Protein AF-0000000086683869 (afdb_homodimer)

Nearest PDB structures (foldseek):
  1wzn-assembly1_A  TM=6.512E-01  e=2.276E-11  Pyrococcus horikoshii OT3
  4nec-assembly4_D  TM=6.368E-01  e=9.086E-11  Streptomyces lasalocidi
  4nec-assembly3_C  TM=6.189E-01  e=7.642E-11  Streptomyces lasalocidi
  4nec-assembly2_B  TM=6.156E-01  e=1.020E-10  Streptomyces lasalocidi
  4nec-assembly1_A  TM=6.243E-01  e=1.815E-10  Streptomyces lasalocidi

Radius of gyration: 25.04 Å; Cα contacts (8 Å, |Δi|>4): 1262; chains: 2; bounding box: 48×69×57 Å

Sequence (534 aa):
MPPTDRDINLANWNAWANVHGQDSYYDSASLIAGGDSLTGIERAGVAEAVGDVADKDVLHVQCHLAFDGITMARRGARVTGVDFSPTALAKARDLAGLCKVHLDLVEADVTDLPAGLHNRFDLAYATIGILCWIADVGAWMRSVAGTLRPGGTLLLIDGHPFGGMIGGDPPTFQFPYANDGPHHYESGSSYAVEINTSNVQYAHALGEIVTAAADAGLRVRKLTEHLDTPIEVAGFGAPKGDDGVFRRLLDGHPVPLLYTLIADRPEMPPTDRDINLANWNAWANVHGQDSYYDSASLIAGGDSLTGIERAGVAEAVGDVADKDVLHVQCHLAFDGITMARRGARVTGVDFSPTALAKARDLAGLCKVHLDLVEADVTDLPAGLHNRFDLAYATIGILCWIADVGAWMRSVAGTLRPGGTLLLIDGHPFGGMIGGDPPTFQFPYANDGPHHYESGSSYAVEINTSNVQYAHALGEIVTAAADAGLRVRKLTEHLDTPIEVAGFGAPKGDDGVFRRLLDGHPVPLLYTLIADRPE

Foldseek 3Di:
DPDDQVRQVLVVLLVVLVPPCPFPLNVLVCLLVPHADADPVRVVLVCVQQNQQADFEEEEEQQQLNRNVLNNQVSHHAYEYEHQHPNSQVNNCVSSVSSVGDYHYYRDDLLADDPVQFQGGQEYEEEEPHCQSPLQLLSNLLSSLRNHHAFHKYKYKYWALVLLQWADVVTDGNDDSAWPDKDKDFAQADPTGGHTGIHITTHHHPVNNVVSNVVSQWAWDDKAFALKAQDPRPGSPFDQDPVNITFDDDVRHGDGTMMITMIGRHD/DPDDQVRQVLVVLLVVLVPPCVFPLNVLVCLLVPHADADPVRVVLVCVQQNQQADFEEEEEQQQLNRNVLNNQVSHHAYEYEHQHPNSQVNNCVSSVSSVGDYHYYHDDLLADDPVQFQGGQEYEEEEPHCQSPLQLLSNLLSSLRNHHAFHKYKYKYWALVLLQWADVVTDGNDDSAWPDKDKDFACADPTGGHTGIHITTHHHPVNNVVSNVVSQWAWPDKAFALKAQDPRPRSPFDQDPVNITFDDDVRHGDGTMMITMIGRHD

InterPro domains:
  IPR029063 S-adenosyl-L-methionine-dependent methyltransferase superfamily [G3DSA:3.40.50.150] (40-234)
  IPR029063 S-adenosyl-L-methionine-dependent methyltransferase superfamily [SSF53335] (33-232)
  IPR041698 Methyltransferase domain 25 [PF13649] (58-152)

Organism: NCBI:txid175570

pLDDT: mean 92.96, std 10.49, range [45.31, 99.0]

Secondary structure (DSSP, 8-state):
-PPPHHHHHHHHHHHHHHHTTSSSSS-HHHHHTT-----HHHHHHHHHHHS--TT-EEEEET-TT-HHHHHHHHTT-EEEEEES-HHHHHHHHHHHHHTT---EEEE--GGG--GGGTT-EEEEEEESS-GGG-S-HHHHHHHHHTTEEEEEEEEEEEE-HHHHHEETTTTEE-S-SS--S-EEEEESS-SSS---EEEEE----HHHHHHHHHHTTPEEEEEEEESSBSS--TTS-PPB-TTS-B--EETTEE---EEEEEEE---/-PPPHHHHHHHHHHHHHHHTTSSSSS-HHHHHTT-----HHHHHHHHHHHS--TT-EEEEET-TT-HHHHHHHHTT-EEEEEES-HHHHHHHHHHHHHTT---EEEE--GGG--GGGTT-EEEEEEESS-GGG-S-HHHHHHHHHTTEEEEEEEEEEEE-HHHHHEETTTTEE-S-SS--S-EEEEESS-SSS---EEEEE----HHHHHHHHHHTTPEEEEEEEESSBSS--TTS-PPB-TTS-B--EETTEE---EEEEEEE---

Structure (mmCIF, N/CA/C/O backbone):
data_AF-0000000086683869-model_v1
#
loop_
_entity.id
_entity.type
_entity.pdbx_description
1 polymer Methyltransferase
#
loop_
_atom_site.group_PDB
_atom_site.id
_atom_site.type_symbol
_atom_site.label_atom_id
_atom_site.label_alt_id
_atom_site.label_comp_id
_atom_site.label_asym_id
_atom_site.label_entity_id
_atom_site.label_seq_id
_atom_site.pdbx_PDB_ins_code
_atom_site.Cartn_x
_atom_site.Cartn_y
_atom_site.Cartn_z
_atom_site.occupancy
_atom_site.B_iso_or_equiv
_atom_site.auth_seq_id
_atom_site.auth_comp_id
_atom_site.auth_asym_id
_atom_site.auth_atom_id
_atom_site.pdbx_PDB_model_num
ATOM 1 N N . MET A 1 1 ? 2.037 -35.875 16.719 1 77.62 1 MET A N 1
ATOM 2 C CA . MET A 1 1 ? 1.896 -34.438 16.844 1 77.62 1 MET A CA 1
ATOM 3 C C . MET A 1 1 ? 0.815 -33.906 15.898 1 77.62 1 MET A C 1
ATOM 5 O O . MET A 1 1 ? 0.624 -34.469 14.805 1 77.62 1 MET A O 1
ATOM 9 N N . PRO A 1 2 ? -0.035 -33.094 16.406 1 89.56 2 PRO A N 1
ATOM 10 C CA . PRO A 1 2 ? -1.032 -32.562 15.484 1 89.56 2 PRO A CA 1
ATOM 11 C C . PRO A 1 2 ? -0.405 -31.938 14.242 1 89.56 2 PRO A C 1
ATOM 13 O O . PRO A 1 2 ? 0.728 -31.453 14.297 1 89.56 2 PRO A O 1
ATOM 16 N N . PRO A 1 3 ? -1.098 -32.188 13.148 1 92.75 3 PRO A N 1
ATOM 17 C CA . PRO A 1 3 ? -0.554 -31.562 11.93 1 92.75 3 PRO A CA 1
ATOM 18 C C . PRO A 1 3 ? -0.374 -30.062 12.055 1 92.75 3 PRO A C 1
ATOM 20 O O . PRO A 1 3 ? -1.186 -29.391 12.695 1 92.75 3 PRO A O 1
ATOM 23 N N . THR A 1 4 ? 0.725 -29.578 11.586 1 95.25 4 THR A N 1
ATOM 24 C CA . THR A 1 4 ? 0.954 -28.141 11.5 1 95.25 4 THR A CA 1
ATOM 25 C C . THR A 1 4 ? 0.091 -27.516 10.398 1 95.25 4 THR A C 1
ATOM 27 O O . THR A 1 4 ? -0.487 -28.234 9.578 1 95.25 4 THR A O 1
ATOM 30 N N . ASP A 1 5 ? -0.046 -26.234 10.359 1 95.88 5 ASP A N 1
ATOM 31 C CA . ASP A 1 5 ? -0.731 -25.547 9.273 1 95.88 5 ASP A CA 1
ATOM 32 C C . ASP A 1 5 ? -0.141 -25.922 7.918 1 95.88 5 ASP A C 1
ATOM 34 O O . ASP A 1 5 ? -0.877 -26.141 6.949 1 95.88 5 ASP A O 1
ATOM 38 N N . ARG A 1 6 ? 1.161 -25.984 7.875 1 95 6 ARG A N 1
ATOM 39 C CA . ARG A 1 6 ? 1.844 -26.359 6.645 1 95 6 ARG A CA 1
ATOM 40 C C . ARG A 1 6 ? 1.421 -27.75 6.184 1 95 6 ARG A C 1
ATOM 42 O O . ARG A 1 6 ? 1.194 -27.984 4.992 1 95 6 ARG A O 1
ATOM 49 N N . ASP A 1 7 ? 1.363 -28.688 7.098 1 95.88 7 ASP A N 1
ATOM 50 C CA . ASP A 1 7 ? 0.943 -30.047 6.777 1 95.88 7 ASP A CA 1
ATOM 51 C C . ASP A 1 7 ? -0.472 -30.062 6.203 1 95.88 7 ASP A C 1
ATOM 53 O O . ASP A 1 7 ? -0.745 -30.766 5.227 1 95.88 7 ASP A O 1
ATOM 57 N N . ILE A 1 8 ? -1.331 -29.344 6.887 1 95.38 8 ILE A N 1
ATOM 58 C CA . ILE A 1 8 ? -2.721 -29.25 6.453 1 95.38 8 ILE A CA 1
ATOM 59 C C . ILE A 1 8 ? -2.785 -28.703 5.035 1 95.38 8 ILE A C 1
ATOM 61 O O . ILE A 1 8 ? -3.459 -29.266 4.168 1 95.38 8 ILE A O 1
ATOM 65 N N . ASN A 1 9 ? -2.094 -27.656 4.738 1 96.56 9 ASN A N 1
ATOM 66 C CA . ASN A 1 9 ? -2.125 -27.016 3.428 1 96.56 9 ASN A CA 1
ATOM 67 C C . ASN A 1 9 ? -1.444 -27.875 2.369 1 96.56 9 ASN A C 1
ATOM 69 O O . ASN A 1 9 ? -1.853 -27.875 1.206 1 96.56 9 ASN A O 1
ATOM 73 N N . LEU A 1 10 ? -0.367 -28.562 2.771 1 96.62 10 LEU A N 1
ATOM 74 C CA . LEU A 1 10 ? 0.256 -29.484 1.823 1 96.62 10 LEU A CA 1
ATOM 75 C C . LEU A 1 10 ? -0.732 -30.562 1.377 1 96.62 10 LEU A C 1
ATOM 77 O O . LEU A 1 10 ? -0.847 -30.844 0.183 1 96.62 10 LEU A O 1
ATOM 81 N N . ALA A 1 11 ? -1.385 -31.156 2.34 1 94.44 11 ALA A N 1
ATOM 82 C CA . ALA A 1 11 ? -2.393 -32.156 2.012 1 94.44 11 ALA A CA 1
ATOM 83 C C . ALA A 1 11 ? -3.473 -31.578 1.105 1 94.44 11 ALA A C 1
ATOM 85 O O . ALA A 1 11 ? -3.889 -32.219 0.136 1 94.44 11 ALA A O 1
ATOM 86 N N . ASN A 1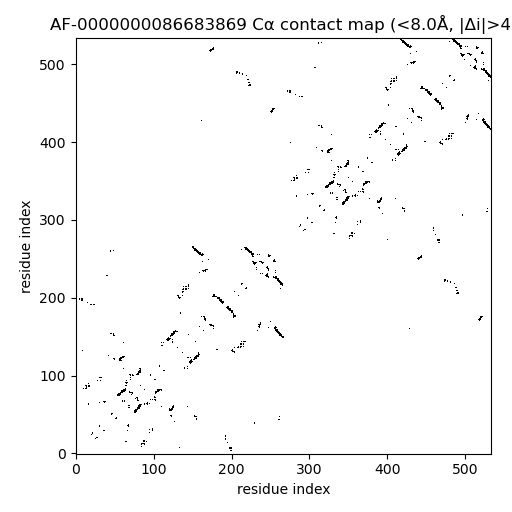 12 ? -3.926 -30.422 1.391 1 94.12 12 ASN A N 1
ATOM 87 C CA . ASN A 1 12 ? -4.926 -29.734 0.581 1 94.12 12 ASN A CA 1
ATOM 88 C C . ASN A 1 12 ? -4.445 -29.531 -0.853 1 94.12 12 ASN A C 1
ATOM 90 O O . ASN A 1 12 ? -5.156 -29.859 -1.803 1 94.12 12 ASN A O 1
ATOM 94 N N . TRP A 1 13 ? -3.287 -29.047 -1.011 1 95.19 13 TRP A N 1
ATOM 95 C CA . TRP A 1 13 ? -2.797 -28.703 -2.342 1 95.19 13 TRP A CA 1
ATOM 96 C C . TRP A 1 13 ? -2.467 -29.969 -3.143 1 95.19 13 TRP A C 1
ATOM 98 O O . TRP A 1 13 ? -2.613 -29.984 -4.367 1 95.19 13 TRP A O 1
ATOM 108 N N . ASN A 1 14 ? -2.035 -31.016 -2.496 1 94.88 14 ASN A N 1
ATOM 109 C CA . ASN A 1 14 ? -1.902 -32.281 -3.182 1 94.88 14 ASN A CA 1
ATOM 110 C C . ASN A 1 14 ? -3.244 -32.781 -3.717 1 94.88 14 ASN A C 1
ATOM 112 O O . ASN A 1 14 ? -3.336 -33.219 -4.859 1 94.88 14 ASN A O 1
ATOM 116 N N . ALA A 1 15 ? -4.223 -32.688 -2.875 1 91.38 15 ALA A N 1
ATOM 117 C CA . ALA A 1 15 ? -5.562 -33.094 -3.275 1 91.38 15 ALA A CA 1
ATOM 118 C C . ALA A 1 15 ? -6.078 -32.25 -4.441 1 91.38 15 ALA A C 1
ATOM 120 O O . ALA A 1 15 ? -6.629 -32.812 -5.402 1 91.38 15 ALA A O 1
ATOM 121 N N . TRP A 1 16 ? -5.898 -30.953 -4.336 1 89 16 TRP A N 1
ATOM 122 C CA . TRP A 1 16 ? -6.355 -30.047 -5.387 1 89 16 TRP A CA 1
ATOM 123 C C . TRP A 1 16 ? -5.598 -30.297 -6.684 1 89 16 TRP A C 1
ATOM 125 O O . TRP A 1 16 ? -6.195 -30.328 -7.762 1 89 16 TRP A O 1
ATOM 135 N N . ALA A 1 17 ? -4.297 -30.422 -6.598 1 90.31 17 ALA A N 1
ATOM 136 C CA . ALA A 1 17 ? -3.477 -30.656 -7.781 1 90.31 17 ALA A CA 1
ATOM 137 C C . ALA A 1 17 ? -3.908 -31.922 -8.508 1 90.31 17 ALA A C 1
ATOM 139 O O . ALA A 1 17 ? -3.859 -31.984 -9.742 1 90.31 17 ALA A O 1
ATOM 140 N N . ASN A 1 18 ? -4.355 -32.875 -7.746 1 87.06 18 ASN A N 1
ATOM 141 C CA . ASN A 1 18 ? -4.77 -34.156 -8.32 1 87.06 18 ASN A CA 1
ATOM 142 C C . ASN A 1 18 ? -5.98 -33.969 -9.234 1 87.06 18 ASN A C 1
ATOM 144 O O . ASN A 1 18 ? -6.129 -34.719 -10.211 1 87.06 18 ASN A O 1
ATOM 148 N N . VAL A 1 19 ? -6.734 -32.938 -8.914 1 82.12 19 VAL A N 1
ATOM 149 C CA . VAL A 1 19 ? -7.973 -32.812 -9.68 1 82.12 19 VAL A CA 1
ATOM 150 C C . VAL A 1 19 ? -7.887 -31.609 -10.602 1 82.12 19 VAL A C 1
ATOM 152 O O . VAL A 1 19 ? -8.758 -31.406 -11.453 1 82.12 19 VAL A O 1
ATOM 155 N N . HIS A 1 20 ? -6.922 -30.828 -10.359 1 78.75 20 HIS A N 1
ATOM 156 C CA . HIS A 1 20 ? -6.75 -29.688 -11.234 1 78.75 20 HIS A CA 1
ATOM 157 C C . HIS A 1 20 ? -6.215 -30.109 -12.602 1 78.75 20 HIS A C 1
ATOM 159 O O . HIS A 1 20 ? -5.57 -31.156 -12.719 1 78.75 20 HIS A O 1
ATOM 165 N N . GLY A 1 21 ? -6.301 -29.328 -13.742 1 67.88 21 GLY A N 1
ATOM 166 C CA . GLY A 1 21 ? -5.836 -29.609 -15.086 1 67.88 21 GLY A CA 1
ATOM 167 C C . GLY A 1 21 ? -6.867 -30.328 -15.938 1 67.88 21 GLY A C 1
ATOM 168 O O . GLY A 1 21 ? -6.66 -30.531 -17.141 1 67.88 21 GLY A O 1
ATOM 169 N N . GLN A 1 22 ? -7.883 -30.578 -15.312 1 61.91 22 GLN A N 1
ATOM 170 C CA . GLN A 1 22 ? -8.961 -31.266 -16 1 61.91 22 GLN A CA 1
ATOM 171 C C . GLN A 1 22 ? -10.234 -30.422 -16.031 1 61.91 22 GLN A C 1
ATOM 173 O O . GLN A 1 22 ? -11.32 -30.938 -16.297 1 61.91 22 GLN A O 1
ATOM 178 N N . ASP A 1 23 ? -10.016 -29.172 -15.75 1 63.03 23 ASP A N 1
ATOM 179 C CA . ASP A 1 23 ? -11.195 -28.312 -15.586 1 63.03 23 ASP A CA 1
ATOM 180 C C . ASP A 1 23 ? -11.078 -27.062 -16.438 1 63.03 23 ASP A C 1
ATOM 182 O O . ASP A 1 23 ? -10.086 -26.859 -17.141 1 63.03 23 ASP A O 1
ATOM 186 N N . SER A 1 24 ? -12.18 -26.297 -16.422 1 62.78 24 SER A N 1
ATOM 187 C CA . SER A 1 24 ? -12.266 -25.109 -17.266 1 62.78 24 SER A CA 1
ATOM 188 C C . SER A 1 24 ? -11.328 -24.016 -16.781 1 62.78 24 SER A C 1
ATOM 190 O O . SER A 1 24 ? -10.898 -23.156 -17.562 1 62.78 24 SER A O 1
ATOM 192 N N . TYR A 1 25 ? -10.969 -24.125 -15.516 1 69.62 25 TYR A N 1
ATOM 193 C CA . TYR A 1 25 ? -10.078 -23.094 -14.984 1 69.62 25 TYR A CA 1
ATOM 194 C C . TYR A 1 25 ? -8.648 -23.297 -15.484 1 69.62 25 TYR A C 1
ATOM 196 O O . TYR A 1 25 ? -8.016 -22.359 -15.977 1 69.62 25 TYR A O 1
ATOM 204 N N . TYR A 1 26 ? -8.227 -24.5 -15.375 1 82 26 TYR A N 1
ATOM 205 C CA . TYR A 1 26 ? -6.941 -24.891 -15.938 1 82 26 TYR A CA 1
ATOM 206 C C . TYR A 1 26 ? -7.117 -25.531 -17.312 1 82 26 TYR A C 1
ATOM 208 O O . TYR A 1 26 ? -7.188 -26.75 -17.438 1 82 26 TYR A O 1
ATOM 216 N N . ASP A 1 27 ? -7.152 -24.672 -18.297 1 86.38 27 ASP A N 1
ATOM 217 C CA . ASP A 1 27 ? -7.379 -25.109 -19.656 1 86.38 27 ASP A CA 1
ATOM 218 C C . ASP A 1 27 ? -6.102 -25.672 -20.281 1 86.38 27 ASP A C 1
ATOM 220 O O . ASP A 1 27 ? -5.496 -25.047 -21.156 1 86.38 27 ASP A O 1
ATOM 224 N N . SER A 1 28 ? -5.812 -26.891 -19.891 1 91.38 28 SER A N 1
ATOM 225 C CA . SER A 1 28 ? -4.586 -27.547 -20.344 1 91.38 28 SER A CA 1
ATOM 226 C C . SER A 1 28 ? -4.582 -27.75 -21.844 1 91.38 28 SER A C 1
ATOM 228 O O . SER A 1 28 ? -3.539 -27.641 -22.5 1 91.38 28 SER A O 1
ATOM 230 N N . ALA A 1 29 ? -5.762 -28.016 -22.359 1 91.94 29 ALA A N 1
ATOM 231 C CA . ALA A 1 29 ? -5.859 -28.234 -23.797 1 91.94 29 ALA A CA 1
ATOM 232 C C . ALA A 1 29 ? -5.422 -27 -24.578 1 91.94 29 ALA A C 1
ATOM 234 O O . ALA A 1 29 ? -4.664 -27.094 -25.547 1 91.94 29 ALA A O 1
ATOM 235 N N . SER A 1 30 ? -5.945 -25.891 -24.141 1 92.81 30 SER A N 1
ATOM 236 C CA . SER A 1 30 ? -5.566 -24.641 -24.781 1 92.81 30 SER A CA 1
ATOM 237 C C . SER A 1 30 ? -4.074 -24.375 -24.625 1 92.81 30 SER A C 1
ATOM 239 O O . SER A 1 30 ? -3.422 -23.891 -25.562 1 92.81 30 SER A O 1
ATOM 241 N N . LEU A 1 31 ? -3.572 -24.625 -23.5 1 94.94 31 LEU A N 1
ATOM 242 C CA . LEU A 1 31 ? -2.152 -24.406 -23.266 1 94.94 31 LEU A CA 1
ATOM 243 C C . LEU A 1 31 ? -1.299 -25.297 -24.156 1 94.94 31 LEU A C 1
ATOM 245 O O . LEU A 1 31 ? -0.342 -24.828 -24.781 1 94.94 31 LEU A O 1
ATOM 249 N N . ILE A 1 32 ? -1.66 -26.562 -24.25 1 95.38 32 ILE A N 1
ATOM 250 C CA . ILE A 1 32 ? -0.922 -27.516 -25.062 1 95.38 32 ILE A CA 1
ATOM 251 C C . ILE A 1 32 ? -0.964 -27.094 -26.531 1 95.38 32 ILE A C 1
ATOM 253 O O . ILE A 1 32 ? 0.028 -27.219 -27.25 1 95.38 32 ILE A O 1
ATOM 257 N N . ALA A 1 33 ? -2.055 -26.438 -26.891 1 95.38 33 ALA A N 1
ATOM 258 C CA . ALA A 1 33 ? -2.246 -26.016 -28.281 1 95.38 33 ALA A CA 1
ATOM 259 C C . ALA A 1 33 ? -1.517 -24.703 -28.562 1 95.38 33 ALA A C 1
ATOM 261 O O . ALA A 1 33 ? -1.521 -24.219 -29.688 1 95.38 33 ALA A O 1
ATOM 262 N N . GLY A 1 34 ? -0.958 -24.172 -27.594 1 95 34 GLY A N 1
ATOM 263 C CA . GLY A 1 34 ? -0.156 -22.984 -27.812 1 95 34 GLY A CA 1
ATOM 264 C C . GLY A 1 34 ? -0.771 -21.734 -27.203 1 95 34 GLY A C 1
ATOM 265 O O . GLY A 1 34 ? -0.253 -20.625 -27.391 1 95 34 GLY A O 1
ATOM 266 N N . GLY A 1 35 ? -1.852 -21.891 -26.516 1 94.12 35 GLY A N 1
ATOM 267 C CA . GLY A 1 35 ? -2.504 -20.766 -25.891 1 94.12 35 GLY A CA 1
ATOM 268 C C . GLY A 1 35 ? -1.672 -20.125 -24.781 1 94.12 35 GLY A C 1
ATOM 269 O O . GLY A 1 35 ? -0.842 -20.797 -24.172 1 94.12 35 GLY A O 1
ATOM 270 N N . ASP A 1 36 ? -1.918 -18.828 -24.547 1 93.19 36 ASP A N 1
ATOM 271 C CA . ASP A 1 36 ? -1.267 -18.078 -23.484 1 93.19 36 ASP A CA 1
ATOM 272 C C . ASP A 1 36 ? -2.086 -18.125 -22.203 1 93.19 36 ASP A C 1
ATOM 274 O O . ASP A 1 36 ? -3.307 -17.953 -22.219 1 93.19 36 ASP A O 1
ATOM 278 N N . SER A 1 37 ? -1.329 -18.359 -21.156 1 93.75 37 SER A N 1
ATOM 279 C CA . SER A 1 37 ? -2.045 -18.469 -19.891 1 93.75 37 SER A CA 1
ATOM 280 C C . SER A 1 37 ? -2.025 -17.125 -19.141 1 93.75 37 SER A C 1
ATOM 282 O O . SER A 1 37 ? -2.781 -16.938 -18.188 1 93.75 37 SER A O 1
ATOM 284 N N . LEU A 1 38 ? -1.146 -16.219 -19.469 1 95.62 38 LEU A N 1
ATOM 285 C CA . LEU A 1 38 ? -1.048 -14.961 -18.734 1 95.62 38 LEU A CA 1
ATOM 286 C C . LEU A 1 38 ? -2.26 -14.078 -19.016 1 95.62 38 LEU A C 1
ATOM 288 O O . LEU A 1 38 ? -2.619 -13.852 -20.172 1 95.62 38 LEU A O 1
ATOM 292 N N . THR A 1 39 ? -2.875 -13.617 -17.984 1 93.06 39 THR A N 1
ATOM 293 C CA . THR A 1 39 ? -3.924 -12.617 -18.125 1 93.06 39 THR A CA 1
ATOM 294 C C . THR A 1 39 ? -3.334 -11.273 -18.547 1 93.06 39 THR A C 1
ATOM 296 O O . THR A 1 39 ? -2.113 -11.102 -18.562 1 93.06 39 THR A O 1
ATOM 299 N N . GLY A 1 40 ? -4.219 -10.344 -18.891 1 94.25 40 GLY A N 1
ATOM 300 C CA . GLY A 1 40 ? -3.77 -9.008 -19.234 1 94.25 40 GLY A CA 1
ATOM 301 C C . GLY A 1 40 ? -2.945 -8.352 -18.156 1 94.25 40 GLY A C 1
ATOM 302 O O . GLY A 1 40 ? -1.899 -7.762 -18.422 1 94.25 40 GLY A O 1
ATOM 303 N N . ILE A 1 41 ? -3.383 -8.477 -16.891 1 95.81 41 ILE A N 1
ATOM 304 C CA . ILE A 1 41 ? -2.691 -7.891 -15.758 1 95.81 41 ILE A CA 1
ATOM 305 C C . ILE A 1 41 ? -1.31 -8.523 -15.609 1 95.81 41 ILE A C 1
ATOM 307 O O . ILE A 1 41 ? -0.323 -7.824 -15.367 1 95.81 41 ILE A O 1
ATOM 311 N N . GLU A 1 42 ? -1.229 -9.836 -15.805 1 97.25 42 GLU A N 1
ATOM 312 C CA . GLU A 1 42 ? 0.042 -10.547 -15.68 1 97.25 42 GLU A CA 1
ATOM 313 C C . GLU A 1 42 ? 0.998 -10.164 -16.812 1 97.25 42 GLU A C 1
ATOM 315 O O . GLU A 1 42 ? 2.189 -9.953 -16.578 1 97.25 42 GLU A O 1
ATOM 320 N N . ARG A 1 43 ? 0.46 -10.086 -18 1 97.31 43 ARG A N 1
ATOM 321 C CA . ARG A 1 43 ? 1.278 -9.672 -19.141 1 97.31 43 ARG A CA 1
ATOM 322 C C . ARG A 1 43 ? 1.841 -8.273 -18.938 1 97.31 43 ARG A C 1
ATOM 324 O O . ARG A 1 43 ? 3.02 -8.023 -19.188 1 97.31 43 ARG A O 1
ATOM 331 N N . ALA A 1 44 ? 0.982 -7.355 -18.531 1 97.75 44 ALA A N 1
ATOM 332 C CA . ALA A 1 44 ? 1.418 -5.988 -18.281 1 97.75 44 ALA A CA 1
ATOM 333 C C . ALA A 1 44 ? 2.457 -5.945 -17.156 1 97.75 44 ALA A C 1
ATOM 335 O O . ALA A 1 44 ? 3.432 -5.195 -17.234 1 97.75 44 ALA A O 1
ATOM 336 N N . GLY A 1 45 ? 2.217 -6.762 -16.094 1 98.44 45 GLY A N 1
ATOM 337 C CA . GLY A 1 45 ? 3.168 -6.836 -15 1 98.44 45 GLY A CA 1
ATOM 338 C C . GLY A 1 45 ? 4.539 -7.32 -15.43 1 98.44 45 GLY A C 1
ATOM 339 O O . GLY A 1 45 ? 5.559 -6.734 -15.055 1 98.44 45 GLY A O 1
ATOM 340 N N . VAL A 1 46 ? 4.543 -8.375 -16.219 1 98.75 46 VAL A N 1
ATOM 341 C CA . VAL A 1 46 ? 5.809 -8.922 -16.703 1 98.75 46 VAL A CA 1
ATOM 342 C C . VAL A 1 46 ? 6.527 -7.887 -17.562 1 98.75 46 VAL A C 1
ATOM 344 O O . VAL A 1 46 ? 7.727 -7.656 -17.406 1 98.75 46 VAL A O 1
ATOM 347 N N . ALA A 1 47 ? 5.789 -7.289 -18.453 1 98.5 47 ALA A N 1
ATOM 348 C CA . ALA A 1 47 ? 6.367 -6.27 -19.328 1 98.5 47 ALA A CA 1
ATOM 349 C C . ALA A 1 47 ? 6.988 -5.137 -18.5 1 98.5 47 ALA A C 1
ATOM 351 O O . ALA A 1 47 ? 8.078 -4.656 -18.828 1 98.5 47 ALA A O 1
ATOM 352 N N . GLU A 1 48 ? 6.25 -4.719 -17.531 1 98.19 48 GLU A N 1
ATOM 353 C CA . GLU A 1 48 ? 6.746 -3.648 -16.672 1 98.19 48 GLU A CA 1
ATOM 354 C C . GLU A 1 48 ? 7.961 -4.098 -15.867 1 98.19 48 GLU A C 1
ATOM 356 O O . GLU A 1 48 ? 8.891 -3.316 -15.641 1 98.19 48 GLU A O 1
ATOM 361 N N . ALA A 1 49 ? 7.938 -5.312 -15.414 1 98.5 49 ALA A N 1
ATOM 362 C CA . ALA A 1 49 ? 8.984 -5.824 -14.531 1 98.5 49 ALA A CA 1
ATOM 363 C C . ALA A 1 49 ? 10.289 -6.031 -15.297 1 98.5 49 ALA A C 1
ATOM 365 O O . ALA A 1 49 ? 11.336 -5.523 -14.883 1 98.5 49 ALA A O 1
ATOM 366 N N . VAL A 1 50 ? 10.195 -6.766 -16.5 1 98.31 50 VAL A N 1
ATOM 367 C CA . VAL A 1 50 ? 11.461 -7.184 -17.094 1 98.31 50 VAL A CA 1
ATOM 368 C C . VAL A 1 50 ? 11.414 -6.992 -18.609 1 98.31 50 VAL A C 1
ATOM 370 O O . VAL A 1 50 ? 12.359 -7.34 -19.312 1 98.31 50 VAL A O 1
ATOM 373 N N . GLY A 1 51 ? 10.383 -6.375 -19.109 1 97.88 51 GLY A N 1
ATOM 374 C CA . GLY A 1 51 ? 10.234 -6.316 -20.562 1 97.88 51 GLY A CA 1
ATOM 375 C C . GLY A 1 51 ? 10 -7.676 -21.188 1 97.88 51 GLY A C 1
ATOM 376 O O . GLY A 1 51 ? 9.086 -8.398 -20.797 1 97.88 51 GLY A O 1
ATOM 377 N N . ASP A 1 52 ? 10.805 -8.031 -22.125 1 97.94 52 ASP A N 1
ATOM 378 C CA . ASP A 1 52 ? 10.75 -9.344 -22.75 1 97.94 52 ASP A CA 1
ATOM 379 C C . ASP A 1 52 ? 11.398 -10.414 -21.875 1 97.94 52 ASP A C 1
ATOM 381 O O . ASP A 1 52 ? 12.5 -10.211 -21.359 1 97.94 52 ASP A O 1
ATOM 385 N N . VAL A 1 53 ? 10.703 -11.492 -21.703 1 98.38 53 VAL A N 1
ATOM 386 C CA . VAL A 1 53 ? 11.188 -12.523 -20.797 1 98.38 53 VAL A CA 1
ATOM 387 C C . VAL A 1 53 ? 12.211 -13.406 -21.5 1 98.38 53 VAL A C 1
ATOM 389 O O . VAL A 1 53 ? 12.844 -14.258 -20.875 1 98.38 53 VAL A O 1
ATOM 392 N N . ALA A 1 54 ? 12.359 -13.211 -22.812 1 98.31 54 ALA A N 1
ATOM 393 C CA . ALA A 1 54 ? 13.312 -14.023 -23.562 1 98.31 54 ALA A CA 1
ATOM 394 C C . ALA A 1 54 ? 14.703 -13.945 -22.938 1 98.31 54 ALA A C 1
ATOM 396 O O . ALA A 1 54 ? 15.195 -12.859 -22.625 1 98.31 54 ALA A O 1
ATOM 397 N N . ASP A 1 55 ? 15.281 -15.102 -22.719 1 98.31 55 ASP A N 1
ATOM 398 C CA . ASP A 1 55 ? 16.641 -15.305 -22.234 1 98.31 55 ASP A CA 1
ATOM 399 C C . ASP A 1 55 ? 16.766 -14.852 -20.781 1 98.31 55 ASP A C 1
ATOM 401 O O . ASP A 1 55 ? 17.875 -14.648 -20.281 1 98.31 55 ASP A O 1
ATOM 405 N N . LYS A 1 56 ? 15.664 -14.602 -20.109 1 98.81 56 LYS A N 1
ATOM 406 C CA . LYS A 1 56 ? 15.688 -14.266 -18.688 1 98.81 56 LYS A CA 1
ATOM 407 C C . LYS A 1 56 ? 15.555 -15.523 -17.828 1 98.81 56 LYS A C 1
ATOM 409 O O . LYS A 1 56 ? 14.906 -16.484 -18.219 1 98.81 56 LYS A O 1
ATOM 414 N N . ASP A 1 57 ? 16.266 -15.523 -16.734 1 98.94 57 ASP A N 1
ATOM 415 C CA . ASP A 1 57 ? 16.047 -16.516 -15.695 1 98.94 57 ASP A CA 1
ATOM 416 C C . ASP A 1 57 ? 14.859 -16.141 -14.812 1 98.94 57 ASP A C 1
ATOM 418 O O . ASP A 1 57 ? 14.891 -15.117 -14.133 1 98.94 57 ASP A O 1
ATOM 422 N N . VAL A 1 58 ? 13.805 -17 -14.836 1 98.94 58 VAL A N 1
ATOM 423 C CA . VAL A 1 58 ? 12.562 -16.688 -14.141 1 98.94 58 VAL A CA 1
ATOM 424 C C . VAL A 1 58 ? 12.289 -17.734 -13.07 1 98.94 58 VAL A C 1
ATOM 426 O O . VAL A 1 58 ? 12.328 -18.938 -13.344 1 98.94 58 VAL A O 1
ATOM 429 N N . LEU A 1 59 ? 12.117 -17.281 -11.859 1 98.94 59 LEU A N 1
ATOM 430 C CA . LEU A 1 59 ? 11.57 -18.141 -10.812 1 98.94 59 LEU A CA 1
ATOM 431 C C . LEU A 1 59 ? 10.055 -18.031 -10.75 1 98.94 59 LEU A C 1
ATOM 433 O O . LEU A 1 59 ? 9.523 -16.938 -10.492 1 98.94 59 LEU A O 1
ATOM 437 N N . HIS A 1 60 ? 9.359 -19.078 -11.078 1 98.94 60 HIS A N 1
ATOM 438 C CA . HIS A 1 60 ? 7.918 -19.156 -10.875 1 98.94 60 HIS A CA 1
ATOM 439 C C . HIS A 1 60 ? 7.582 -19.641 -9.469 1 98.94 60 HIS A C 1
ATOM 441 O O . HIS A 1 60 ? 7.605 -20.844 -9.203 1 98.94 60 HIS A O 1
ATOM 447 N N . VAL A 1 61 ? 7.219 -18.688 -8.594 1 98.88 61 VAL A N 1
ATOM 448 C CA . VAL A 1 61 ? 7.035 -18.906 -7.16 1 98.88 61 VAL A CA 1
ATOM 449 C C . VAL A 1 61 ? 5.652 -19.5 -6.898 1 98.88 61 VAL A C 1
ATOM 451 O O . VAL A 1 61 ? 4.637 -18.938 -7.324 1 98.88 61 VAL A O 1
ATOM 454 N N . GLN A 1 62 ? 5.684 -20.672 -6.086 1 98.69 62 GLN A N 1
ATOM 455 C CA . GLN A 1 62 ? 4.426 -21.375 -5.895 1 98.69 62 GLN A CA 1
ATOM 456 C C . GLN A 1 62 ? 3.734 -21.641 -7.227 1 98.69 62 GLN A C 1
ATOM 458 O O . GLN A 1 62 ? 2.592 -21.219 -7.434 1 98.69 62 GLN A O 1
ATOM 463 N N . CYS A 1 63 ? 4.367 -22.5 -8.047 1 98.31 63 CYS A N 1
ATOM 464 C CA . CYS A 1 63 ? 4.07 -22.547 -9.469 1 98.31 63 CYS A CA 1
ATOM 465 C C . CYS A 1 63 ? 2.889 -23.469 -9.75 1 98.31 63 CYS A C 1
ATOM 467 O O . CYS A 1 63 ? 2.33 -23.453 -10.852 1 98.31 63 CYS A O 1
ATOM 469 N N . HIS A 1 64 ? 2.506 -24.344 -8.844 1 96.62 64 HIS A N 1
ATOM 470 C CA . HIS A 1 64 ? 1.43 -25.312 -9.039 1 96.62 64 HIS A CA 1
ATOM 471 C C . HIS A 1 64 ? 1.629 -26.109 -10.328 1 96.62 64 HIS A C 1
ATOM 473 O O . HIS A 1 64 ? 2.684 -26.719 -10.523 1 96.62 64 HIS A O 1
ATOM 479 N N . LEU A 1 65 ? 0.702 -26.062 -11.242 1 96.19 65 LEU A N 1
ATOM 480 C CA . LEU A 1 65 ? 0.826 -26.812 -12.484 1 96.19 65 LEU A CA 1
ATOM 481 C C . LEU A 1 65 ? 1.704 -26.078 -13.484 1 96.19 65 LEU A C 1
ATOM 483 O O . LEU A 1 65 ? 1.897 -26.531 -14.609 1 96.19 65 LEU A O 1
ATOM 487 N N . ALA A 1 66 ? 2.18 -24.938 -13.188 1 97.75 66 ALA A N 1
ATOM 488 C CA . ALA A 1 66 ? 3.193 -24.141 -13.875 1 97.75 66 ALA A CA 1
ATOM 489 C C . ALA A 1 66 ? 2.67 -23.625 -15.211 1 97.75 66 ALA A C 1
ATOM 491 O O . ALA A 1 66 ? 3.42 -23.531 -16.188 1 97.75 66 ALA A O 1
ATOM 492 N N . PHE A 1 67 ? 1.397 -23.25 -15.297 1 96.31 67 PHE A N 1
ATOM 493 C CA . PHE A 1 67 ? 0.813 -22.719 -16.516 1 96.31 67 PHE A CA 1
ATOM 494 C C . PHE A 1 67 ? 1.598 -21.5 -17.016 1 96.31 67 PHE A C 1
ATOM 496 O O . PHE A 1 67 ? 2.039 -21.469 -18.156 1 96.31 67 PHE A O 1
ATOM 503 N N . ASP A 1 68 ? 1.782 -20.594 -16.141 1 97.69 68 ASP A N 1
ATOM 504 C CA . ASP A 1 68 ? 2.451 -19.344 -16.516 1 97.69 68 ASP A CA 1
ATOM 505 C C . ASP A 1 68 ? 3.932 -19.594 -16.812 1 97.69 68 ASP A C 1
ATOM 507 O O . ASP A 1 68 ? 4.512 -18.953 -17.688 1 97.69 68 ASP A O 1
ATOM 511 N N . GLY A 1 69 ? 4.574 -20.469 -16.031 1 98.56 69 GLY A N 1
ATOM 512 C CA . GLY A 1 69 ? 5.949 -20.844 -16.312 1 98.56 69 GLY A CA 1
ATOM 513 C C . GLY A 1 69 ? 6.121 -21.438 -17.703 1 98.56 69 GLY A C 1
ATOM 514 O O . GLY A 1 69 ? 7.07 -21.109 -18.422 1 98.56 69 GLY A O 1
ATOM 515 N N . ILE A 1 70 ? 5.211 -22.344 -18.094 1 98.38 70 ILE A N 1
ATOM 516 C CA . ILE A 1 70 ? 5.23 -22.953 -19.406 1 98.38 70 ILE A CA 1
ATOM 517 C C . ILE A 1 70 ? 5.086 -21.891 -20.484 1 98.38 70 ILE A C 1
ATOM 519 O O . ILE A 1 70 ? 5.832 -21.875 -21.469 1 98.38 70 ILE A O 1
ATOM 523 N N . THR A 1 71 ? 4.145 -20.953 -20.25 1 98.19 71 THR A N 1
ATOM 524 C CA . THR A 1 71 ? 3.926 -19.875 -21.188 1 98.19 71 THR A CA 1
ATOM 525 C C . THR A 1 71 ? 5.191 -19.031 -21.359 1 98.19 71 THR A C 1
ATOM 527 O O . THR A 1 71 ? 5.586 -18.703 -22.469 1 98.19 71 THR A O 1
ATOM 530 N N . MET A 1 72 ? 5.863 -18.719 -20.281 1 98.62 72 MET A N 1
ATOM 531 C CA . MET A 1 72 ? 7.062 -17.891 -20.328 1 98.62 72 MET A CA 1
ATOM 532 C C . MET A 1 72 ? 8.234 -18.656 -20.938 1 98.62 72 MET A C 1
ATOM 534 O O . MET A 1 72 ? 9.062 -18.094 -21.641 1 98.62 72 MET A O 1
ATOM 538 N N . ALA A 1 73 ? 8.312 -19.938 -20.672 1 98.62 73 ALA A N 1
ATOM 539 C CA . ALA A 1 73 ? 9.344 -20.766 -21.281 1 98.62 73 ALA A CA 1
ATOM 540 C C . ALA A 1 73 ? 9.203 -20.781 -22.812 1 98.62 73 ALA A C 1
ATOM 542 O O . ALA A 1 73 ? 10.195 -20.703 -23.531 1 98.62 73 ALA A O 1
ATOM 543 N N . ARG A 1 74 ? 8 -20.844 -23.281 1 97.81 74 ARG A N 1
ATOM 544 C CA . ARG A 1 74 ? 7.742 -20.812 -24.719 1 97.81 74 ARG A CA 1
ATOM 545 C C . ARG A 1 74 ? 8.219 -19.516 -25.328 1 97.81 74 ARG A C 1
ATOM 547 O O . ARG A 1 74 ? 8.586 -19.469 -26.516 1 97.81 74 ARG A O 1
ATOM 554 N N . ARG A 1 75 ? 8.25 -18.531 -24.5 1 97.38 75 ARG A N 1
ATOM 555 C CA . ARG A 1 75 ? 8.672 -17.219 -24.984 1 97.38 75 ARG A CA 1
ATOM 556 C C . ARG A 1 75 ? 10.18 -17.047 -24.844 1 97.38 75 ARG A C 1
ATOM 558 O O . ARG A 1 75 ? 10.711 -15.953 -25.078 1 97.38 75 ARG A O 1
ATOM 565 N N . GLY A 1 76 ? 10.844 -18.016 -24.391 1 98.25 76 GLY A N 1
ATOM 566 C CA . GLY A 1 76 ? 12.297 -18 -24.406 1 98.25 76 GLY A CA 1
ATOM 567 C C . GLY A 1 76 ? 12.914 -17.812 -23.047 1 98.25 76 GLY A C 1
ATOM 568 O O . GLY A 1 76 ? 14.141 -17.734 -22.906 1 98.25 76 GLY A O 1
ATOM 569 N N . ALA A 1 77 ? 12.133 -17.812 -22 1 98.81 77 ALA A N 1
ATOM 570 C CA . ALA A 1 77 ? 12.664 -17.703 -20.641 1 98.81 77 ALA A CA 1
ATOM 571 C C . ALA A 1 77 ? 13.227 -19.047 -20.172 1 98.81 77 ALA A C 1
ATOM 573 O O . ALA A 1 77 ? 12.805 -20.094 -20.641 1 98.81 77 ALA A O 1
ATOM 574 N N . ARG A 1 78 ? 14.25 -18.984 -19.328 1 98.88 78 ARG A N 1
ATOM 575 C CA . ARG A 1 78 ? 14.672 -20.125 -18.531 1 98.88 78 ARG A CA 1
ATOM 576 C C . ARG A 1 78 ? 13.938 -20.156 -17.188 1 98.88 78 ARG A C 1
ATOM 578 O O . ARG A 1 78 ? 14.227 -19.359 -16.297 1 98.88 78 ARG A O 1
ATOM 585 N N . VAL A 1 79 ? 12.992 -21.109 -17.078 1 98.88 79 VAL A N 1
ATOM 586 C CA . VAL A 1 79 ? 12.039 -21.031 -15.977 1 98.88 79 VAL A CA 1
ATOM 587 C C . VAL A 1 79 ? 12.344 -22.141 -14.961 1 98.88 79 VAL A C 1
ATOM 589 O O . VAL A 1 79 ? 12.547 -23.297 -15.336 1 98.88 79 VAL A O 1
ATOM 592 N N . THR A 1 80 ? 12.492 -21.75 -13.711 1 98.94 80 THR A N 1
ATOM 593 C CA . THR A 1 80 ? 12.445 -22.656 -12.562 1 98.94 80 THR A CA 1
ATOM 594 C C . THR A 1 80 ? 11.156 -22.453 -11.773 1 98.94 80 THR A C 1
ATOM 596 O O . THR A 1 80 ? 10.844 -21.344 -11.359 1 98.94 80 THR A O 1
ATOM 599 N N . GLY A 1 81 ? 10.375 -23.5 -11.656 1 98.88 81 GLY A N 1
ATOM 600 C CA . GLY A 1 81 ? 9.195 -23.469 -10.797 1 98.88 81 GLY A CA 1
ATOM 601 C C . GLY A 1 81 ? 9.445 -24.062 -9.43 1 98.88 81 GLY A C 1
ATOM 602 O O . GLY A 1 81 ? 10.141 -25.078 -9.305 1 98.88 81 GLY A O 1
ATOM 603 N N . VAL A 1 82 ? 8.906 -23.406 -8.414 1 98.88 82 VAL A N 1
ATOM 604 C CA . VAL A 1 82 ? 9.008 -23.969 -7.066 1 98.88 82 VAL A CA 1
ATOM 605 C C . VAL A 1 82 ? 7.613 -24.156 -6.48 1 98.88 82 VAL A C 1
ATOM 607 O O . VAL A 1 82 ? 6.727 -23.328 -6.688 1 98.88 82 VAL A O 1
ATOM 610 N N . ASP A 1 83 ? 7.406 -25.234 -5.875 1 98.75 83 ASP A N 1
ATOM 611 C CA . ASP A 1 83 ? 6.191 -25.547 -5.133 1 98.75 83 ASP A CA 1
ATOM 612 C C . ASP A 1 83 ? 6.461 -26.609 -4.066 1 98.75 83 ASP A C 1
ATOM 614 O O . ASP A 1 83 ? 7.344 -27.453 -4.227 1 98.75 83 ASP A O 1
ATOM 618 N N . PHE A 1 84 ? 5.672 -26.562 -2.984 1 98.38 84 PHE A N 1
ATOM 619 C CA . PHE A 1 84 ? 5.898 -27.547 -1.933 1 98.38 84 PHE A CA 1
ATOM 620 C C . PHE A 1 84 ? 5.129 -28.828 -2.217 1 98.38 84 PHE A C 1
ATOM 622 O O . PHE A 1 84 ? 5.352 -29.844 -1.563 1 98.38 84 PHE A O 1
ATOM 629 N N . SER A 1 85 ? 4.211 -28.828 -3.135 1 98.19 85 SER A N 1
ATOM 630 C CA . SER A 1 85 ? 3.373 -29.984 -3.463 1 98.19 85 SER A CA 1
ATOM 631 C C . SER A 1 85 ? 4.043 -30.875 -4.5 1 98.19 85 SER A C 1
ATOM 633 O O . SER A 1 85 ? 4.137 -30.5 -5.676 1 98.19 85 SER A O 1
ATOM 635 N N . PRO A 1 86 ? 4.465 -32.094 -4.133 1 98.19 86 PRO A N 1
ATOM 636 C CA . PRO A 1 86 ? 5.035 -33 -5.133 1 98.19 86 PRO A CA 1
ATOM 637 C C . PRO A 1 86 ? 4.027 -33.406 -6.207 1 98.19 86 PRO A C 1
ATOM 639 O O . PRO A 1 86 ? 4.406 -33.625 -7.363 1 98.19 86 PRO A O 1
ATOM 642 N N . THR A 1 87 ? 2.781 -33.469 -5.809 1 97.06 87 THR A N 1
ATOM 643 C CA . THR A 1 87 ? 1.737 -33.812 -6.773 1 97.06 87 THR A CA 1
ATOM 644 C C . THR A 1 87 ? 1.624 -32.719 -7.84 1 97.06 87 THR A C 1
ATOM 646 O O . THR A 1 87 ? 1.548 -33.031 -9.031 1 97.06 87 THR A O 1
ATOM 649 N N . ALA A 1 88 ? 1.62 -31.469 -7.43 1 97.25 88 ALA A N 1
ATOM 650 C CA . ALA A 1 88 ? 1.556 -30.359 -8.367 1 97.25 88 ALA A CA 1
ATOM 651 C C . ALA A 1 88 ? 2.756 -30.359 -9.312 1 97.25 88 ALA A C 1
ATOM 653 O O . ALA A 1 88 ? 2.605 -30.188 -10.523 1 97.2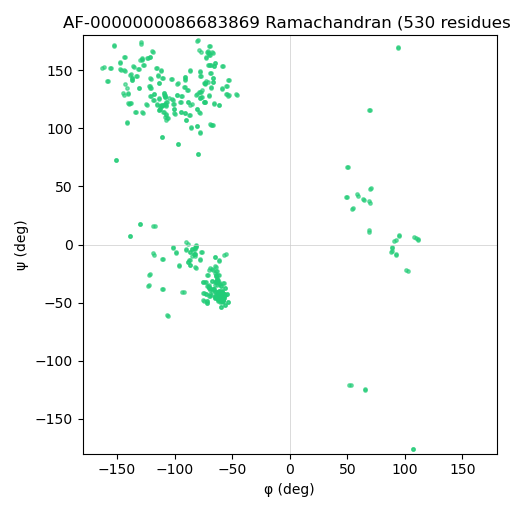5 88 ALA A O 1
ATOM 654 N N . LEU A 1 89 ? 3.912 -30.641 -8.781 1 98.44 89 LEU A N 1
ATOM 655 C CA . LEU A 1 89 ? 5.133 -30.609 -9.578 1 98.44 89 LEU A CA 1
ATOM 656 C C . LEU A 1 89 ? 5.152 -31.75 -10.586 1 98.44 89 LEU A C 1
ATOM 658 O O . LEU A 1 89 ? 5.66 -31.594 -11.703 1 98.44 89 LEU A O 1
ATOM 662 N N . ALA A 1 90 ? 4.664 -32.875 -10.188 1 97.75 90 ALA A N 1
ATOM 663 C CA . ALA A 1 90 ? 4.562 -34 -11.125 1 97.75 90 ALA A CA 1
ATOM 664 C C . ALA A 1 90 ? 3.66 -33.625 -12.305 1 97.75 90 ALA A C 1
ATOM 666 O O . ALA A 1 90 ? 3.998 -33.906 -13.461 1 97.75 90 ALA A O 1
ATOM 667 N N . LYS A 1 91 ? 2.553 -33.031 -11.977 1 95.81 91 LYS A N 1
ATOM 668 C CA . LYS A 1 91 ? 1.63 -32.594 -13.023 1 95.81 91 LYS A CA 1
ATOM 669 C C . LYS A 1 91 ? 2.258 -31.5 -13.891 1 95.81 91 LYS A C 1
ATOM 671 O O . LYS A 1 91 ? 2.053 -31.469 -15.102 1 95.81 91 LYS A O 1
ATOM 676 N N . ALA A 1 92 ? 2.93 -30.625 -13.281 1 97.75 92 ALA A N 1
ATOM 677 C CA . ALA A 1 92 ? 3.629 -29.578 -14.016 1 97.75 92 ALA A CA 1
ATOM 678 C C . ALA A 1 92 ? 4.633 -30.172 -15 1 97.75 92 ALA A C 1
ATOM 680 O O . ALA A 1 92 ? 4.723 -29.734 -16.141 1 97.75 92 ALA A O 1
ATOM 681 N N . ARG A 1 93 ? 5.402 -31.141 -14.531 1 98 93 ARG A N 1
ATOM 682 C CA . ARG A 1 93 ? 6.379 -31.828 -15.383 1 98 93 ARG A CA 1
ATOM 683 C C . ARG A 1 93 ? 5.703 -32.469 -16.594 1 98 93 ARG A C 1
ATOM 685 O O . ARG A 1 93 ? 6.18 -32.312 -17.719 1 98 93 ARG A O 1
ATOM 692 N N . ASP A 1 94 ? 4.645 -33.188 -16.328 1 96.69 94 ASP A N 1
ATOM 693 C CA . ASP A 1 94 ? 3.896 -33.812 -17.406 1 96.69 94 ASP A CA 1
ATOM 694 C C . ASP A 1 94 ? 3.383 -32.812 -18.422 1 96.69 94 ASP A C 1
ATOM 696 O O . ASP A 1 94 ? 3.525 -32.969 -19.625 1 96.69 94 ASP A O 1
ATOM 700 N N . LEU A 1 95 ? 2.76 -31.766 -17.906 1 96.56 95 LEU A N 1
ATOM 701 C CA . LEU A 1 95 ? 2.191 -30.734 -18.766 1 96.56 95 LEU A CA 1
ATOM 702 C C . LEU A 1 95 ? 3.279 -30.047 -19.578 1 96.56 95 LEU A C 1
ATOM 704 O O . LEU A 1 95 ? 3.084 -29.766 -20.766 1 96.56 95 LEU A O 1
ATOM 708 N N . ALA A 1 96 ? 4.41 -29.719 -18.953 1 98.12 96 ALA A N 1
ATOM 709 C CA . ALA A 1 96 ? 5.539 -29.125 -19.672 1 98.12 96 ALA A CA 1
ATOM 710 C C . ALA A 1 96 ? 5.984 -30.016 -20.812 1 98.12 96 ALA A C 1
ATOM 712 O O . ALA A 1 96 ? 6.285 -29.531 -21.906 1 98.12 96 ALA A O 1
ATOM 713 N N . GLY A 1 97 ? 6.051 -31.328 -20.562 1 97.94 97 GLY A N 1
ATOM 714 C CA . GLY A 1 97 ? 6.379 -32.281 -21.609 1 97.94 97 GLY A CA 1
ATOM 715 C C . GLY A 1 97 ? 5.414 -32.25 -22.781 1 97.94 97 GLY A C 1
ATOM 716 O O . GLY A 1 97 ? 5.836 -32.219 -23.938 1 97.94 97 GLY A O 1
ATOM 717 N N . LEU A 1 98 ? 4.152 -32.188 -22.469 1 96.75 98 LEU A N 1
ATOM 718 C CA . LEU A 1 98 ? 3.121 -32.125 -23.5 1 96.75 98 LEU A CA 1
ATOM 719 C C . LEU A 1 98 ? 3.24 -30.812 -24.297 1 96.75 98 LEU A C 1
ATOM 721 O O . LEU A 1 98 ? 2.938 -30.781 -25.484 1 96.75 98 LEU A O 1
ATOM 725 N N . CYS A 1 99 ? 3.668 -29.797 -23.656 1 97.38 99 CYS A N 1
ATOM 726 C CA . CYS A 1 99 ? 3.83 -28.5 -24.297 1 97.38 99 CYS A CA 1
ATOM 727 C C . CYS A 1 99 ? 5.195 -28.375 -24.969 1 97.38 99 CYS A C 1
ATOM 729 O O . CYS A 1 99 ? 5.496 -27.375 -25.609 1 97.38 99 CYS A O 1
ATOM 731 N N . LYS A 1 100 ? 6.09 -29.375 -24.781 1 97.5 100 LYS A N 1
ATOM 732 C CA . LYS A 1 100 ? 7.414 -29.469 -25.391 1 97.5 100 LYS A CA 1
ATOM 733 C C . LYS A 1 100 ? 8.32 -28.344 -24.922 1 97.5 100 LYS A C 1
ATOM 735 O O . LYS A 1 100 ? 8.992 -27.703 -25.734 1 97.5 100 LYS A O 1
ATOM 740 N N . VAL A 1 101 ? 8.195 -28 -23.656 1 97.62 101 VAL A N 1
ATOM 741 C CA . VAL A 1 101 ? 9.109 -27.047 -23.047 1 97.62 101 VAL A CA 1
ATOM 742 C C . VAL A 1 101 ? 9.812 -27.688 -21.859 1 97.62 101 VAL A C 1
ATOM 744 O O . VAL A 1 101 ? 9.383 -28.734 -21.359 1 97.62 101 VAL A O 1
ATOM 747 N N . HIS A 1 102 ? 10.891 -27.094 -21.484 1 97.12 102 HIS A N 1
ATOM 748 C CA . HIS A 1 102 ? 11.633 -27.562 -20.312 1 97.12 102 HIS A CA 1
ATOM 749 C C . HIS A 1 102 ? 11.484 -26.594 -19.156 1 97.12 102 HIS A C 1
ATOM 751 O O . HIS A 1 102 ? 11.625 -25.375 -19.328 1 97.12 102 HIS A O 1
ATOM 757 N N . LEU A 1 103 ? 11.125 -27.031 -18.078 1 97.88 103 LEU A N 1
ATOM 758 C CA . LEU A 1 103 ? 11.133 -26.312 -16.797 1 97.88 103 LEU A CA 1
ATOM 759 C C . LEU A 1 103 ? 12.016 -27.031 -15.781 1 97.88 103 LEU A C 1
ATOM 761 O O . LEU A 1 103 ? 12.023 -28.25 -15.711 1 97.88 103 LEU A O 1
ATOM 765 N N . ASP A 1 104 ? 12.844 -26.328 -15.062 1 98.62 104 ASP A N 1
ATOM 766 C CA . ASP A 1 104 ? 13.359 -26.859 -13.805 1 98.62 104 ASP A CA 1
ATOM 767 C C . ASP A 1 104 ? 12.312 -26.766 -12.703 1 98.62 104 ASP A C 1
ATOM 769 O O . ASP A 1 104 ? 11.656 -25.734 -12.539 1 98.62 104 ASP A O 1
ATOM 773 N N . LEU A 1 105 ? 12.055 -27.859 -12.078 1 98.81 105 LEU A N 1
ATOM 774 C CA . LEU A 1 105 ? 11.062 -27.875 -11.008 1 98.81 105 LEU A CA 1
ATOM 775 C C . LEU A 1 105 ? 11.703 -28.266 -9.68 1 98.81 105 LEU A C 1
ATOM 777 O O . LEU A 1 105 ? 12.414 -29.266 -9.594 1 98.81 105 LEU A O 1
ATOM 781 N N . VAL A 1 106 ? 11.477 -27.484 -8.641 1 98.81 106 VAL A N 1
ATOM 782 C CA . VAL A 1 106 ? 12.094 -27.672 -7.336 1 98.81 106 VAL A CA 1
ATOM 783 C C . VAL A 1 106 ? 11.008 -27.797 -6.266 1 98.81 106 VAL A C 1
ATOM 785 O O . VAL A 1 106 ? 10.148 -26.906 -6.141 1 98.81 106 VAL A O 1
ATOM 788 N N . GLU A 1 107 ? 10.984 -28.953 -5.551 1 98.75 107 GLU A N 1
ATOM 789 C CA . GLU A 1 107 ? 10.109 -29.109 -4.395 1 98.75 107 GLU A CA 1
ATOM 790 C C . GLU A 1 107 ? 10.688 -28.406 -3.166 1 98.75 107 GLU A C 1
ATOM 792 O O . GLU A 1 107 ? 11.742 -28.797 -2.662 1 98.75 107 GLU A O 1
ATOM 797 N N . ALA A 1 108 ? 10.031 -27.344 -2.682 1 98.56 108 ALA A N 1
ATOM 798 C CA . ALA A 1 108 ? 10.555 -26.594 -1.543 1 98.56 108 ALA A CA 1
ATOM 799 C C . ALA A 1 108 ? 9.469 -25.75 -0.901 1 98.56 108 ALA A C 1
ATOM 801 O O . ALA A 1 108 ? 8.484 -25.375 -1.557 1 98.56 108 ALA A O 1
ATOM 802 N N . ASP A 1 109 ? 9.672 -25.516 0.41 1 98.19 109 ASP A N 1
ATOM 803 C CA . ASP A 1 109 ? 8.898 -24.5 1.106 1 98.19 109 ASP A CA 1
ATOM 804 C C . ASP A 1 109 ? 9.375 -23.094 0.723 1 98.19 109 ASP A C 1
ATOM 806 O O . ASP A 1 109 ? 10.547 -22.766 0.88 1 98.19 109 ASP A O 1
ATOM 810 N N . VAL A 1 110 ? 8.477 -22.328 0.233 1 98.5 110 VAL A N 1
ATOM 811 C CA . VAL A 1 110 ? 8.828 -21.047 -0.353 1 98.5 110 VAL A CA 1
ATOM 812 C C . VAL A 1 110 ? 9.414 -20.125 0.722 1 98.5 110 VAL A C 1
ATOM 814 O O . VAL A 1 110 ? 10.164 -19.203 0.417 1 98.5 110 VAL A O 1
ATOM 817 N N . THR A 1 111 ? 9.07 -20.312 2.01 1 98.31 111 THR A N 1
ATOM 818 C CA . THR A 1 111 ? 9.555 -19.438 3.078 1 98.31 111 THR A CA 1
ATOM 819 C C . THR A 1 111 ? 11.008 -19.766 3.42 1 98.31 111 THR A C 1
ATOM 821 O O . THR A 1 111 ? 11.633 -19.062 4.215 1 98.31 111 THR A O 1
ATOM 824 N N . ASP A 1 112 ? 11.516 -20.812 2.82 1 97.38 112 ASP A N 1
ATOM 825 C CA . ASP A 1 112 ? 12.891 -21.25 3.037 1 97.38 112 ASP A CA 1
ATOM 826 C C . ASP A 1 112 ? 13.445 -21.953 1.804 1 97.38 112 ASP A C 1
ATOM 828 O O . ASP A 1 112 ? 13.703 -23.156 1.84 1 97.38 112 ASP A O 1
ATOM 832 N N . LEU A 1 113 ? 13.727 -21.203 0.78 1 98.62 113 LEU A N 1
ATOM 833 C CA . LEU A 1 113 ? 14.156 -21.75 -0.499 1 98.62 113 LEU A CA 1
ATOM 834 C C . LEU A 1 113 ? 15.625 -22.172 -0.441 1 98.62 113 LEU A C 1
ATOM 836 O O . LEU A 1 113 ? 16.438 -21.516 0.213 1 98.62 113 LEU A O 1
ATOM 840 N N . PRO A 1 114 ? 16 -23.219 -1.113 1 98.25 114 PRO A N 1
ATOM 841 C CA . PRO A 1 114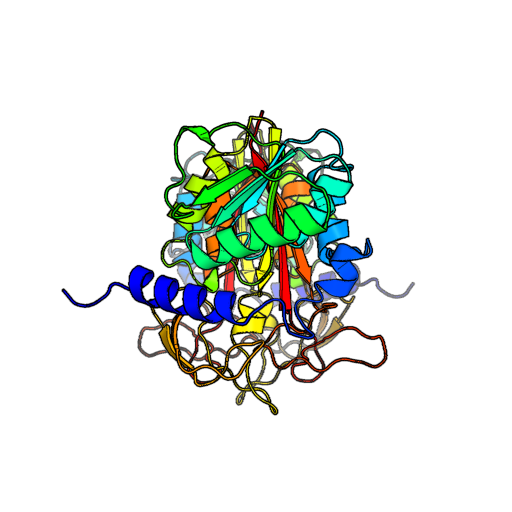 ? 17.359 -23.75 -1.032 1 98.25 114 PRO A CA 1
ATOM 842 C C . PRO A 1 114 ? 18.406 -22.781 -1.589 1 98.25 114 PRO A C 1
ATOM 844 O O . PRO A 1 114 ? 18.109 -22.016 -2.512 1 98.25 114 PRO A O 1
ATOM 847 N N . ALA A 1 115 ? 19.594 -22.922 -1.157 1 97.75 115 ALA A N 1
ATOM 848 C CA . ALA A 1 115 ? 20.688 -22.016 -1.473 1 97.75 115 ALA A CA 1
ATOM 849 C C . ALA A 1 115 ? 21 -22.016 -2.967 1 97.75 115 ALA A C 1
ATOM 851 O O . ALA A 1 115 ? 21.422 -21.016 -3.525 1 97.75 115 ALA A O 1
ATOM 852 N N . GLY A 1 116 ? 20.781 -23.141 -3.547 1 98.06 116 GLY A N 1
ATOM 853 C CA . GLY A 1 116 ? 21.062 -23.266 -4.969 1 98.06 116 GLY A CA 1
ATOM 854 C C . GLY A 1 116 ? 20.234 -22.312 -5.824 1 98.06 116 GLY A C 1
ATOM 855 O O . GLY A 1 116 ? 20.562 -22.062 -6.984 1 98.06 116 GLY A O 1
ATOM 856 N N . LEU A 1 117 ? 19.188 -21.703 -5.277 1 98.62 117 LEU A N 1
ATOM 857 C CA . LEU A 1 117 ? 18.328 -20.781 -6.016 1 98.62 117 LEU A CA 1
ATOM 858 C C . LEU A 1 117 ? 18.703 -19.328 -5.742 1 98.62 117 LEU A C 1
ATOM 860 O O . LEU A 1 117 ? 18.172 -18.422 -6.371 1 98.62 117 LEU A O 1
ATOM 864 N N . HIS A 1 118 ? 19.609 -19.047 -4.832 1 98.62 118 HIS A N 1
ATOM 865 C CA . HIS A 1 118 ? 19.891 -17.688 -4.398 1 98.62 118 HIS A CA 1
ATOM 866 C C . HIS A 1 118 ? 20.641 -16.922 -5.484 1 98.62 118 HIS A C 1
ATOM 868 O O . HIS A 1 118 ? 21.5 -17.484 -6.172 1 98.62 118 HIS A O 1
ATOM 874 N N . ASN A 1 119 ? 20.297 -15.688 -5.648 1 98.62 119 ASN A N 1
ATOM 875 C CA . ASN A 1 119 ? 20.984 -14.711 -6.484 1 98.62 119 ASN A CA 1
ATOM 876 C C . ASN A 1 119 ? 21.047 -15.172 -7.941 1 98.62 119 ASN A C 1
ATOM 878 O O . ASN A 1 119 ? 22.078 -15.023 -8.594 1 98.62 119 ASN A O 1
ATOM 882 N N . ARG A 1 120 ? 19.953 -15.695 -8.438 1 98.44 120 ARG A N 1
ATOM 883 C CA . ARG A 1 120 ? 20.031 -16.359 -9.734 1 98.44 120 ARG A CA 1
ATOM 884 C C . ARG A 1 120 ? 19.062 -15.711 -10.727 1 98.44 120 ARG A C 1
ATOM 886 O O . ARG A 1 120 ? 19.297 -15.742 -11.938 1 98.44 120 ARG A O 1
ATOM 893 N N . PHE A 1 121 ? 18.078 -15.141 -10.297 1 98.94 121 PHE A N 1
ATOM 894 C CA . PHE A 1 121 ? 16.953 -14.922 -11.195 1 98.94 121 PHE A CA 1
ATOM 895 C C . PHE A 1 121 ? 16.797 -13.445 -11.531 1 98.94 121 PHE A C 1
ATOM 897 O O . PHE A 1 121 ? 17 -12.586 -10.672 1 98.94 121 PHE A O 1
ATOM 904 N N . ASP A 1 122 ? 16.406 -13.172 -12.789 1 98.94 122 ASP A N 1
ATOM 905 C CA . ASP A 1 122 ? 16.031 -11.836 -13.242 1 98.94 122 ASP A CA 1
ATOM 906 C C . ASP A 1 122 ? 14.648 -11.453 -12.734 1 98.94 122 ASP A C 1
ATOM 908 O O . ASP A 1 122 ? 14.367 -10.266 -12.523 1 98.94 122 ASP A O 1
ATOM 912 N N . LEU A 1 123 ? 13.828 -12.422 -12.617 1 98.94 123 LEU A N 1
ATOM 913 C CA . LEU A 1 123 ? 12.43 -12.227 -12.25 1 98.94 123 LEU A CA 1
ATOM 914 C C . LEU A 1 123 ? 11.961 -13.305 -11.281 1 98.94 123 LEU A C 1
ATOM 916 O O . LEU A 1 123 ? 12.125 -14.5 -11.555 1 98.94 123 LEU A O 1
ATOM 920 N N . ALA A 1 124 ? 11.523 -12.914 -10.141 1 99 124 ALA A N 1
ATOM 921 C CA . ALA A 1 124 ? 10.664 -13.75 -9.312 1 99 124 ALA A CA 1
ATOM 922 C C . ALA A 1 124 ? 9.188 -13.445 -9.555 1 99 124 ALA A C 1
ATOM 924 O O . ALA A 1 124 ? 8.727 -12.344 -9.273 1 99 124 ALA A O 1
ATOM 925 N N . TYR A 1 125 ? 8.523 -14.391 -10.094 1 98.94 125 TYR A N 1
ATOM 926 C CA . TYR A 1 125 ? 7.152 -14.258 -10.578 1 98.94 125 TYR A CA 1
ATOM 927 C C . TYR A 1 125 ? 6.184 -15.016 -9.68 1 98.94 125 TYR A C 1
ATOM 929 O O . TYR A 1 125 ? 6.227 -16.25 -9.602 1 98.94 125 TYR A O 1
ATOM 937 N N . ALA A 1 126 ? 5.281 -14.273 -8.969 1 98.69 126 ALA A N 1
ATOM 938 C CA . ALA A 1 126 ? 4.301 -14.844 -8.047 1 98.69 126 ALA A CA 1
ATOM 939 C C . ALA A 1 126 ? 2.916 -14.242 -8.273 1 98.69 126 ALA A C 1
ATOM 941 O O . ALA A 1 126 ? 2.686 -13.07 -7.973 1 98.69 126 ALA A O 1
ATOM 942 N N . THR A 1 127 ? 1.937 -15.094 -8.734 1 95.94 127 THR A N 1
ATOM 943 C CA . THR A 1 127 ? 0.688 -14.43 -9.094 1 95.94 127 THR A CA 1
ATOM 944 C C . THR A 1 127 ? -0.513 -15.266 -8.656 1 95.94 127 THR A C 1
ATOM 946 O O . THR A 1 127 ? -0.534 -16.484 -8.852 1 95.94 127 THR A O 1
ATOM 949 N N . ILE A 1 128 ? -1.471 -14.625 -7.949 1 92.19 128 ILE A N 1
ATOM 950 C CA . ILE A 1 128 ? -2.85 -14.992 -7.652 1 92.19 128 ILE A CA 1
ATOM 951 C C . ILE A 1 128 ? -2.869 -16.172 -6.684 1 92.19 128 ILE A C 1
ATOM 953 O O . ILE A 1 128 ? -2.469 -17.281 -7.043 1 92.19 128 ILE A O 1
ATOM 957 N N . GLY A 1 129 ? -3.363 -15.93 -5.605 1 93.12 129 GLY A N 1
ATOM 958 C CA . GLY A 1 129 ? -3.484 -16.969 -4.598 1 93.12 129 GLY A CA 1
ATOM 959 C C . GLY A 1 129 ? -2.152 -17.391 -4.012 1 93.12 129 GLY A C 1
ATOM 960 O O . GLY A 1 129 ? -1.858 -18.578 -3.912 1 93.12 129 GLY A O 1
ATOM 961 N N . ILE A 1 130 ? -1.372 -16.438 -3.639 1 96.56 130 ILE A N 1
ATOM 962 C CA . ILE A 1 130 ? -0.001 -16.688 -3.209 1 96.56 130 ILE A CA 1
ATOM 963 C C . ILE A 1 130 ? 0.099 -16.547 -1.692 1 96.56 130 ILE A C 1
ATOM 965 O O . ILE A 1 130 ? 0.23 -17.531 -0.977 1 96.56 130 ILE A O 1
ATOM 969 N N . LEU A 1 131 ? -0.202 -15.359 -1.166 1 98.19 131 LEU A N 1
ATOM 970 C CA . LEU A 1 131 ? 0.222 -15.023 0.189 1 98.19 131 LEU A CA 1
ATOM 971 C C . LEU A 1 131 ? -0.822 -15.461 1.21 1 98.19 131 LEU A C 1
ATOM 973 O O . LEU A 1 131 ? -0.536 -15.531 2.406 1 98.19 131 LEU A O 1
ATOM 977 N N . CYS A 1 132 ? -2.059 -15.789 0.791 1 96.5 132 CYS A N 1
ATOM 978 C CA . CYS A 1 132 ? -3.084 -16.234 1.725 1 96.5 132 CYS A CA 1
ATOM 979 C C . CYS A 1 132 ? -2.693 -17.562 2.365 1 96.5 132 CYS A C 1
ATOM 981 O O . CYS A 1 132 ? -3.277 -17.969 3.375 1 96.5 132 CYS A O 1
ATOM 983 N N . TRP A 1 133 ? -1.663 -18.234 1.885 1 96.94 133 TRP A N 1
ATOM 984 C CA . TRP A 1 133 ? -1.234 -19.547 2.377 1 96.94 133 TRP A CA 1
ATOM 985 C C . TRP A 1 133 ? -0.027 -19.406 3.299 1 96.94 133 TRP A C 1
ATOM 987 O O . TRP A 1 133 ? 0.482 -20.406 3.816 1 96.94 133 TRP A O 1
ATOM 997 N N . ILE A 1 134 ? 0.453 -18.25 3.479 1 98.06 134 ILE A N 1
ATOM 998 C CA . ILE A 1 134 ? 1.728 -17.984 4.141 1 98.06 134 ILE A CA 1
ATOM 999 C C . ILE A 1 134 ? 1.483 -17.297 5.48 1 98.06 134 ILE A C 1
ATOM 1001 O O . ILE A 1 134 ? 0.933 -16.203 5.531 1 98.06 134 ILE A O 1
ATOM 1005 N N . ALA A 1 135 ? 1.892 -17.906 6.512 1 97.69 135 ALA A N 1
ATOM 1006 C CA . ALA A 1 135 ? 1.721 -17.328 7.844 1 97.69 135 ALA A CA 1
ATOM 1007 C C . ALA A 1 135 ? 2.672 -16.156 8.062 1 97.69 135 ALA A C 1
ATOM 1009 O O . ALA A 1 135 ? 2.285 -15.125 8.617 1 97.69 135 ALA A O 1
ATOM 1010 N N . ASP A 1 136 ? 3.902 -16.312 7.645 1 98.06 136 ASP A N 1
ATOM 1011 C CA . ASP A 1 136 ? 4.957 -15.32 7.859 1 98.06 136 ASP A CA 1
ATOM 1012 C C . ASP A 1 136 ? 5.375 -14.664 6.547 1 98.06 136 ASP A C 1
ATOM 1014 O O . ASP A 1 136 ? 6.32 -15.117 5.895 1 98.06 136 ASP A O 1
ATOM 1018 N N . VAL A 1 137 ? 4.766 -13.547 6.219 1 98.25 137 VAL A N 1
ATOM 1019 C CA . VAL A 1 137 ? 5.012 -12.875 4.945 1 98.25 137 VAL A CA 1
ATOM 1020 C C . VAL A 1 137 ? 6.438 -12.328 4.914 1 98.25 137 VAL A C 1
ATOM 1022 O O . VAL A 1 137 ? 7.055 -12.242 3.85 1 98.25 137 VAL A O 1
ATOM 1025 N N . GLY A 1 138 ? 6.984 -11.945 6.07 1 98.75 138 GLY A N 1
ATOM 1026 C CA . GLY A 1 138 ? 8.375 -11.531 6.125 1 98.75 138 GLY A CA 1
ATOM 1027 C C . GLY A 1 138 ? 9.336 -12.617 5.672 1 98.75 138 GLY A C 1
ATOM 1028 O O . GLY A 1 138 ? 10.25 -12.359 4.883 1 98.75 138 GLY A O 1
ATOM 1029 N N . ALA A 1 139 ? 9.141 -13.844 6.16 1 98.75 139 ALA A N 1
ATOM 1030 C CA . ALA A 1 139 ? 9.977 -14.969 5.762 1 98.75 139 ALA A CA 1
ATOM 1031 C C . ALA A 1 139 ? 9.836 -15.258 4.273 1 98.75 139 ALA A C 1
ATOM 1033 O O . ALA A 1 139 ? 10.828 -15.531 3.586 1 98.75 139 ALA A O 1
ATOM 1034 N N . TRP A 1 140 ? 8.555 -15.266 3.814 1 98.81 140 TRP A N 1
ATOM 1035 C CA . TRP A 1 140 ? 8.305 -15.461 2.393 1 98.81 140 TRP A CA 1
ATOM 1036 C C . TRP A 1 140 ? 9.086 -14.453 1.556 1 98.81 140 TRP A C 1
ATOM 1038 O O . TRP A 1 140 ? 9.789 -14.828 0.615 1 98.81 140 TRP A O 1
ATOM 1048 N N . MET A 1 141 ? 8.977 -13.188 1.931 1 98.94 141 MET A N 1
ATOM 1049 C CA . MET A 1 141 ? 9.578 -12.102 1.164 1 98.94 141 MET A CA 1
ATOM 1050 C C . MET A 1 141 ? 11.102 -12.203 1.174 1 98.94 141 MET A C 1
ATOM 1052 O O . MET A 1 141 ? 11.742 -12.055 0.133 1 98.94 141 MET A O 1
ATOM 1056 N N . ARG A 1 142 ? 11.672 -12.469 2.326 1 98.81 142 ARG A N 1
ATOM 1057 C CA . ARG A 1 142 ? 13.125 -12.602 2.43 1 98.81 142 ARG A CA 1
ATOM 1058 C C . ARG A 1 142 ? 13.633 -13.742 1.554 1 98.81 142 ARG A C 1
ATOM 1060 O O . ARG A 1 142 ? 14.633 -13.602 0.848 1 98.81 142 ARG A O 1
ATOM 1067 N N . SER A 1 143 ? 12.906 -14.852 1.628 1 98.94 143 SER A N 1
ATOM 1068 C CA . SER A 1 143 ? 13.289 -16.031 0.865 1 98.94 143 SER A CA 1
ATOM 1069 C C . SER A 1 143 ? 13.242 -15.766 -0.635 1 98.94 143 SER A C 1
ATOM 1071 O O . SER A 1 143 ? 14.211 -16.031 -1.347 1 98.94 143 SER A O 1
ATOM 1073 N N . VAL A 1 144 ? 12.18 -15.188 -1.126 1 98.94 144 VAL A N 1
ATOM 1074 C CA . VAL A 1 144 ? 11.992 -14.93 -2.549 1 98.94 144 VAL A CA 1
ATOM 1075 C C . VAL A 1 144 ? 12.953 -13.828 -3.002 1 98.94 144 VAL A C 1
ATOM 1077 O O . VAL A 1 144 ? 13.578 -13.938 -4.059 1 98.94 144 VAL A O 1
ATOM 1080 N N . ALA A 1 145 ? 13.07 -12.773 -2.225 1 98.94 145 ALA A N 1
ATOM 1081 C CA . ALA A 1 145 ? 14.008 -11.703 -2.547 1 98.94 145 ALA A CA 1
ATOM 1082 C C . ALA A 1 145 ? 15.43 -12.234 -2.689 1 98.94 145 ALA A C 1
ATOM 1084 O O . ALA A 1 145 ? 16.188 -11.789 -3.553 1 98.94 145 ALA A O 1
ATOM 1085 N N . GLY A 1 146 ? 15.781 -13.188 -1.851 1 98.81 146 GLY A N 1
ATOM 1086 C CA . GLY A 1 146 ? 17.109 -13.766 -1.86 1 98.81 146 GLY A CA 1
ATOM 1087 C C . GLY A 1 146 ? 17.438 -14.5 -3.146 1 98.81 146 GLY A C 1
ATOM 1088 O O . GLY A 1 146 ? 18.609 -14.773 -3.438 1 98.81 146 GLY A O 1
ATOM 1089 N N . THR A 1 147 ? 16.422 -14.859 -3.889 1 98.94 147 THR A N 1
ATOM 1090 C CA . THR A 1 147 ? 16.641 -15.602 -5.125 1 98.94 147 THR A CA 1
ATOM 1091 C C . THR A 1 147 ? 17.016 -14.656 -6.266 1 98.94 147 THR A C 1
ATOM 1093 O O . THR A 1 147 ? 17.516 -15.094 -7.301 1 98.94 147 THR A O 1
ATOM 1096 N N . LEU A 1 148 ? 16.703 -13.422 -6.121 1 98.94 148 LEU A N 1
ATOM 1097 C CA . LEU A 1 148 ? 16.938 -12.438 -7.168 1 98.94 148 LEU A CA 1
ATOM 1098 C C . LEU A 1 148 ? 18.406 -12.047 -7.234 1 98.94 148 LEU A C 1
ATOM 1100 O O . LEU A 1 148 ? 19.047 -11.836 -6.199 1 98.94 148 LEU A O 1
ATOM 1104 N N . ARG A 1 149 ? 18.984 -12.023 -8.391 1 98.81 149 ARG A N 1
ATOM 1105 C CA . ARG A 1 149 ? 20.297 -11.406 -8.562 1 98.81 149 ARG A CA 1
ATOM 1106 C C . ARG A 1 149 ? 20.203 -9.891 -8.422 1 98.81 149 ARG A C 1
ATOM 1108 O O . ARG A 1 149 ? 19.109 -9.32 -8.492 1 98.81 149 ARG A O 1
ATOM 1115 N N . PRO A 1 150 ? 21.406 -9.234 -8.203 1 98.38 150 PRO A N 1
ATOM 1116 C CA . PRO A 1 150 ? 21.344 -7.77 -8.234 1 98.38 150 PRO A CA 1
ATOM 1117 C C . PRO A 1 150 ? 20.703 -7.234 -9.516 1 98.38 150 PRO A C 1
ATOM 1119 O O . PRO A 1 150 ? 21.062 -7.648 -10.617 1 98.38 150 PRO A O 1
ATOM 1122 N N . GLY A 1 151 ? 19.75 -6.402 -9.359 1 98.31 151 GLY A N 1
ATOM 1123 C CA . GLY A 1 151 ? 19.031 -5.875 -10.508 1 98.31 151 GLY A CA 1
ATOM 1124 C C . GLY A 1 151 ? 17.797 -6.672 -10.859 1 98.31 151 GLY A C 1
ATOM 1125 O O . GLY A 1 151 ? 17 -6.25 -11.695 1 98.31 151 GLY A O 1
ATOM 1126 N N . GLY A 1 152 ? 17.625 -7.836 -10.211 1 98.88 152 GLY A N 1
ATOM 1127 C CA . GLY A 1 152 ? 16.438 -8.641 -10.43 1 98.88 152 GLY A CA 1
ATOM 1128 C C . GLY A 1 152 ? 15.18 -8.023 -9.852 1 98.88 152 GLY A C 1
ATOM 1129 O O . GLY A 1 152 ? 15.258 -7.082 -9.055 1 98.88 152 GLY A O 1
ATOM 1130 N N . THR A 1 153 ? 14.008 -8.547 -10.297 1 98.94 153 THR A N 1
ATOM 1131 C CA . THR A 1 153 ? 12.742 -7.91 -9.945 1 98.94 153 THR A CA 1
ATOM 1132 C C . THR A 1 153 ? 11.75 -8.945 -9.414 1 98.94 153 THR A C 1
ATOM 1134 O O . THR A 1 153 ? 11.656 -10.047 -9.953 1 98.94 153 THR A O 1
ATOM 1137 N N . LEU A 1 154 ? 11.094 -8.617 -8.344 1 98.94 154 LEU A N 1
ATOM 1138 C CA . LEU A 1 154 ? 9.914 -9.344 -7.887 1 98.94 154 LEU A CA 1
ATOM 1139 C C . LEU A 1 154 ? 8.648 -8.781 -8.523 1 98.94 154 LEU A C 1
ATOM 1141 O O . LEU A 1 154 ? 8.414 -7.57 -8.469 1 98.94 154 LEU A O 1
ATOM 1145 N N . LEU A 1 155 ? 7.891 -9.57 -9.211 1 98.94 155 LEU A N 1
ATOM 1146 C CA . LEU A 1 155 ? 6.516 -9.289 -9.602 1 98.94 155 LEU A CA 1
ATOM 1147 C C . LEU A 1 155 ? 5.535 -10.109 -8.781 1 98.94 155 LEU A C 1
ATOM 1149 O O . LEU A 1 155 ? 5.465 -11.336 -8.93 1 98.94 155 LEU A O 1
ATOM 1153 N N . LEU A 1 156 ? 4.824 -9.461 -7.898 1 98.94 156 LEU A N 1
ATOM 1154 C CA . LEU A 1 156 ? 3.791 -10.094 -7.09 1 98.94 156 LEU A CA 1
ATOM 1155 C C . LEU A 1 156 ? 2.412 -9.555 -7.453 1 98.94 156 LEU A C 1
ATOM 1157 O O . LEU A 1 156 ? 2.166 -8.344 -7.355 1 98.94 156 LEU A O 1
ATOM 1161 N N . ILE A 1 157 ? 1.557 -10.359 -7.969 1 98.38 157 ILE A N 1
ATOM 1162 C CA . ILE A 1 157 ? 0.146 -10.062 -8.195 1 98.38 157 ILE A CA 1
ATOM 1163 C C . ILE A 1 157 ? -0.719 -10.977 -7.332 1 98.38 157 ILE A C 1
ATOM 1165 O O . ILE A 1 157 ? -0.657 -12.203 -7.453 1 98.38 157 ILE A O 1
ATOM 1169 N N . ASP A 1 158 ? -1.498 -10.43 -6.504 1 97.5 158 ASP A N 1
ATOM 1170 C CA . ASP A 1 158 ? -2.27 -11.25 -5.574 1 97.5 158 ASP A CA 1
ATOM 1171 C C . ASP A 1 158 ? -3.564 -10.547 -5.168 1 97.5 158 ASP A C 1
ATOM 1173 O O . ASP A 1 158 ? -3.832 -9.43 -5.602 1 97.5 158 ASP A O 1
ATOM 1177 N N . GLY A 1 159 ? -4.402 -11.305 -4.477 1 95.94 159 GLY A N 1
ATOM 1178 C CA . GLY A 1 159 ? -5.648 -10.734 -3.977 1 95.94 159 GLY A CA 1
ATOM 1179 C C . GLY A 1 159 ? -5.434 -9.555 -3.049 1 95.94 159 GLY A C 1
ATOM 1180 O O . GLY A 1 159 ? -4.543 -9.586 -2.195 1 95.94 159 GLY A O 1
ATOM 1181 N N . HIS A 1 160 ? -6.191 -8.539 -3.275 1 97 160 HIS A N 1
ATOM 1182 C CA . HIS A 1 160 ? -6.148 -7.383 -2.383 1 97 160 HIS A CA 1
ATOM 1183 C C . HIS A 1 160 ? -6.848 -7.684 -1.062 1 97 160 HIS A C 1
ATOM 1185 O O . HIS A 1 160 ? -7.922 -8.289 -1.046 1 97 160 HIS A O 1
ATOM 1191 N N . PRO A 1 161 ? -6.238 -7.207 0.102 1 97.06 161 PRO A N 1
ATOM 1192 C CA . PRO A 1 161 ? -6.887 -7.512 1.38 1 97.06 161 PRO A CA 1
ATOM 1193 C C . PRO A 1 161 ? -8.289 -6.922 1.482 1 97.06 161 PRO A C 1
ATOM 1195 O O . PRO A 1 161 ? -9.172 -7.523 2.104 1 97.06 161 PRO A O 1
ATOM 1198 N N . PHE A 1 162 ? -8.539 -5.754 0.888 1 96.69 162 PHE A N 1
ATOM 1199 C CA . PHE A 1 162 ? -9.875 -5.176 0.876 1 96.69 162 PHE A CA 1
ATOM 1200 C C . PHE A 1 162 ? -10.867 -6.105 0.185 1 96.69 162 PHE A C 1
ATOM 1202 O O . PHE A 1 162 ? -11.898 -6.457 0.756 1 96.69 162 PHE A O 1
ATOM 1209 N N . GLY A 1 163 ? -10.617 -6.535 -1.005 1 93.5 163 GLY A N 1
ATOM 1210 C CA . GLY A 1 163 ? -11.469 -7.488 -1.701 1 93.5 163 GLY A CA 1
ATOM 1211 C C . GLY A 1 163 ? -11.609 -8.805 -0.968 1 93.5 163 GLY A C 1
ATOM 1212 O O . GLY A 1 163 ? -12.688 -9.406 -0.957 1 93.5 163 GLY A O 1
ATOM 1213 N N . GLY A 1 164 ? -10.562 -9.227 -0.326 1 93.06 164 GLY A N 1
ATOM 1214 C CA . GLY A 1 164 ? -10.539 -10.492 0.389 1 93.06 164 GLY A CA 1
ATOM 1215 C C . GLY A 1 164 ? -11.453 -10.508 1.6 1 93.06 164 GLY A C 1
ATOM 1216 O O . GLY A 1 164 ? -11.828 -11.578 2.084 1 93.06 164 GLY A O 1
ATOM 1217 N N . MET A 1 165 ? -11.781 -9.32 2.084 1 94.88 165 MET A N 1
ATOM 1218 C CA . MET A 1 165 ? -12.664 -9.242 3.24 1 94.88 165 MET A CA 1
ATOM 1219 C C . MET A 1 165 ? -14.094 -9.617 2.855 1 94.88 165 MET A C 1
ATOM 1221 O O . MET A 1 165 ? -14.891 -10.008 3.713 1 94.88 165 MET A O 1
ATOM 1225 N N . ILE A 1 166 ? -14.383 -9.398 1.568 1 92.88 166 ILE A N 1
ATOM 1226 C CA . ILE A 1 166 ? -15.789 -9.305 1.183 1 92.88 166 ILE A CA 1
ATOM 1227 C C . ILE A 1 166 ? -16.266 -10.648 0.628 1 92.88 166 ILE A C 1
ATOM 1229 O O . ILE A 1 166 ? -15.609 -11.234 -0.234 1 92.88 166 ILE A O 1
ATOM 1233 N N . GLY A 1 167 ? -17.328 -11.141 1.108 1 87.12 167 GLY A N 1
ATOM 1234 C CA . GLY A 1 167 ? -18.016 -12.305 0.581 1 87.12 167 GLY A CA 1
ATOM 1235 C C . GLY A 1 167 ? -19.516 -12.125 0.497 1 87.12 167 GLY A C 1
ATOM 1236 O O . GLY A 1 167 ? -20.078 -11.219 1.123 1 87.12 167 GLY A O 1
ATOM 1237 N N . GLY A 1 168 ? -20.109 -12.844 -0.431 1 81.19 168 GLY A N 1
ATOM 1238 C CA . GLY A 1 168 ? -21.562 -12.922 -0.437 1 81.19 168 GLY A CA 1
ATOM 1239 C C . GLY A 1 168 ? -22.219 -11.898 -1.342 1 81.19 168 GLY A C 1
ATOM 1240 O O . GLY A 1 168 ? -21.531 -11.047 -1.916 1 81.19 168 GLY A O 1
ATOM 1241 N N . ASP A 1 169 ? -23.484 -11.992 -1.591 1 77.88 169 ASP A N 1
ATOM 1242 C CA . ASP A 1 169 ? -24.391 -11.078 -2.277 1 77.88 169 ASP A CA 1
ATOM 1243 C C . ASP A 1 169 ? -25.766 -11.039 -1.593 1 77.88 169 ASP A C 1
ATOM 1245 O O . ASP A 1 169 ? -26.547 -11.984 -1.717 1 77.88 169 ASP A O 1
ATOM 1249 N N . PRO A 1 170 ? -26.094 -10.016 -0.889 1 84.38 170 PRO A N 1
ATOM 1250 C CA . PRO A 1 170 ? -25.344 -8.766 -0.736 1 84.38 170 PRO A CA 1
ATOM 1251 C C . PRO A 1 170 ? -24.031 -8.953 -0.004 1 84.38 170 PRO A C 1
ATOM 1253 O O . PRO A 1 170 ? -23.828 -9.969 0.668 1 84.38 170 PRO A O 1
ATOM 1256 N N . PRO A 1 171 ? -23.172 -7.969 -0.1 1 86.06 171 PRO A N 1
ATOM 1257 C CA . PRO A 1 171 ? -21.828 -8.102 0.468 1 86.06 171 PRO A CA 1
ATOM 1258 C C . PRO A 1 171 ? -21.844 -8.156 1.994 1 86.06 171 PRO A C 1
ATOM 1260 O O . PRO A 1 171 ? -22.609 -7.43 2.637 1 86.06 171 PRO A O 1
ATOM 1263 N N . THR A 1 172 ? -21.047 -9.102 2.525 1 91.38 172 THR A N 1
ATOM 1264 C CA . THR A 1 172 ? -20.688 -9.172 3.938 1 91.38 172 THR A CA 1
ATOM 1265 C C . THR A 1 172 ? -19.172 -9.25 4.102 1 91.38 172 THR A C 1
ATOM 1267 O O . THR A 1 172 ? -18.469 -9.656 3.184 1 91.38 172 THR A O 1
ATOM 1270 N N . PHE A 1 173 ? -18.719 -8.828 5.172 1 93.56 173 PHE A N 1
ATOM 1271 C CA . PHE A 1 173 ? -17.297 -8.852 5.457 1 93.56 173 PHE A CA 1
ATOM 1272 C C . PHE A 1 173 ? -16.938 -10.039 6.344 1 93.56 173 PHE A C 1
ATOM 1274 O O . PHE A 1 173 ? -17.266 -10.055 7.531 1 93.56 173 PHE A O 1
ATOM 1281 N N . GLN A 1 174 ? -16.172 -10.992 5.727 1 92.12 174 GLN A N 1
ATOM 1282 C CA . GLN A 1 174 ? -16.078 -12.312 6.336 1 92.12 174 GLN A CA 1
ATOM 1283 C C . GLN A 1 174 ? -14.633 -12.633 6.73 1 92.12 174 GLN A C 1
ATOM 1285 O O . GLN A 1 174 ? -14.375 -13.633 7.402 1 92.12 174 GLN A O 1
ATOM 1290 N N . PHE A 1 175 ? -13.719 -11.883 6.371 1 94.62 175 PHE A N 1
ATOM 1291 C CA . PHE A 1 175 ? -12.297 -12.148 6.57 1 94.62 175 PHE A CA 1
ATOM 1292 C C . PHE A 1 175 ? -11.57 -10.891 7.016 1 94.62 175 PHE A C 1
ATOM 1294 O O . PHE A 1 175 ? -11.953 -9.773 6.645 1 94.62 175 PHE A O 1
ATOM 1301 N N . PRO A 1 176 ? -10.539 -10.992 7.852 1 96.81 176 PRO A N 1
ATOM 1302 C CA . PRO A 1 176 ? -9.844 -9.805 8.352 1 96.81 176 PRO A CA 1
ATOM 1303 C C . PRO A 1 176 ? -9.016 -9.109 7.27 1 96.81 176 PRO A C 1
ATOM 1305 O O . PRO A 1 176 ? -8.625 -9.742 6.285 1 96.81 176 PRO A O 1
ATOM 1308 N N . TYR A 1 177 ? -8.812 -7.848 7.453 1 97.44 177 TYR A N 1
ATOM 1309 C CA . TYR A 1 177 ? -7.98 -7.074 6.539 1 97.44 177 TYR A CA 1
ATOM 1310 C C . TYR A 1 177 ? -6.5 -7.379 6.754 1 97.44 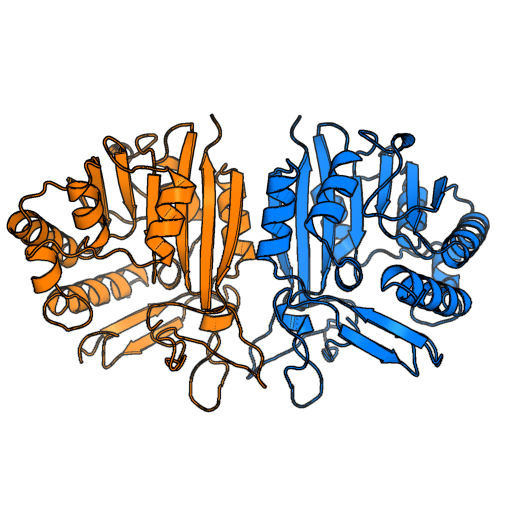177 TYR A C 1
ATOM 1312 O O . TYR A 1 177 ? -5.727 -7.434 5.793 1 97.44 177 TYR A O 1
ATOM 1320 N N . ALA A 1 178 ? -6.09 -7.484 8.008 1 97.94 178 ALA A N 1
ATOM 1321 C CA . ALA A 1 178 ? -4.688 -7.648 8.391 1 97.94 178 ALA A CA 1
ATOM 1322 C C . ALA A 1 178 ? -4.473 -8.961 9.141 1 97.94 178 ALA A C 1
ATOM 1324 O O . ALA A 1 178 ? -5.43 -9.602 9.57 1 97.94 178 ALA A O 1
ATOM 1325 N N . ASN A 1 179 ? -3.213 -9.32 9.266 1 96.12 179 ASN A N 1
ATOM 1326 C CA . ASN A 1 179 ? -2.873 -10.594 9.891 1 96.12 179 ASN A CA 1
ATOM 1327 C C . ASN A 1 179 ? -3.352 -10.656 11.336 1 96.12 179 ASN A C 1
ATOM 1329 O O . ASN A 1 179 ? -2.982 -9.812 12.156 1 96.12 179 ASN A O 1
ATOM 1333 N N . ASP A 1 180 ? -4.199 -11.625 11.578 1 95.88 180 ASP A N 1
ATOM 1334 C CA . ASP A 1 180 ? -4.664 -11.836 12.945 1 95.88 180 ASP A CA 1
ATOM 1335 C C . ASP A 1 180 ? -4.527 -13.305 13.352 1 95.88 180 ASP A C 1
ATOM 1337 O O . ASP A 1 180 ? -5.156 -13.75 14.312 1 95.88 180 ASP A O 1
ATOM 1341 N N . GLY A 1 181 ? -3.709 -14.039 12.586 1 96.81 181 GLY A N 1
ATOM 1342 C CA . GLY A 1 181 ? -3.482 -15.445 12.875 1 96.81 181 GLY A CA 1
ATOM 1343 C C . GLY A 1 181 ? -4.16 -16.375 11.883 1 96.81 181 GLY A C 1
ATOM 1344 O O . GLY A 1 181 ? -4.672 -15.93 10.859 1 96.81 181 GLY A O 1
ATOM 1345 N N . PRO A 1 182 ? -4.094 -17.766 12.109 1 97.31 182 PRO A N 1
ATOM 1346 C CA . PRO A 1 182 ? -4.598 -18.766 11.172 1 97.31 182 PRO A CA 1
ATOM 1347 C C . PRO A 1 182 ? -6.121 -18.844 11.148 1 97.31 182 PRO A C 1
ATOM 1349 O O . PRO A 1 182 ? -6.766 -18.734 12.195 1 97.31 182 PRO A O 1
ATOM 1352 N N . HIS A 1 183 ? -6.688 -18.969 9.977 1 96.12 183 HIS A N 1
ATOM 1353 C CA . HIS A 1 183 ? -8.102 -19.266 9.758 1 96.12 183 HIS A CA 1
ATOM 1354 C C . HIS A 1 183 ? -8.281 -20.656 9.141 1 96.12 183 HIS A C 1
ATOM 1356 O O . HIS A 1 183 ? -7.906 -20.875 7.988 1 96.12 183 HIS A O 1
ATOM 1362 N N . HIS A 1 184 ? -8.906 -21.5 9.844 1 94.56 184 HIS A N 1
ATOM 1363 C CA . HIS A 1 184 ? -9.086 -22.875 9.406 1 94.56 184 HIS A CA 1
ATOM 1364 C C . HIS A 1 184 ? -10.414 -23.062 8.68 1 94.56 184 HIS A C 1
ATOM 1366 O O . HIS A 1 184 ? -11.453 -22.594 9.148 1 94.56 184 HIS A O 1
ATOM 1372 N N . TYR A 1 185 ? -10.312 -23.625 7.527 1 90.88 185 TYR A N 1
ATOM 1373 C CA . TYR A 1 185 ? -11.5 -23.891 6.715 1 90.88 185 TYR A CA 1
ATOM 1374 C C . TYR A 1 185 ? -11.625 -25.375 6.398 1 90.88 185 TYR A C 1
ATOM 1376 O O . TYR A 1 185 ? -10.617 -26.062 6.203 1 90.88 185 TYR A O 1
ATOM 1384 N N . GLU A 1 186 ? -12.93 -25.719 6.41 1 85.56 186 GLU A N 1
ATOM 1385 C CA . GLU A 1 186 ? -13.281 -27.016 5.84 1 85.56 186 GLU A CA 1
ATOM 1386 C C . GLU A 1 186 ? -14.016 -26.859 4.516 1 85.56 186 GLU A C 1
ATOM 1388 O O . GLU A 1 186 ? -14.945 -26.047 4.406 1 85.56 186 GLU A O 1
ATOM 1393 N N . SER A 1 187 ? -13.32 -27.219 3.527 1 68.62 187 SER A N 1
ATOM 1394 C CA . SER A 1 187 ? -13.961 -26.984 2.232 1 68.62 187 SER A CA 1
ATOM 1395 C C . SER A 1 187 ? -14.406 -28.297 1.6 1 68.62 187 SER A C 1
ATOM 1397 O O . SER A 1 187 ? -13.695 -29.312 1.677 1 68.62 187 SER A O 1
ATOM 1399 N N . GLY A 1 188 ? -15.719 -28.297 1.189 1 56.25 188 GLY A N 1
ATOM 1400 C CA . GLY A 1 188 ? -16.25 -29.406 0.401 1 56.25 188 GLY A CA 1
ATOM 1401 C C . GLY A 1 188 ? -15.992 -29.25 -1.086 1 56.25 188 GLY A C 1
ATOM 1402 O O . GLY A 1 188 ? -16.406 -30.094 -1.882 1 56.25 188 GLY A O 1
ATOM 1403 N N . SER A 1 189 ? -15.508 -28.062 -1.573 1 53.25 189 SER A N 1
ATOM 1404 C CA . SER A 1 189 ? -15.203 -27.844 -2.986 1 53.25 189 SER A CA 1
ATOM 1405 C C . SER A 1 189 ? -13.953 -27 -3.162 1 53.25 189 SER A C 1
ATOM 1407 O O . SER A 1 189 ? -13.648 -26.141 -2.326 1 53.25 189 SER A O 1
ATOM 1409 N N . SER A 1 190 ? -13.141 -27.469 -4.066 1 49 190 SER A N 1
ATOM 1410 C CA . SER A 1 190 ? -12.102 -26.531 -4.48 1 49 190 SER A CA 1
ATOM 1411 C C . SER A 1 190 ? -12.656 -25.484 -5.43 1 49 190 SER A C 1
ATOM 1413 O O . SER A 1 190 ? -13.836 -25.531 -5.801 1 49 190 SER A O 1
ATOM 1415 N N . TYR A 1 191 ? -11.883 -24.281 -5.719 1 49.88 191 TYR A N 1
ATOM 1416 C CA . TYR A 1 191 ? -12.32 -23.312 -6.723 1 49.88 191 TYR A CA 1
ATOM 1417 C C . TYR A 1 191 ? -12.531 -23.984 -8.07 1 49.88 191 TYR A C 1
ATOM 1419 O O . TYR A 1 191 ? -13.211 -23.438 -8.945 1 49.88 191 TYR A O 1
ATOM 1427 N N . ALA A 1 192 ? -12.117 -25.375 -8.258 1 45.97 192 ALA A N 1
ATOM 1428 C CA . ALA A 1 192 ? -12.18 -26.031 -9.562 1 45.97 192 ALA A CA 1
ATOM 1429 C C . ALA A 1 192 ? -13.031 -27.297 -9.508 1 45.97 192 ALA A C 1
ATOM 1431 O O . ALA A 1 192 ? -13.711 -27.641 -10.477 1 45.97 192 ALA A O 1
ATOM 1432 N N . VAL A 1 193 ? -13.008 -28.125 -8.32 1 54.84 193 VAL A N 1
ATOM 1433 C CA . VAL A 1 193 ? -13.664 -29.422 -8.25 1 54.84 193 VAL A CA 1
ATOM 1434 C C . VAL A 1 193 ? -14.195 -29.672 -6.84 1 54.84 193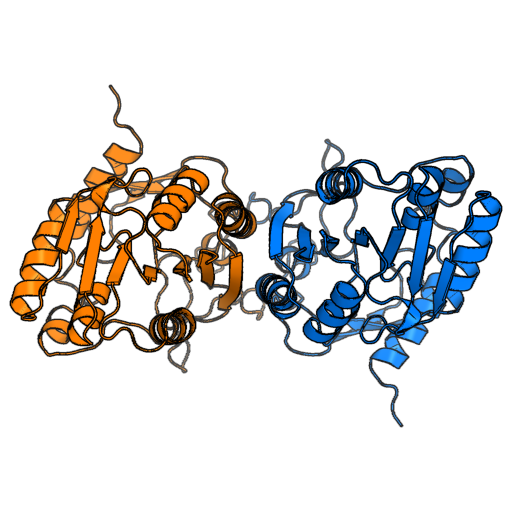 VAL A C 1
ATOM 1436 O O . VAL A 1 193 ? -13.672 -29.109 -5.867 1 54.84 193 VAL A O 1
ATOM 1439 N N . GLU A 1 194 ? -15.273 -30.422 -6.723 1 60.41 194 GLU A N 1
ATOM 1440 C CA . GLU A 1 194 ? -15.828 -30.859 -5.441 1 60.41 194 GLU A CA 1
ATOM 1441 C C . GLU A 1 194 ? -14.891 -31.828 -4.734 1 60.41 194 GLU A C 1
ATOM 1443 O O . GLU A 1 194 ? -14.594 -32.906 -5.258 1 60.41 194 GLU A O 1
ATOM 1448 N N . ILE A 1 195 ? -14.117 -31.484 -3.73 1 65.5 195 ILE A N 1
ATOM 1449 C CA . ILE A 1 195 ? -13.258 -32.281 -2.879 1 65.5 195 ILE A CA 1
ATOM 1450 C C . ILE A 1 195 ? -13.273 -31.75 -1.451 1 65.5 195 ILE A C 1
ATOM 1452 O O . ILE A 1 195 ? -13.078 -30.547 -1.234 1 65.5 195 ILE A O 1
ATOM 1456 N N . ASN A 1 196 ? -13.516 -32.594 -0.552 1 72 196 ASN A N 1
ATOM 1457 C CA . ASN A 1 196 ? -13.516 -32.188 0.853 1 72 196 ASN A CA 1
ATOM 1458 C C . ASN A 1 196 ? -12.102 -32.125 1.419 1 72 196 ASN A C 1
ATOM 1460 O O . ASN A 1 196 ? -11.406 -33.125 1.494 1 72 196 ASN A O 1
ATOM 1464 N N . THR A 1 197 ? -11.578 -30.938 1.529 1 84.19 197 THR A N 1
ATOM 1465 C CA . THR A 1 197 ? -10.273 -30.75 2.152 1 84.19 197 THR A CA 1
ATOM 1466 C C . THR A 1 197 ? -10.352 -29.672 3.234 1 84.19 197 THR A C 1
ATOM 1468 O O . THR A 1 197 ? -11.375 -29.016 3.391 1 84.19 197 THR A O 1
ATOM 1471 N N . SER A 1 198 ? -9.367 -29.781 4.109 1 90.88 198 SER A N 1
ATOM 1472 C CA . SER A 1 198 ? -9.156 -28.703 5.07 1 90.88 198 SER A CA 1
ATOM 1473 C C . SER A 1 198 ? -7.98 -27.812 4.664 1 90.88 198 SER A C 1
ATOM 1475 O O . SER A 1 198 ? -7.023 -28.297 4.059 1 90.88 198 SER A O 1
ATOM 1477 N N . ASN A 1 199 ? -8.125 -26.562 4.902 1 94.5 199 ASN A N 1
ATOM 1478 C CA . ASN A 1 199 ? -7 -25.656 4.652 1 94.5 199 ASN A CA 1
ATOM 1479 C C . ASN A 1 199 ? -6.93 -24.547 5.691 1 94.5 199 ASN A C 1
ATOM 1481 O O . ASN A 1 199 ? -7.852 -24.375 6.492 1 94.5 199 ASN A O 1
ATOM 1485 N N . VAL A 1 200 ? -5.801 -23.953 5.77 1 96.25 200 VAL A N 1
ATOM 1486 C CA . VAL A 1 200 ? -5.535 -22.828 6.66 1 96.25 200 VAL A CA 1
ATOM 1487 C C . VAL A 1 200 ? -5.09 -21.609 5.848 1 96.25 200 VAL A C 1
ATOM 1489 O O . VAL A 1 200 ? -4.234 -21.734 4.965 1 96.25 200 VAL A O 1
ATOM 1492 N N . GLN A 1 201 ? -5.75 -20.484 6.074 1 96.56 201 GLN A N 1
ATOM 1493 C CA . GLN A 1 201 ? -5.43 -19.25 5.352 1 96.56 201 GLN A CA 1
ATOM 1494 C C . GLN A 1 201 ? -5.082 -18.125 6.312 1 96.56 201 GLN A C 1
ATOM 1496 O O . GLN A 1 201 ? -5.375 -18.203 7.508 1 96.56 201 GLN A O 1
ATOM 1501 N N . TYR A 1 202 ? -4.414 -17.109 5.828 1 97.62 202 TYR A N 1
ATOM 1502 C CA . TYR A 1 202 ? -3.973 -15.938 6.57 1 97.62 202 TYR A CA 1
ATOM 1503 C C . TYR A 1 202 ? -4.301 -14.656 5.812 1 97.62 202 TYR A C 1
ATOM 1505 O O . TYR A 1 202 ? -4.262 -14.625 4.578 1 97.62 202 TYR A O 1
ATOM 1513 N N . ALA A 1 203 ? -4.629 -13.633 6.547 1 97.25 203 ALA A N 1
ATOM 1514 C CA . ALA A 1 203 ? -4.797 -12.297 5.973 1 97.25 203 ALA A CA 1
ATOM 1515 C C . ALA A 1 203 ? -3.49 -11.508 6.023 1 97.25 203 ALA A C 1
ATOM 1517 O O . ALA A 1 203 ? -2.713 -11.641 6.973 1 97.25 203 ALA A O 1
ATOM 1518 N N . HIS A 1 204 ? -3.232 -10.727 5.043 1 98.38 204 HIS A N 1
ATOM 1519 C CA . HIS A 1 204 ? -2.08 -9.828 5.023 1 98.38 204 HIS A CA 1
ATOM 1520 C C . HIS A 1 204 ? -2.455 -8.461 4.473 1 98.38 204 HIS A C 1
ATOM 1522 O O . HIS A 1 204 ? -2.859 -8.344 3.312 1 98.38 204 HIS A O 1
ATOM 1528 N N . ALA A 1 205 ? -2.242 -7.406 5.281 1 98.44 205 ALA A N 1
ATOM 1529 C CA . ALA A 1 205 ? -2.459 -6.035 4.82 1 98.44 205 ALA A CA 1
ATOM 1530 C C . ALA A 1 205 ? -1.424 -5.641 3.771 1 98.44 205 ALA A C 1
ATOM 1532 O O . ALA A 1 205 ? -0.315 -6.18 3.75 1 98.44 205 ALA A O 1
ATOM 1533 N N . LEU A 1 206 ? -1.762 -4.68 2.893 1 98.44 206 LEU A N 1
ATOM 1534 C CA . LEU A 1 206 ? -0.819 -4.191 1.894 1 98.44 206 LEU A CA 1
ATOM 1535 C C . LEU A 1 206 ? 0.446 -3.656 2.555 1 98.44 206 LEU A C 1
ATOM 1537 O O . LEU A 1 206 ? 1.551 -3.857 2.045 1 98.44 206 LEU A O 1
ATOM 1541 N N . GLY A 1 207 ? 0.187 -2.939 3.627 1 98.75 207 GLY A N 1
ATOM 1542 C CA . GLY A 1 207 ? 1.323 -2.375 4.336 1 98.75 207 GLY A CA 1
ATOM 1543 C C . GLY A 1 207 ? 2.305 -3.424 4.824 1 98.75 207 GLY A C 1
ATOM 1544 O O . GLY A 1 207 ? 3.518 -3.209 4.793 1 98.75 207 GLY A O 1
ATOM 1545 N N . GLU A 1 208 ? 1.801 -4.578 5.324 1 98.69 208 GLU A N 1
ATOM 1546 C CA . GLU A 1 208 ? 2.654 -5.688 5.73 1 98.69 208 GLU A CA 1
ATOM 1547 C C . GLU A 1 208 ? 3.502 -6.191 4.566 1 98.69 208 GLU A C 1
ATOM 1549 O O . GLU A 1 208 ? 4.695 -6.461 4.73 1 98.69 208 GLU A O 1
ATOM 1554 N N . ILE A 1 209 ? 2.867 -6.25 3.461 1 98.88 209 ILE A N 1
ATOM 1555 C CA . ILE A 1 209 ? 3.518 -6.801 2.277 1 98.88 209 ILE A CA 1
ATOM 1556 C C . ILE A 1 209 ? 4.574 -5.828 1.766 1 98.88 209 ILE A C 1
ATOM 1558 O O . ILE A 1 209 ? 5.715 -6.215 1.511 1 98.88 209 ILE A O 1
ATOM 1562 N N . VAL A 1 210 ? 4.238 -4.582 1.624 1 98.88 210 VAL A N 1
ATOM 1563 C CA . VAL A 1 210 ? 5.137 -3.539 1.144 1 98.88 210 VAL A CA 1
ATOM 1564 C C . VAL A 1 210 ? 6.324 -3.4 2.096 1 98.88 210 VAL A C 1
ATOM 1566 O O . VAL A 1 210 ? 7.473 -3.318 1.659 1 98.88 210 VAL A O 1
ATOM 1569 N N . THR A 1 211 ? 6.059 -3.398 3.385 1 98.88 211 THR A N 1
ATOM 1570 C CA . THR A 1 211 ? 7.113 -3.268 4.383 1 98.88 211 THR A CA 1
ATOM 1571 C C . THR A 1 211 ? 8.023 -4.492 4.371 1 98.88 211 THR A C 1
ATOM 1573 O O . THR A 1 211 ? 9.242 -4.375 4.527 1 98.88 211 THR A O 1
ATOM 1576 N N . ALA A 1 212 ? 7.426 -5.66 4.18 1 98.94 212 ALA A N 1
ATOM 1577 C CA . ALA A 1 212 ? 8.234 -6.875 4.078 1 98.94 212 ALA A CA 1
ATOM 1578 C C . ALA A 1 212 ? 9.203 -6.793 2.904 1 98.94 212 ALA A C 1
ATOM 1580 O O . ALA A 1 212 ? 10.344 -7.242 3.006 1 98.94 212 ALA A O 1
ATOM 1581 N N . ALA A 1 213 ? 8.719 -6.305 1.763 1 98.94 213 ALA A N 1
ATOM 1582 C CA . ALA A 1 213 ? 9.602 -6.133 0.611 1 98.94 213 ALA A CA 1
ATOM 1583 C C . ALA A 1 213 ? 10.758 -5.203 0.942 1 98.94 213 ALA A C 1
ATOM 1585 O O . ALA A 1 213 ? 11.914 -5.504 0.633 1 98.94 213 ALA A O 1
ATOM 1586 N N . ALA A 1 214 ? 10.461 -4.082 1.58 1 98.75 214 ALA A N 1
ATOM 1587 C CA . ALA A 1 214 ? 11.492 -3.127 1.975 1 98.75 214 ALA A CA 1
ATOM 1588 C C . ALA A 1 214 ? 12.484 -3.766 2.941 1 98.75 214 ALA A C 1
ATOM 1590 O O . ALA A 1 214 ? 13.703 -3.637 2.766 1 98.75 214 ALA A O 1
ATOM 1591 N N . ASP A 1 215 ? 11.969 -4.469 3.932 1 98.69 215 ASP A N 1
ATOM 1592 C CA . ASP A 1 215 ? 12.797 -5.109 4.949 1 98.69 215 ASP A CA 1
ATOM 1593 C C . ASP A 1 215 ? 13.703 -6.164 4.324 1 98.69 215 ASP A C 1
ATOM 1595 O O . ASP A 1 215 ? 14.797 -6.426 4.832 1 98.69 215 ASP A O 1
ATOM 1599 N N . ALA A 1 216 ? 13.203 -6.742 3.248 1 98.81 216 ALA A N 1
ATOM 1600 C CA . ALA A 1 216 ? 13.977 -7.777 2.566 1 98.81 216 ALA A CA 1
ATOM 1601 C C . ALA A 1 216 ? 15.023 -7.164 1.644 1 98.81 216 ALA A C 1
ATOM 1603 O O . ALA A 1 216 ? 15.742 -7.879 0.938 1 98.81 216 ALA A O 1
ATOM 1604 N N . GLY A 1 217 ? 15.078 -5.883 1.582 1 98.31 217 GLY A N 1
ATOM 1605 C CA . GLY A 1 217 ? 16.109 -5.195 0.811 1 98.31 217 GLY A CA 1
ATOM 1606 C C . GLY A 1 217 ? 15.656 -4.84 -0.593 1 98.31 217 GLY A C 1
ATOM 1607 O O . GLY A 1 217 ? 16.453 -4.371 -1.407 1 98.31 217 GLY A O 1
ATOM 1608 N N . LEU A 1 218 ? 14.422 -5.027 -0.889 1 98.88 218 LEU A N 1
ATOM 1609 C CA . LEU A 1 218 ? 13.914 -4.656 -2.205 1 98.88 218 LEU A CA 1
ATOM 1610 C C . LEU A 1 218 ? 13.484 -3.191 -2.23 1 98.88 218 LEU A C 1
ATOM 1612 O O . LEU A 1 218 ? 13.117 -2.631 -1.196 1 98.88 218 LEU A O 1
ATOM 1616 N N . ARG A 1 219 ? 13.602 -2.588 -3.377 1 98.62 219 ARG A N 1
ATOM 1617 C CA . ARG A 1 219 ? 13.086 -1.243 -3.625 1 98.62 219 ARG A CA 1
ATOM 1618 C C . ARG A 1 219 ? 11.758 -1.293 -4.367 1 98.62 219 ARG A C 1
ATOM 1620 O O . ARG A 1 219 ? 11.695 -1.75 -5.508 1 98.62 219 ARG A O 1
ATOM 1627 N N . VAL A 1 220 ? 10.758 -0.805 -3.705 1 98.81 220 VAL A N 1
ATOM 1628 C CA . VAL A 1 220 ? 9.445 -0.777 -4.348 1 98.81 220 VAL A CA 1
ATOM 1629 C C . VAL A 1 220 ? 9.477 0.177 -5.539 1 98.81 220 VAL A C 1
ATOM 1631 O O . VAL A 1 220 ? 9.828 1.35 -5.395 1 98.81 220 VAL A O 1
ATOM 1634 N N . ARG A 1 221 ? 9.172 -0.339 -6.672 1 98.75 221 ARG A N 1
ATOM 1635 C CA . ARG A 1 221 ? 9.086 0.447 -7.898 1 98.75 221 ARG A CA 1
ATOM 1636 C C . ARG A 1 221 ? 7.664 0.929 -8.148 1 98.75 221 ARG A C 1
ATOM 1638 O O . ARG A 1 221 ? 7.449 2.07 -8.555 1 98.75 221 ARG A O 1
ATOM 1645 N N . LYS A 1 222 ? 6.762 0.002 -7.879 1 98.62 222 LYS A N 1
ATOM 1646 C CA . LYS A 1 222 ? 5.371 0.286 -8.219 1 98.62 222 LYS A CA 1
ATOM 1647 C C . LYS A 1 222 ? 4.418 -0.579 -7.402 1 98.62 222 LYS A C 1
ATOM 1649 O O . LYS A 1 222 ? 4.703 -1.749 -7.137 1 98.62 222 LYS A O 1
ATOM 1654 N N . LEU A 1 223 ? 3.33 -0.003 -6.973 1 98.88 223 LEU A N 1
ATOM 1655 C CA . LEU A 1 223 ? 2.174 -0.67 -6.383 1 98.88 223 LEU A CA 1
ATOM 1656 C C . LEU A 1 223 ? 0.887 -0.254 -7.086 1 98.88 223 LEU A C 1
ATOM 1658 O O . LEU A 1 223 ? 0.521 0.923 -7.074 1 98.88 223 LEU A O 1
ATOM 1662 N N . THR A 1 224 ? 0.278 -1.176 -7.75 1 98.56 224 THR A N 1
ATOM 1663 C CA . THR A 1 224 ? -0.976 -0.916 -8.453 1 98.56 224 THR A CA 1
ATOM 1664 C C . THR A 1 224 ? -2.123 -1.689 -7.809 1 98.56 224 THR A C 1
ATOM 1666 O O . THR A 1 224 ? -2.027 -2.9 -7.605 1 98.56 224 THR A O 1
ATOM 1669 N N . GLU A 1 225 ? -3.172 -1.029 -7.43 1 98.5 225 GLU A N 1
ATOM 1670 C CA . GLU A 1 225 ? -4.398 -1.656 -6.941 1 98.5 225 GLU A CA 1
ATOM 1671 C C . GLU A 1 225 ? -5.465 -1.701 -8.031 1 98.5 225 GLU A C 1
ATOM 1673 O O . GLU A 1 225 ? -5.859 -0.662 -8.562 1 98.5 225 GLU A O 1
ATOM 1678 N N . HIS A 1 226 ? -5.895 -2.869 -8.344 1 97.25 226 HIS A N 1
ATOM 1679 C CA . HIS A 1 226 ? -6.805 -3.066 -9.469 1 97.25 226 HIS A CA 1
ATOM 1680 C C . HIS A 1 226 ? -8.258 -3.086 -9.008 1 97.25 226 HIS A C 1
ATOM 1682 O O . HIS A 1 226 ? -8.656 -3.957 -8.234 1 97.25 226 HIS A O 1
ATOM 1688 N N . LEU A 1 227 ? -9.047 -2.174 -9.586 1 96 227 LEU A N 1
ATOM 1689 C CA . LEU A 1 227 ? -10.445 -2.049 -9.195 1 96 227 LEU A CA 1
ATOM 1690 C C . LEU A 1 227 ? -11.328 -2.949 -10.055 1 96 227 LEU A C 1
ATOM 1692 O O . LEU A 1 227 ? -12.539 -3.041 -9.82 1 96 227 LEU A O 1
ATOM 1696 N N . ASP A 1 228 ? -10.711 -3.566 -11 1 93.19 228 ASP A N 1
ATOM 1697 C CA . ASP A 1 228 ? -11.328 -4.609 -11.82 1 93.19 228 ASP A CA 1
ATOM 1698 C C . ASP A 1 228 ? -10.297 -5.66 -12.234 1 93.19 228 ASP A C 1
ATOM 1700 O O . ASP A 1 228 ? -9.094 -5.445 -12.086 1 93.19 228 ASP A O 1
ATOM 1704 N N . THR A 1 229 ? -10.789 -6.809 -12.523 1 92.25 229 THR A N 1
ATOM 1705 C CA . THR A 1 229 ? -9.883 -7.891 -12.891 1 92.25 229 THR A CA 1
ATOM 1706 C C . THR A 1 229 ? -10.492 -8.758 -13.984 1 92.25 229 THR A C 1
ATOM 1708 O O . THR A 1 229 ? -11.711 -8.906 -14.062 1 92.25 229 THR A O 1
ATOM 1711 N N . PRO A 1 230 ? -9.602 -9.305 -14.812 1 86.44 230 PRO A N 1
ATOM 1712 C CA . PRO A 1 230 ? -10.086 -10.195 -15.867 1 86.44 230 PRO A CA 1
ATOM 1713 C C . PRO A 1 230 ? -10.438 -11.594 -15.352 1 86.44 230 PRO A C 1
ATOM 1715 O O . PRO A 1 230 ? -11.039 -12.391 -16.062 1 86.44 230 PRO A O 1
ATOM 1718 N N . ILE A 1 231 ? -10.039 -11.875 -14.188 1 82.12 231 ILE A N 1
ATOM 1719 C CA . ILE A 1 231 ? -10.258 -13.227 -13.68 1 82.12 231 ILE A CA 1
ATOM 1720 C C . ILE A 1 231 ? -11.234 -13.18 -12.5 1 82.12 231 ILE A C 1
ATOM 1722 O O . ILE A 1 231 ? -11.281 -12.188 -11.773 1 82.12 231 ILE A O 1
ATOM 1726 N N . GLU A 1 232 ? -11.984 -14.234 -12.508 1 77.06 232 GLU A N 1
ATOM 1727 C CA . GLU A 1 232 ? -12.82 -14.391 -11.32 1 77.06 232 GLU A CA 1
ATOM 1728 C C . GLU A 1 232 ? -11.977 -14.703 -10.094 1 77.06 232 GLU A C 1
ATOM 1730 O O . GLU A 1 232 ? -11.242 -15.695 -10.07 1 77.06 232 GLU A O 1
ATOM 1735 N N . VAL A 1 233 ? -11.789 -13.758 -9.328 1 67.12 233 VAL A N 1
ATOM 1736 C CA . VAL A 1 233 ? -11.086 -14.031 -8.086 1 67.12 233 VAL A CA 1
ATOM 1737 C C . VAL A 1 233 ? -12.039 -14.695 -7.086 1 67.12 233 VAL A C 1
ATOM 1739 O O . VAL A 1 233 ? -12.93 -14.039 -6.539 1 67.12 233 VAL A O 1
ATOM 1742 N N . ALA A 1 234 ? -11.914 -16 -7.105 1 57.34 234 ALA A N 1
ATOM 1743 C CA . ALA A 1 234 ? -12.797 -16.812 -6.277 1 57.34 234 ALA A CA 1
ATOM 1744 C C . ALA A 1 234 ? -12.906 -16.25 -4.867 1 57.34 234 ALA A C 1
ATOM 1746 O O . ALA A 1 234 ? -11.922 -15.75 -4.312 1 57.34 234 ALA A O 1
ATOM 1747 N N . GLY A 1 235 ? -14.039 -16.094 -4.469 1 59.22 235 GLY A N 1
ATOM 1748 C CA . GLY A 1 235 ? -14.289 -15.656 -3.104 1 59.22 235 GLY A CA 1
ATOM 1749 C C . GLY A 1 235 ? -14.648 -14.188 -3.008 1 59.22 235 GLY A C 1
ATOM 1750 O O . GLY A 1 235 ? -15.234 -13.75 -2.014 1 59.22 235 GLY A O 1
ATOM 1751 N N . PHE A 1 236 ? -14.148 -13.586 -4.113 1 66.69 236 PHE A N 1
ATOM 1752 C CA . PHE A 1 236 ? -14.43 -12.156 -3.982 1 66.69 236 PHE A CA 1
ATOM 1753 C C . PHE A 1 236 ? -15.852 -11.844 -4.438 1 66.69 236 PHE A C 1
ATOM 1755 O O . PHE A 1 236 ? -16.375 -10.766 -4.152 1 66.69 236 PHE A O 1
ATOM 1762 N N . GLY A 1 237 ? -16.469 -12.883 -5.008 1 65.94 237 GLY A N 1
ATOM 1763 C CA . GLY A 1 237 ? -17.859 -12.758 -5.395 1 65.94 237 GLY A CA 1
ATOM 1764 C C . GLY A 1 237 ? -18.125 -11.562 -6.293 1 65.94 237 GLY A C 1
ATOM 1765 O O . GLY A 1 237 ? -19.172 -10.914 -6.184 1 65.94 237 GLY A O 1
ATOM 1766 N N . ALA A 1 238 ? -17.109 -11.188 -7.094 1 73.19 238 ALA A N 1
ATOM 1767 C CA . ALA A 1 238 ? -17.297 -10.047 -7.984 1 73.19 238 ALA A CA 1
ATOM 1768 C C . ALA A 1 238 ? -17.969 -10.461 -9.289 1 73.19 238 ALA A C 1
ATOM 1770 O O . ALA A 1 238 ? -17.484 -11.352 -9.992 1 73.19 238 ALA A O 1
ATOM 1771 N N . PRO A 1 239 ? -19.109 -9.883 -9.578 1 78.06 239 PRO A N 1
ATOM 1772 C CA . PRO A 1 239 ? -19.781 -10.258 -10.828 1 78.06 239 PRO A CA 1
ATOM 1773 C C . PRO A 1 239 ? -19.031 -9.781 -12.07 1 78.06 239 PRO A C 1
ATOM 1775 O O . PRO A 1 239 ? -18.344 -8.758 -12.031 1 78.06 239 PRO A O 1
ATOM 1778 N N . LYS A 1 240 ? -19.156 -10.586 -13.078 1 84.81 240 LYS A N 1
ATOM 1779 C CA . LYS A 1 240 ? -18.594 -10.195 -14.367 1 84.81 240 LYS A CA 1
ATOM 1780 C C . LYS A 1 240 ? -19.5 -9.172 -15.062 1 84.81 240 LYS A C 1
ATOM 1782 O O . LYS A 1 240 ? -20.703 -9.391 -15.195 1 84.81 240 LYS A O 1
ATOM 1787 N N . GLY A 1 241 ? -18.922 -8.031 -15.438 1 83.44 241 GLY A N 1
ATOM 1788 C CA . GLY A 1 241 ? -19.672 -7.035 -16.172 1 83.44 241 GLY A CA 1
ATOM 1789 C C . GLY A 1 241 ? -19.797 -7.344 -17.656 1 83.44 241 GLY A C 1
ATOM 1790 O O . GLY A 1 241 ? -19.219 -8.32 -18.141 1 83.44 241 GLY A O 1
ATOM 1791 N N . ASP A 1 242 ? -20.531 -6.523 -18.391 1 85.88 242 ASP A N 1
ATOM 1792 C CA . ASP A 1 242 ? -20.719 -6.656 -19.828 1 85.88 242 ASP A CA 1
ATOM 1793 C C . ASP A 1 242 ? -19.406 -6.477 -20.578 1 85.88 242 ASP A C 1
ATOM 1795 O O . ASP A 1 242 ? -19.234 -6.996 -21.688 1 85.88 242 ASP A O 1
ATOM 1799 N N . ASP A 1 243 ? -18.516 -5.832 -19.969 1 86.88 243 ASP A N 1
ATOM 1800 C CA . ASP A 1 243 ? -17.219 -5.566 -20.562 1 86.88 243 ASP A CA 1
ATOM 1801 C C . ASP A 1 243 ? -16.25 -6.738 -20.344 1 86.88 243 ASP A C 1
ATOM 1803 O O . ASP A 1 243 ? -15.109 -6.703 -20.797 1 86.88 243 ASP A O 1
ATOM 1807 N N . GLY A 1 244 ? -16.672 -7.734 -19.625 1 87.25 244 GLY A N 1
ATOM 1808 C CA . GLY A 1 244 ? -15.906 -8.961 -19.469 1 87.25 244 GLY A CA 1
ATOM 1809 C C . GLY A 1 244 ? -14.969 -8.945 -18.281 1 87.25 244 GLY A C 1
ATOM 1810 O O . GLY A 1 244 ? -14.227 -9.898 -18.062 1 87.25 244 GLY A O 1
ATOM 1811 N N . VAL A 1 245 ? -15.062 -7.812 -17.531 1 89.56 245 VAL A N 1
ATOM 1812 C CA . VAL A 1 245 ? -14.164 -7.746 -16.375 1 89.56 245 VAL A CA 1
ATOM 1813 C C . VAL A 1 245 ? -14.969 -7.828 -15.086 1 89.56 245 VAL A C 1
ATOM 1815 O O . VAL A 1 245 ? -16.156 -7.484 -15.062 1 89.56 245 VAL A O 1
ATOM 1818 N N . PHE A 1 246 ? -14.352 -8.367 -14.094 1 91.25 246 PHE A N 1
ATOM 1819 C CA . PHE A 1 246 ? -14.984 -8.547 -12.789 1 91.25 246 PHE A CA 1
ATOM 1820 C C . PHE A 1 246 ? -14.766 -7.324 -11.906 1 91.25 246 PHE A C 1
ATOM 1822 O O . PHE A 1 246 ? -13.672 -6.758 -11.883 1 91.25 246 PHE A O 1
ATOM 1829 N N . ARG A 1 247 ? -15.875 -6.859 -11.258 1 92.62 247 ARG A N 1
ATOM 1830 C CA . ARG A 1 247 ? -15.836 -5.754 -10.305 1 92.62 247 ARG A CA 1
ATOM 1831 C C . ARG A 1 247 ? -16.688 -6.062 -9.07 1 92.62 247 ARG A C 1
ATOM 1833 O O . ARG A 1 247 ? -17.719 -6.723 -9.172 1 92.62 247 ARG A O 1
ATOM 1840 N N . ARG A 1 248 ? -16.172 -5.648 -7.965 1 92.56 248 ARG A N 1
ATOM 1841 C CA . ARG A 1 248 ? -16.984 -5.586 -6.75 1 92.56 248 ARG A CA 1
ATOM 1842 C C . ARG A 1 248 ? -17.312 -4.145 -6.387 1 92.56 248 ARG A C 1
ATOM 1844 O O . ARG A 1 248 ? -16.406 -3.305 -6.277 1 92.56 248 ARG A O 1
ATOM 1851 N N . LEU A 1 249 ? -18.594 -3.848 -6.293 1 92.12 249 LEU A N 1
ATOM 1852 C CA . LEU A 1 249 ? -19.047 -2.502 -5.969 1 92.12 249 LEU A CA 1
ATOM 1853 C C . LEU A 1 249 ? -19.641 -2.451 -4.562 1 92.12 249 LEU A C 1
ATOM 1855 O O . LEU A 1 249 ? -20.391 -3.35 -4.168 1 92.12 249 LEU A O 1
ATOM 1859 N N . LEU A 1 250 ? -19.25 -1.548 -3.75 1 93.56 250 LEU A N 1
ATOM 1860 C CA . LEU A 1 250 ? -19.906 -1.173 -2.506 1 93.56 250 LEU A CA 1
ATOM 1861 C C . LEU A 1 250 ? -20.594 0.186 -2.639 1 93.56 250 LEU A C 1
ATOM 1863 O O . LEU A 1 250 ? -19.922 1.207 -2.803 1 93.56 250 LEU A O 1
ATOM 1867 N N . ASP A 1 251 ? -21.938 0.246 -2.621 1 93.19 251 ASP A N 1
ATOM 1868 C CA . ASP A 1 251 ? -22.75 1.441 -2.842 1 93.19 251 ASP A CA 1
ATOM 1869 C C . ASP A 1 251 ? -22.312 2.18 -4.102 1 93.19 251 ASP A C 1
ATOM 1871 O O . ASP A 1 251 ? -22.109 3.395 -4.078 1 93.19 251 ASP A O 1
ATOM 1875 N N . GLY A 1 252 ? -22.031 1.377 -5.117 1 92.38 252 GLY A N 1
ATOM 1876 C CA . GLY A 1 252 ? -21.719 1.932 -6.43 1 92.38 252 GLY A CA 1
ATOM 1877 C C . GLY A 1 252 ? -20.25 2.244 -6.621 1 92.38 252 GLY A C 1
ATOM 1878 O O . GLY A 1 252 ? -19.828 2.588 -7.723 1 92.38 252 GLY A O 1
ATOM 1879 N N . HIS A 1 253 ? -19.422 2.121 -5.605 1 95.06 253 HIS A N 1
ATOM 1880 C CA . HIS A 1 253 ? -18 2.414 -5.703 1 95.06 253 HIS A CA 1
ATOM 1881 C C . HIS A 1 253 ? -17.172 1.135 -5.836 1 95.06 253 HIS A C 1
ATOM 1883 O O . HIS A 1 253 ? -17.297 0.231 -5.008 1 95.06 253 HIS A O 1
ATOM 1889 N N . PRO A 1 254 ? -16.375 1.059 -6.879 1 94.88 254 PRO A N 1
ATOM 1890 C CA . PRO A 1 254 ? -15.516 -0.124 -7.008 1 94.88 254 PRO A CA 1
ATOM 1891 C C . PRO A 1 254 ? -14.453 -0.201 -5.918 1 94.88 254 PRO A C 1
ATOM 1893 O O . PRO A 1 254 ? -13.93 0.83 -5.48 1 94.88 254 PRO A O 1
ATOM 1896 N N . VAL A 1 255 ? -14.156 -1.391 -5.453 1 95.31 255 VAL A N 1
ATOM 1897 C CA . VAL A 1 255 ? -13.102 -1.62 -4.48 1 95.31 255 VAL A CA 1
ATOM 1898 C C . VAL A 1 255 ? -11.992 -2.463 -5.105 1 95.31 255 VAL A C 1
ATOM 1900 O O . VAL A 1 255 ? -12.234 -3.211 -6.055 1 95.31 255 VAL A O 1
ATOM 1903 N N . PRO A 1 256 ? -10.797 -2.312 -4.656 1 96.75 256 PRO A N 1
ATOM 1904 C CA . PRO A 1 256 ? -9.719 -3.094 -5.262 1 96.75 256 PRO A CA 1
ATOM 1905 C C . PRO A 1 256 ? -9.859 -4.594 -5.004 1 96.75 256 PRO A C 1
ATOM 1907 O O . PRO A 1 256 ? -10.203 -5.004 -3.893 1 96.75 256 PRO A O 1
ATOM 1910 N N . LEU A 1 257 ? -9.562 -5.398 -6.043 1 95.56 257 LEU A N 1
ATOM 1911 C CA . LEU A 1 257 ? -9.68 -6.852 -5.977 1 95.56 257 LEU A CA 1
ATOM 1912 C C . LEU A 1 257 ? -8.305 -7.512 -5.988 1 95.56 257 LEU A C 1
ATOM 1914 O O . LEU A 1 257 ? -8.086 -8.5 -5.285 1 95.56 257 LEU A O 1
ATOM 1918 N N . LEU A 1 258 ? -7.414 -6.973 -6.762 1 96.81 258 LEU A N 1
ATOM 1919 C CA . LEU A 1 258 ? -6.035 -7.434 -6.871 1 96.81 258 LEU A CA 1
ATOM 1920 C C . LEU A 1 258 ? -5.059 -6.273 -6.688 1 96.81 258 LEU A C 1
ATOM 1922 O O . LEU A 1 258 ? -5.457 -5.105 -6.762 1 96.81 258 LEU A O 1
ATOM 1926 N N . TYR A 1 259 ? -3.898 -6.594 -6.367 1 98.19 259 TYR A N 1
ATOM 1927 C CA . TYR A 1 259 ? -2.811 -5.629 -6.457 1 98.19 259 TYR A CA 1
ATOM 1928 C C . TYR A 1 259 ? -1.61 -6.223 -7.184 1 98.19 259 TYR A C 1
ATOM 1930 O O . TYR A 1 259 ? -1.463 -7.445 -7.254 1 98.19 259 TYR A O 1
ATOM 1938 N N . THR A 1 260 ? -0.864 -5.391 -7.824 1 98.69 260 THR A N 1
ATOM 1939 C CA . THR A 1 260 ? 0.443 -5.703 -8.391 1 98.69 260 THR A CA 1
ATOM 1940 C C . THR A 1 260 ? 1.547 -4.957 -7.648 1 98.69 260 THR A C 1
ATOM 1942 O O . THR A 1 260 ? 1.506 -3.729 -7.535 1 98.69 260 THR A O 1
ATOM 1945 N N . LEU A 1 261 ? 2.469 -5.648 -7.062 1 98.94 261 LEU A N 1
ATOM 1946 C CA . LEU A 1 261 ? 3.68 -5.082 -6.48 1 98.94 261 LEU A CA 1
ATOM 1947 C C . LEU A 1 261 ? 4.902 -5.422 -7.328 1 98.94 261 LEU A C 1
ATOM 1949 O O . LEU A 1 261 ? 5.16 -6.598 -7.609 1 98.94 261 LEU A O 1
ATOM 1953 N N . ILE A 1 262 ? 5.574 -4.457 -7.836 1 98.94 262 ILE A N 1
ATOM 1954 C CA . ILE A 1 262 ? 6.859 -4.613 -8.508 1 98.94 262 ILE A CA 1
ATOM 1955 C C . ILE A 1 262 ? 7.969 -4 -7.656 1 98.94 262 ILE A C 1
ATOM 1957 O O . ILE A 1 262 ? 7.918 -2.816 -7.32 1 98.94 262 ILE A O 1
ATOM 1961 N N . ALA A 1 263 ? 8.914 -4.754 -7.27 1 98.94 263 ALA A N 1
ATOM 1962 C CA . ALA A 1 263 ? 10.016 -4.316 -6.418 1 98.94 263 ALA A CA 1
ATOM 1963 C C . ALA A 1 263 ? 11.352 -4.867 -6.914 1 98.94 263 ALA A C 1
ATOM 1965 O O . ALA A 1 263 ? 11.43 -6.02 -7.344 1 98.94 263 ALA A O 1
ATOM 1966 N N . ASP A 1 264 ? 12.391 -4.105 -6.82 1 98.81 264 ASP A N 1
ATOM 1967 C CA . ASP A 1 264 ? 13.672 -4.457 -7.422 1 98.81 264 ASP A CA 1
ATOM 1968 C C . ASP A 1 264 ? 14.727 -4.711 -6.348 1 98.81 264 ASP A C 1
ATOM 1970 O O . ASP A 1 264 ? 14.766 -4.016 -5.328 1 98.81 264 ASP A O 1
ATOM 1974 N N . ARG A 1 265 ? 15.469 -5.676 -6.582 1 98.62 265 ARG A N 1
ATOM 1975 C CA . ARG A 1 265 ? 16.719 -5.801 -5.84 1 98.62 265 ARG A CA 1
ATOM 1976 C C . ARG A 1 265 ? 17.75 -4.797 -6.332 1 98.62 265 ARG A C 1
ATOM 1978 O O . ARG A 1 265 ? 18.078 -4.777 -7.52 1 98.62 265 ARG A O 1
ATOM 1985 N N . PRO A 1 266 ? 18.219 -3.99 -5.426 1 96.06 266 PRO A N 1
ATOM 1986 C CA . PRO A 1 266 ? 19.203 -3.006 -5.875 1 96.06 266 PRO A CA 1
ATOM 1987 C C . PRO A 1 266 ? 20.438 -3.652 -6.508 1 96.06 266 PRO A C 1
ATOM 1989 O O . PRO A 1 266 ? 20.797 -4.773 -6.152 1 96.06 266 PRO A O 1
ATOM 1992 N N . GLU A 1 267 ? 21.094 -2.938 -7.387 1 94 267 GLU A N 1
ATOM 1993 C CA . GLU A 1 267 ? 22.312 -3.393 -8.039 1 94 267 GLU A CA 1
ATOM 1994 C C . GLU A 1 267 ? 23.5 -3.379 -7.074 1 94 267 GLU A C 1
ATOM 1996 O O . GLU A 1 267 ? 23.562 -2.551 -6.164 1 94 267 GLU A O 1
ATOM 2001 N N . MET B 1 1 ? -13.047 34.375 -14.836 1 77.31 1 MET B N 1
ATOM 2002 C CA . MET B 1 1 ? -12.852 32.906 -14.969 1 77.31 1 MET B CA 1
ATOM 2003 C C . MET B 1 1 ? -13.375 32.188 -13.742 1 77.31 1 MET B C 1
ATOM 2005 O O . MET B 1 1 ? -13.305 32.688 -12.625 1 77.31 1 MET B O 1
ATOM 2009 N N . PRO B 1 2 ? -14.109 31.156 -13.977 1 89.5 2 PRO B N 1
ATOM 2010 C CA . PRO B 1 2 ? -14.555 30.438 -12.789 1 89.5 2 PRO B CA 1
ATOM 2011 C C . PRO B 1 2 ? -13.398 30.031 -11.867 1 89.5 2 PRO B C 1
ATOM 2013 O O . PRO B 1 2 ? -12.273 29.844 -12.336 1 89.5 2 PRO B O 1
ATOM 2016 N N . PRO B 1 3 ? -13.703 30.141 -10.594 1 92.5 3 PRO B N 1
ATOM 2017 C CA . PRO B 1 3 ? -12.633 29.734 -9.672 1 92.5 3 PRO B CA 1
ATOM 2018 C C . PRO B 1 3 ? -12.133 28.312 -9.914 1 92.5 3 PRO B C 1
ATOM 2020 O O . PRO B 1 3 ? -12.922 27.438 -10.266 1 92.5 3 PRO B O 1
ATOM 2023 N N . THR B 1 4 ? -10.867 28.141 -9.883 1 95.06 4 THR B N 1
ATOM 2024 C CA . THR B 1 4 ? -10.266 26.812 -9.945 1 95.06 4 THR B CA 1
ATOM 2025 C C . THR B 1 4 ? -10.516 26.047 -8.648 1 95.06 4 THR B C 1
ATOM 2027 O O . THR B 1 4 ? -10.938 26.641 -7.648 1 95.06 4 THR B O 1
ATOM 2030 N N . ASP B 1 5 ? -10.297 24.766 -8.617 1 95.69 5 ASP B N 1
ATOM 2031 C CA . ASP B 1 5 ? -10.367 23.984 -7.395 1 95.69 5 ASP B CA 1
ATOM 2032 C C . ASP B 1 5 ? -9.461 24.562 -6.309 1 95.69 5 ASP B C 1
ATOM 2034 O O . ASP B 1 5 ? -9.844 24.625 -5.137 1 95.69 5 ASP B O 1
ATOM 2038 N N . ARG B 1 6 ? -8.281 24.953 -6.727 1 94.88 6 ARG B N 1
ATOM 2039 C CA . ARG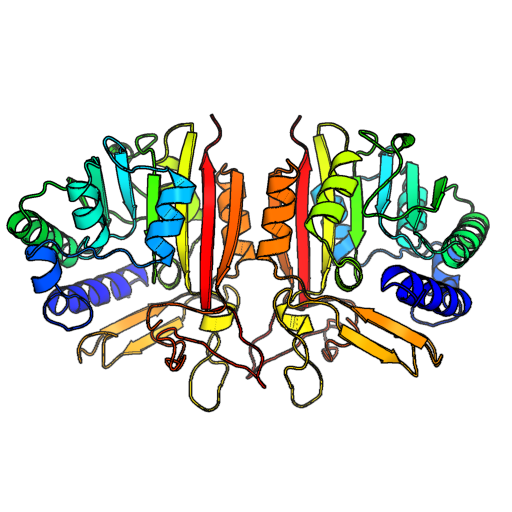 B 1 6 ? -7.332 25.547 -5.789 1 94.88 6 ARG B CA 1
ATOM 2040 C C . ARG B 1 6 ? -7.906 26.797 -5.148 1 94.88 6 ARG B C 1
ATOM 2042 O O . ARG B 1 6 ? -7.754 27.016 -3.945 1 94.88 6 ARG B O 1
ATOM 2049 N N . ASP B 1 7 ? -8.508 27.656 -5.945 1 95.69 7 ASP B N 1
ATOM 2050 C CA . ASP B 1 7 ? -9.125 28.875 -5.438 1 95.69 7 ASP B CA 1
ATOM 2051 C C . ASP B 1 7 ? -10.211 28.562 -4.41 1 95.69 7 ASP B C 1
ATOM 2053 O O . ASP B 1 7 ? -10.297 29.219 -3.371 1 95.69 7 ASP B O 1
ATOM 2057 N N . ILE B 1 8 ? -11.039 27.625 -4.777 1 95.19 8 ILE B N 1
ATOM 2058 C CA . ILE B 1 8 ? -12.125 27.203 -3.896 1 95.19 8 ILE B CA 1
ATOM 2059 C C . ILE B 1 8 ? -11.547 26.719 -2.568 1 95.19 8 ILE B C 1
ATOM 2061 O O . ILE B 1 8 ? -12 27.125 -1.499 1 95.19 8 ILE B O 1
ATOM 2065 N N . ASN B 1 9 ? -10.555 25.891 -2.576 1 96.44 9 ASN B N 1
ATOM 2066 C CA . ASN B 1 9 ? -9.969 25.328 -1.365 1 96.44 9 ASN B CA 1
ATOM 2067 C C . ASN B 1 9 ? -9.203 26.375 -0.57 1 96.44 9 ASN B C 1
ATOM 2069 O O . ASN B 1 9 ? -9.172 26.328 0.661 1 96.44 9 ASN B O 1
ATOM 2073 N N . LEU B 1 10 ? -8.555 27.312 -1.289 1 96.5 10 LEU B N 1
ATOM 2074 C CA . LEU B 1 10 ? -7.898 28.406 -0.577 1 96.5 10 LEU B CA 1
ATOM 2075 C C . LEU B 1 10 ? -8.906 29.203 0.232 1 96.5 10 LEU B C 1
ATOM 2077 O O . LEU B 1 10 ? -8.672 29.516 1.402 1 96.5 10 LEU B O 1
ATOM 2081 N N . ALA B 1 11 ? -9.977 29.578 -0.418 1 94.25 11 ALA B N 1
ATOM 2082 C CA . ALA B 1 11 ? -11.031 30.312 0.283 1 94.25 11 ALA B CA 1
ATOM 2083 C C . ALA B 1 11 ? -11.547 29.516 1.481 1 94.25 11 ALA B C 1
ATOM 2085 O O . ALA B 1 11 ? -11.75 30.078 2.562 1 94.25 11 ALA B O 1
ATOM 2086 N N . ASN B 1 12 ? -11.758 28.266 1.325 1 94 12 ASN B N 1
ATOM 2087 C CA . ASN B 1 12 ? -12.203 27.391 2.4 1 94 12 ASN B CA 1
ATOM 2088 C C . ASN B 1 12 ? -11.219 27.375 3.566 1 94 12 ASN B C 1
ATOM 2090 O O . ASN B 1 12 ? -11.617 27.562 4.719 1 94 12 ASN B O 1
ATOM 2094 N N . TRP B 1 13 ? -9.992 27.219 3.295 1 95.06 13 TRP B N 1
ATOM 2095 C CA . TRP B 1 13 ? -9 27.062 4.355 1 95.06 13 TRP B CA 1
ATOM 2096 C C . TRP B 1 13 ? -8.75 28.391 5.051 1 95.06 13 TRP B C 1
ATOM 2098 O O . TRP B 1 13 ? -8.469 28.438 6.25 1 95.06 13 TRP B O 1
ATOM 2108 N N . ASN B 1 14 ? -8.852 29.5 4.336 1 94.81 14 ASN B N 1
ATOM 2109 C CA . ASN B 1 14 ? -8.82 30.797 4.988 1 94.81 14 ASN B CA 1
ATOM 2110 C C . ASN B 1 14 ? -9.969 30.953 5.977 1 94.81 14 ASN B C 1
ATOM 2112 O O . ASN B 1 14 ? -9.773 31.422 7.102 1 94.81 14 ASN B O 1
ATOM 2116 N N . ALA B 1 15 ? -11.117 30.562 5.52 1 91.25 15 ALA B N 1
ATOM 2117 C CA . ALA B 1 15 ? -12.297 30.656 6.379 1 91.25 15 ALA B CA 1
ATOM 2118 C C . ALA B 1 15 ? -12.148 29.766 7.613 1 91.25 15 ALA B C 1
ATOM 2120 O O . ALA B 1 15 ? -12.445 30.188 8.734 1 91.25 15 ALA B O 1
ATOM 2121 N N . TRP B 1 16 ? -11.68 28.547 7.398 1 88.88 16 TRP B N 1
ATOM 2122 C CA . TRP B 1 16 ? -11.5 27.609 8.5 1 88.88 16 TRP B CA 1
ATOM 2123 C C . TRP B 1 16 ? -10.43 28.094 9.469 1 88.88 16 TRP B C 1
ATOM 2125 O O . TRP B 1 16 ? -10.617 28.031 10.688 1 88.88 16 TRP B O 1
ATOM 2135 N N . ALA B 1 17 ? -9.32 28.531 8.945 1 90.19 17 ALA B N 1
ATOM 2136 C CA . ALA B 1 17 ? -8.234 29.031 9.789 1 90.19 17 ALA B CA 1
ATOM 2137 C C . ALA B 1 17 ? -8.695 30.172 10.672 1 90.19 17 ALA B C 1
ATOM 2139 O O . ALA B 1 17 ? -8.242 30.312 11.812 1 90.19 17 ALA B O 1
ATOM 2140 N N . ASN B 1 18 ? -9.602 30.953 10.156 1 86.75 18 ASN B N 1
ATOM 2141 C CA . ASN B 1 18 ? -10.102 32.094 10.891 1 86.75 18 ASN B CA 1
ATOM 2142 C C . ASN B 1 18 ? -10.844 31.688 12.156 1 86.75 18 ASN B C 1
ATOM 2144 O O . ASN B 1 18 ? -10.828 32.406 13.156 1 86.75 18 ASN B O 1
ATOM 2148 N N . VAL B 1 19 ? -11.375 30.484 12.078 1 81.88 19 VAL B N 1
ATOM 2149 C CA . VAL B 1 19 ? -12.195 30.094 13.211 1 81.88 19 VAL B CA 1
ATOM 2150 C C . VAL B 1 19 ? -11.5 28.984 13.992 1 81.88 19 VAL B C 1
ATOM 2152 O O . VAL B 1 19 ? -11.953 28.609 15.078 1 81.88 19 VAL B O 1
ATOM 2155 N N . HIS B 1 20 ? -10.508 28.453 13.406 1 78.44 20 HIS B N 1
ATOM 2156 C CA . HIS B 1 20 ? -9.766 27.422 14.117 1 78.44 20 HIS B CA 1
ATOM 2157 C C . HIS B 1 20 ? -8.922 28.016 15.234 1 78.44 20 HIS B C 1
ATOM 2159 O O . HIS B 1 20 ? -8.555 29.203 15.18 1 78.44 20 HIS B O 1
ATOM 2165 N N . GLY B 1 21 ? -8.43 27.281 16.312 1 68.19 21 GLY B N 1
ATOM 2166 C CA . GLY B 1 21 ? -7.621 27.719 17.438 1 68.19 21 GLY B CA 1
ATOM 2167 C C . GLY B 1 21 ? -8.445 28.203 18.609 1 68.19 21 GLY B C 1
ATOM 2168 O O . GLY B 1 21 ? -7.898 28.516 19.688 1 68.19 21 GLY B O 1
ATOM 2169 N N . GLN B 1 22 ? -9.633 28.188 18.359 1 61.97 22 GLN B N 1
ATOM 2170 C CA . GLN B 1 22 ? -10.562 28.609 19.406 1 61.97 22 GLN B CA 1
ATOM 2171 C C . GLN B 1 22 ? -11.484 27.469 19.828 1 61.97 22 GLN B C 1
ATOM 2173 O O . GLN B 1 22 ? -12.508 27.703 20.484 1 61.97 22 GLN B O 1
ATOM 2178 N N . ASP B 1 23 ? -11.07 26.297 19.438 1 62.25 23 ASP B N 1
ATOM 2179 C CA . ASP B 1 23 ? -11.969 25.172 19.641 1 62.25 23 ASP B CA 1
ATOM 2180 C C . ASP B 1 23 ? -11.242 24.016 20.344 1 62.25 23 ASP B C 1
ATOM 2182 O O . ASP B 1 23 ? -10.047 24.109 20.625 1 62.25 23 ASP B O 1
ATOM 2186 N N . SER B 1 24 ? -12.055 23.016 20.703 1 62.22 24 SER B N 1
ATOM 2187 C CA . SER B 1 24 ? -11.531 21.891 21.469 1 62.22 24 SER B CA 1
ATOM 2188 C C . SER B 1 24 ? -10.586 21.031 20.625 1 62.22 24 SER B C 1
ATOM 2190 O O . SER B 1 24 ? -9.711 20.359 21.172 1 62.22 24 SER B O 1
ATOM 2192 N N . TYR B 1 25 ? -10.742 21.188 19.328 1 69.25 25 TYR B N 1
ATOM 2193 C CA . TYR B 1 25 ? -9.867 20.391 18.469 1 69.25 25 TYR B CA 1
ATOM 2194 C C . TYR B 1 25 ? -8.453 20.953 18.469 1 69.25 25 TYR B C 1
ATOM 2196 O O . TYR B 1 25 ? -7.484 20.219 18.656 1 69.25 25 TYR B O 1
ATOM 2204 N N . TYR B 1 26 ? -8.406 22.203 18.281 1 81.5 26 TYR B N 1
ATOM 2205 C CA . TYR B 1 26 ? -7.137 22.922 18.375 1 81.5 26 TYR B CA 1
ATOM 2206 C C . TYR B 1 26 ? -6.977 23.562 19.75 1 81.5 26 TYR B C 1
ATOM 2208 O O . TYR B 1 26 ? -7.309 24.734 19.953 1 81.5 26 TYR B O 1
ATOM 2216 N N . ASP B 1 27 ? -6.449 22.766 20.641 1 86.19 27 ASP B N 1
ATOM 2217 C CA . ASP B 1 27 ? -6.289 23.203 22.031 1 86.19 27 ASP B CA 1
ATOM 2218 C C . ASP B 1 27 ? -5.062 24.094 22.188 1 86.19 27 ASP B C 1
ATOM 2220 O O . ASP B 1 27 ? -4.055 23.672 22.766 1 86.19 27 ASP B O 1
ATOM 2224 N N . SER B 1 28 ? -5.242 25.328 21.781 1 91.31 28 SER B N 1
ATOM 2225 C CA . SER B 1 28 ? -4.145 26.281 21.797 1 91.31 28 SER B CA 1
ATOM 2226 C C . SER B 1 28 ? -3.672 26.562 23.234 1 91.31 28 SER B C 1
ATOM 2228 O O . SER B 1 28 ? -2.477 26.75 23.469 1 91.31 28 SER B O 1
ATOM 2230 N N . ALA B 1 29 ? -4.629 26.547 24.125 1 91.88 29 ALA B N 1
ATOM 2231 C CA . ALA B 1 29 ? -4.273 26.812 25.516 1 91.88 29 ALA B CA 1
ATOM 2232 C C . ALA B 1 29 ? -3.295 25.75 26.031 1 91.88 29 ALA B C 1
ATOM 2234 O O . ALA B 1 29 ? -2.307 26.094 26.688 1 91.88 29 ALA B O 1
ATOM 2235 N N . SER B 1 30 ? -3.635 24.531 25.75 1 92.75 30 SER B N 1
ATOM 2236 C CA . SER B 1 30 ? -2.748 23.453 26.172 1 92.75 30 SER B CA 1
ATOM 2237 C C . SER B 1 30 ? -1.386 23.562 25.5 1 92.75 30 SER B C 1
ATOM 2239 O O . SER B 1 30 ? -0.354 23.328 26.125 1 92.75 30 SER B O 1
ATOM 2241 N N . LEU B 1 31 ? -1.386 23.891 24.281 1 94.88 31 LEU B N 1
ATOM 2242 C CA . LEU B 1 31 ? -0.129 24.031 23.562 1 94.88 31 LEU B CA 1
ATOM 2243 C C . LEU B 1 31 ? 0.722 25.141 24.141 1 94.88 31 LEU B C 1
ATOM 2245 O O . LEU B 1 31 ? 1.92 24.969 24.375 1 94.88 31 LEU B O 1
ATOM 2249 N N . ILE B 1 32 ? 0.1 26.281 24.406 1 95.31 32 ILE B N 1
ATOM 2250 C CA . ILE B 1 32 ? 0.799 27.438 24.969 1 95.31 32 ILE B CA 1
ATOM 2251 C C . ILE B 1 32 ? 1.377 27.078 26.328 1 95.31 32 ILE B C 1
ATOM 2253 O O . ILE B 1 32 ? 2.484 27.5 26.672 1 95.31 32 ILE B O 1
ATOM 2257 N N . ALA B 1 33 ? 0.682 26.188 27.031 1 95.38 33 ALA B N 1
ATOM 2258 C CA . ALA B 1 33 ? 1.094 25.797 28.375 1 95.38 33 ALA B CA 1
ATOM 2259 C C . ALA B 1 33 ? 2.186 24.734 28.328 1 95.38 33 ALA B C 1
ATOM 2261 O O . ALA B 1 33 ? 2.695 24.297 29.359 1 95.38 33 ALA B O 1
ATOM 2262 N N . GLY B 1 34 ? 2.496 24.312 27.188 1 94.88 34 GLY B N 1
ATOM 2263 C CA . GLY B 1 34 ? 3.604 23.375 27.062 1 94.88 34 GLY B CA 1
ATOM 2264 C C . GLY B 1 34 ? 3.162 21.984 26.656 1 94.88 34 GLY B C 1
ATOM 2265 O O . GLY B 1 34 ? 3.977 21.062 26.609 1 94.88 34 GLY B O 1
ATOM 2266 N N . GLY B 1 35 ? 1.9 21.828 26.391 1 94 35 GLY B N 1
ATOM 2267 C CA . GLY B 1 35 ? 1.388 20.531 25.969 1 94 35 GLY B CA 1
ATOM 2268 C C . GLY B 1 35 ? 1.915 20.078 24.625 1 94 35 GLY B C 1
ATOM 2269 O O . GLY B 1 35 ? 2.283 20.922 23.781 1 94 35 GLY B O 1
ATOM 2270 N N . ASP B 1 36 ? 1.949 18.75 24.438 1 93.06 36 ASP B N 1
ATOM 2271 C CA . ASP B 1 36 ? 2.359 18.141 23.172 1 93.06 36 ASP B CA 1
ATOM 2272 C C . ASP B 1 36 ? 1.16 17.922 22.25 1 93.06 36 ASP B C 1
ATOM 2274 O O . ASP B 1 36 ? 0.102 17.484 22.688 1 93.06 36 ASP B O 1
ATOM 2278 N N . SER B 1 37 ? 1.427 18.297 21.016 1 93.69 37 SER B N 1
ATOM 2279 C CA . SER B 1 37 ? 0.319 18.141 20.078 1 93.69 37 SER B CA 1
ATOM 2280 C C . SER B 1 37 ? 0.417 16.828 19.312 1 93.69 37 SER B C 1
ATOM 2282 O O . SER B 1 37 ? -0.547 16.406 18.672 1 93.69 37 SER B O 1
ATOM 2284 N N . LEU B 1 38 ? 1.559 16.188 19.281 1 95.62 38 LEU B N 1
ATOM 2285 C CA . LEU B 1 38 ? 1.717 14.961 18.5 1 95.62 38 LEU B CA 1
ATOM 2286 C C . LEU B 1 38 ? 0.938 13.812 19.125 1 95.62 38 LEU B C 1
ATOM 2288 O O . LEU B 1 38 ? 1.068 13.555 20.328 1 95.62 38 LEU B O 1
ATOM 2292 N N . THR B 1 39 ? 0.147 13.172 18.359 1 93.06 39 THR B N 1
ATOM 2293 C CA . THR B 1 39 ? -0.499 11.938 18.797 1 93.06 39 THR B CA 1
ATOM 2294 C C . THR B 1 39 ? 0.521 10.812 18.938 1 93.06 39 THR B C 1
ATOM 2296 O O . THR B 1 39 ? 1.673 10.953 18.516 1 93.06 39 THR B O 1
ATOM 2299 N N . GLY B 1 40 ? 0.077 9.711 19.516 1 94.31 40 GLY B N 1
ATOM 2300 C CA . GLY B 1 40 ? 0.943 8.555 19.625 1 94.31 40 GLY B CA 1
ATOM 2301 C C . GLY B 1 40 ? 1.478 8.07 18.297 1 94.31 40 GLY B C 1
ATOM 2302 O O . GLY B 1 40 ? 2.668 7.777 18.156 1 94.31 40 GLY B O 1
ATOM 2303 N N . ILE B 1 41 ? 0.617 8.031 17.266 1 95.88 41 ILE B N 1
ATOM 2304 C CA . ILE B 1 41 ? 0.997 7.586 15.938 1 95.88 41 ILE B CA 1
ATOM 2305 C C . ILE B 1 41 ? 2.033 8.539 15.352 1 95.88 41 ILE B C 1
ATOM 2307 O O . ILE B 1 41 ? 3.018 8.109 14.75 1 95.88 41 ILE B O 1
ATOM 2311 N N . GLU B 1 42 ? 1.836 9.844 15.562 1 97.31 42 GLU B N 1
ATOM 2312 C CA . GLU B 1 42 ? 2.764 10.844 15.039 1 97.31 42 GLU B CA 1
ATOM 2313 C C . GLU B 1 42 ? 4.113 10.766 15.75 1 97.31 42 GLU B C 1
ATOM 2315 O O . GLU B 1 42 ? 5.16 10.852 15.109 1 97.31 42 GLU B O 1
ATOM 2320 N N . ARG B 1 43 ? 4.059 10.617 17.062 1 97.38 43 ARG B N 1
ATOM 2321 C CA . ARG B 1 43 ? 5.297 10.477 17.812 1 97.38 43 ARG B CA 1
ATOM 2322 C C . ARG B 1 43 ? 6.086 9.258 17.359 1 97.38 43 ARG B C 1
ATOM 2324 O O . ARG B 1 43 ? 7.305 9.336 17.188 1 97.38 43 ARG B O 1
ATOM 2331 N N . ALA B 1 44 ? 5.406 8.133 17.25 1 97.81 44 ALA B N 1
ATOM 2332 C CA . ALA B 1 44 ? 6.059 6.91 16.797 1 97.81 44 ALA B CA 1
ATOM 2333 C C . ALA B 1 44 ? 6.625 7.082 15.383 1 97.81 44 ALA B C 1
ATOM 2335 O O . ALA B 1 44 ? 7.719 6.605 15.086 1 97.81 44 ALA B O 1
ATOM 2336 N N . GLY B 1 45 ? 5.832 7.754 14.516 1 98.44 45 GLY B N 1
ATOM 2337 C CA . GLY B 1 45 ? 6.293 8.016 13.164 1 98.44 45 GLY B CA 1
ATOM 2338 C C . GLY B 1 45 ? 7.559 8.852 13.117 1 98.44 45 GLY B C 1
ATOM 2339 O O . GLY B 1 45 ? 8.5 8.531 12.383 1 98.44 45 GLY B O 1
ATOM 2340 N N . VAL B 1 46 ? 7.57 9.914 13.906 1 98.75 46 VAL B N 1
ATOM 2341 C CA . VAL B 1 46 ? 8.742 10.789 13.945 1 98.75 46 VAL B CA 1
ATOM 2342 C C . VAL B 1 46 ? 9.953 10.008 14.453 1 98.75 46 VAL B C 1
ATOM 2344 O O . VAL B 1 46 ? 11.031 10.078 13.875 1 98.75 46 VAL B O 1
ATOM 2347 N N . ALA B 1 47 ? 9.742 9.289 15.508 1 98.5 47 ALA B N 1
ATOM 2348 C CA . ALA B 1 47 ? 10.82 8.484 16.078 1 98.5 47 ALA B CA 1
ATOM 2349 C C . ALA B 1 47 ? 11.383 7.516 15.047 1 98.5 47 ALA B C 1
ATOM 2351 O O . ALA B 1 47 ? 12.602 7.34 14.945 1 98.5 47 ALA B O 1
ATOM 2352 N N . GLU B 1 48 ? 10.484 6.867 14.367 1 98.12 48 GLU B N 1
ATOM 2353 C CA . GLU B 1 48 ? 10.906 5.918 13.344 1 98.12 48 GLU B CA 1
ATOM 2354 C C . GLU B 1 48 ? 11.617 6.629 12.188 1 98.12 48 GLU B C 1
ATOM 2356 O O . GLU B 1 48 ? 12.57 6.094 11.617 1 98.12 48 GLU B O 1
ATOM 2361 N N . ALA B 1 49 ? 11.133 7.777 11.836 1 98.5 49 ALA B N 1
ATOM 2362 C CA . ALA B 1 49 ? 11.648 8.5 10.672 1 98.5 49 ALA B CA 1
ATOM 2363 C C . ALA B 1 49 ? 13.039 9.062 10.945 1 98.5 49 ALA B C 1
ATOM 2365 O O . ALA B 1 49 ? 13.969 8.82 10.18 1 98.5 49 ALA B O 1
ATOM 2366 N N . VAL B 1 50 ? 13.18 9.797 12.141 1 98.31 50 VAL B N 1
ATOM 2367 C CA . VAL B 1 50 ? 14.422 10.555 12.281 1 98.31 50 VAL B CA 1
ATOM 2368 C C . VAL B 1 50 ? 14.945 10.422 13.711 1 98.31 50 VAL B C 1
ATOM 2370 O O . VAL B 1 50 ? 15.961 11.031 14.062 1 98.31 50 VAL B O 1
ATOM 2373 N N . GLY B 1 51 ? 14.344 9.586 14.516 1 97.81 51 GLY B N 1
ATOM 2374 C CA . GLY B 1 51 ? 14.719 9.562 15.922 1 97.81 51 GLY B CA 1
ATOM 2375 C C . GLY B 1 51 ? 14.383 10.844 16.656 1 97.81 51 GLY B C 1
ATOM 2376 O O . GLY B 1 51 ? 13.227 11.289 16.641 1 97.81 51 GLY B O 1
ATOM 2377 N N . ASP B 1 52 ? 15.336 11.438 17.266 1 97.94 52 ASP B N 1
ATOM 2378 C CA . ASP B 1 52 ? 15.172 12.727 17.938 1 97.94 52 ASP B CA 1
ATOM 2379 C C . ASP B 1 52 ? 15.188 13.875 16.938 1 97.94 52 ASP B C 1
ATOM 2381 O O . ASP B 1 52 ? 16.062 13.938 16.062 1 97.94 52 ASP B O 1
ATOM 2385 N N . VAL B 1 53 ? 14.227 14.734 17.062 1 98.38 53 VAL B N 1
ATOM 2386 C CA . VAL B 1 53 ? 14.094 15.812 16.094 1 98.38 53 VAL B CA 1
ATOM 2387 C C . VAL B 1 53 ? 15.047 16.953 16.453 1 98.38 53 VAL B C 1
ATOM 2389 O O . VAL B 1 53 ? 15.188 17.906 15.68 1 98.38 53 VAL B O 1
ATOM 2392 N N . ALA B 1 54 ? 15.68 16.859 17.609 1 98.31 54 ALA B N 1
ATOM 2393 C CA . ALA B 1 54 ? 16.594 17.922 18.016 1 98.31 54 ALA B CA 1
ATOM 2394 C C . ALA B 1 54 ? 17.656 18.172 16.953 1 98.31 54 ALA B C 1
ATOM 2396 O O . ALA B 1 54 ? 18.266 17.219 16.438 1 98.31 54 ALA B O 1
ATOM 2397 N N . ASP B 1 55 ? 17.797 19.438 16.609 1 98.31 55 ASP B N 1
ATOM 2398 C CA . ASP B 1 55 ? 18.812 19.938 15.68 1 98.31 55 ASP B CA 1
ATOM 2399 C C . ASP B 1 55 ? 18.531 19.469 14.258 1 98.31 55 ASP B C 1
ATOM 2401 O O . ASP B 1 55 ? 19.422 19.531 13.398 1 98.31 55 ASP B O 1
ATOM 2405 N N . LYS B 1 56 ? 17.391 18.922 14.008 1 98.81 56 LYS B N 1
ATOM 2406 C CA . LYS B 1 56 ? 17 18.531 12.656 1 98.81 56 LYS B CA 1
ATOM 2407 C C . LYS B 1 56 ? 16.266 19.672 11.945 1 98.81 56 LYS B C 1
ATOM 2409 O O . LYS B 1 56 ? 15.562 20.453 12.586 1 98.81 56 LYS B O 1
ATOM 2414 N N . ASP B 1 57 ? 16.531 19.812 10.68 1 98.94 57 ASP B N 1
ATOM 2415 C CA . ASP B 1 57 ? 15.711 20.672 9.828 1 98.94 57 ASP B CA 1
ATOM 2416 C C . ASP B 1 57 ? 14.43 19.969 9.391 1 98.94 57 ASP B C 1
ATOM 2418 O O . ASP B 1 57 ? 14.484 18.953 8.695 1 98.94 57 ASP B O 1
ATOM 2422 N N . VAL B 1 58 ? 13.273 20.516 9.82 1 98.94 58 VAL B N 1
ATOM 2423 C CA . VAL B 1 58 ? 11.992 19.875 9.578 1 98.94 58 VAL B CA 1
ATOM 2424 C C . VAL B 1 58 ? 11.109 20.766 8.719 1 98.94 58 VAL B C 1
ATOM 2426 O O . VAL B 1 58 ? 10.938 21.953 9.016 1 98.94 58 VAL B O 1
ATOM 2429 N N . LEU B 1 59 ? 10.656 20.234 7.621 1 98.94 59 LEU B N 1
ATOM 2430 C CA . LEU B 1 59 ? 9.586 20.891 6.867 1 98.94 59 LEU B CA 1
ATOM 2431 C C . LEU B 1 59 ? 8.219 20.391 7.32 1 98.94 59 LEU B C 1
ATOM 2433 O O . LEU B 1 59 ? 7.922 19.203 7.211 1 98.94 59 LEU B O 1
ATOM 2437 N N . HIS B 1 60 ? 7.438 21.234 7.918 1 98.94 60 HIS B N 1
ATOM 2438 C CA . HIS B 1 60 ? 6.043 20.938 8.234 1 98.94 60 HIS B CA 1
ATOM 2439 C C . HIS B 1 60 ? 5.133 21.25 7.051 1 98.94 60 HIS B C 1
ATOM 2441 O O . HIS B 1 60 ? 4.758 22.422 6.852 1 98.94 60 HIS B O 1
ATOM 2447 N N . VAL B 1 61 ? 4.75 20.203 6.309 1 98.88 61 VAL B N 1
ATOM 2448 C CA . VAL B 1 61 ? 4.035 20.297 5.039 1 98.88 61 VAL B CA 1
ATOM 2449 C C . VAL B 1 61 ? 2.545 20.516 5.297 1 98.88 61 VAL B C 1
ATOM 2451 O O . VAL B 1 61 ? 1.916 19.734 6.02 1 98.88 61 VAL B O 1
ATOM 2454 N N . GLN B 1 62 ? 1.989 21.609 4.578 1 98.62 62 GLN B N 1
ATOM 2455 C CA . GLN B 1 62 ? 0.604 21.969 4.859 1 98.62 62 GLN B CA 1
ATOM 2456 C C . GLN B 1 62 ? 0.366 22.109 6.359 1 98.62 62 GLN B C 1
ATOM 2458 O O . GLN B 1 62 ? -0.492 21.438 6.926 1 98.62 62 GLN B O 1
ATOM 2463 N N . CYS B 1 63 ? 1.003 23.141 6.953 1 98.25 63 CYS B N 1
ATOM 2464 C CA . CYS B 1 63 ? 1.212 23.172 8.398 1 98.25 63 CYS B CA 1
ATOM 2465 C C . CYS B 1 63 ? 0.009 23.781 9.109 1 98.25 63 CYS B C 1
ATOM 2467 O O . CYS B 1 63 ? -0.114 23.688 10.328 1 98.25 63 CYS B O 1
ATOM 2469 N N . HIS B 1 64 ? -0.865 24.5 8.43 1 96.56 64 HIS B N 1
ATOM 2470 C CA . HIS B 1 64 ? -2.018 25.156 9.031 1 96.56 64 HIS B CA 1
ATOM 2471 C C . HIS B 1 64 ? -1.599 26.047 10.203 1 96.56 64 HIS B C 1
ATOM 2473 O O . HIS B 1 64 ? -0.735 26.906 10.055 1 96.56 64 HIS B O 1
ATOM 2479 N N . LEU B 1 65 ? -2.102 25.797 11.375 1 96.12 65 LEU B N 1
ATOM 2480 C CA . LEU B 1 65 ? -1.753 26.609 12.531 1 96.12 65 LEU B CA 1
ATOM 2481 C C . LEU B 1 65 ? -0.427 26.156 13.141 1 96.12 65 LEU B C 1
ATOM 2483 O O . LEU B 1 65 ? 0.017 26.703 14.148 1 96.12 65 LEU B O 1
ATOM 2487 N N . ALA B 1 66 ? 0.191 25.156 12.641 1 97.69 66 ALA B N 1
ATOM 2488 C CA . ALA B 1 66 ? 1.545 24.688 12.906 1 97.69 66 ALA B CA 1
ATOM 2489 C C . ALA B 1 66 ? 1.663 24.109 14.312 1 97.69 66 ALA B C 1
ATOM 2491 O O . ALA B 1 66 ? 2.701 24.25 14.961 1 97.69 66 ALA B O 1
ATOM 2492 N N . PHE B 1 67 ? 0.634 23.438 14.805 1 96.25 67 PHE B N 1
ATOM 2493 C CA . PHE B 1 67 ? 0.663 22.828 16.141 1 96.25 67 PHE B CA 1
ATOM 2494 C C . PHE B 1 67 ? 1.848 21.875 16.266 1 96.25 67 PHE B C 1
ATOM 2496 O O . PHE B 1 67 ? 2.648 22 17.203 1 96.25 67 PHE B O 1
ATOM 2503 N N . ASP B 1 68 ? 1.945 21 15.336 1 97.62 68 ASP B N 1
ATOM 2504 C CA . ASP B 1 68 ? 2.998 19.984 15.414 1 97.62 68 ASP B CA 1
ATOM 2505 C C . ASP B 1 68 ? 4.375 20.609 15.188 1 97.62 68 ASP B C 1
ATOM 2507 O O . ASP B 1 68 ? 5.363 20.188 15.781 1 97.62 68 ASP B O 1
ATOM 2511 N N . GLY B 1 69 ? 4.465 21.594 14.266 1 98.5 69 GLY B N 1
ATOM 2512 C CA . GLY B 1 69 ? 5.711 22.312 14.086 1 98.5 69 GLY B CA 1
ATOM 2513 C C . GLY B 1 69 ? 6.195 23 15.352 1 98.5 69 GLY B C 1
ATOM 2514 O O . GLY B 1 69 ? 7.383 22.938 15.68 1 98.5 69 GLY B O 1
ATOM 2515 N N . ILE B 1 70 ? 5.281 23.641 16.078 1 98.38 70 ILE B N 1
ATOM 2516 C CA . ILE B 1 70 ? 5.598 24.312 17.328 1 98.38 70 ILE B CA 1
ATOM 2517 C C . ILE B 1 70 ? 6.109 23.281 18.344 1 98.38 70 ILE B C 1
ATOM 2519 O O . ILE B 1 70 ? 7.121 23.516 19 1 98.38 70 ILE B O 1
ATOM 2523 N N . THR B 1 71 ? 5.402 22.141 18.406 1 98.19 71 THR B N 1
ATOM 2524 C CA . THR B 1 71 ? 5.805 21.078 19.312 1 98.19 71 THR B CA 1
ATOM 2525 C C . THR B 1 71 ? 7.219 20.594 18.984 1 98.19 71 THR B C 1
ATOM 2527 O O . THR B 1 71 ? 8.047 20.422 19.891 1 98.19 71 THR B O 1
ATOM 2530 N N . MET B 1 72 ? 7.539 20.406 17.734 1 98.62 72 MET B N 1
ATOM 2531 C CA . MET B 1 72 ? 8.852 19.922 17.328 1 98.62 72 MET B CA 1
ATOM 2532 C C . MET B 1 72 ? 9.922 20.984 17.531 1 98.62 72 MET B C 1
ATOM 2534 O O . MET B 1 72 ? 11.062 20.672 17.875 1 98.62 72 MET B O 1
ATOM 2538 N N . ALA B 1 73 ? 9.57 22.234 17.312 1 98.56 73 ALA B N 1
ATOM 2539 C CA . ALA B 1 73 ? 10.508 23.328 17.578 1 98.56 73 ALA B CA 1
ATOM 2540 C C . ALA B 1 73 ? 10.906 23.375 19.047 1 98.56 73 ALA B C 1
ATOM 2542 O O . ALA B 1 73 ? 12.078 23.578 19.375 1 98.56 73 ALA B O 1
ATOM 2543 N N . ARG B 1 74 ? 9.961 23.141 19.906 1 97.81 74 ARG B N 1
ATOM 2544 C CA . ARG B 1 74 ? 10.234 23.109 21.344 1 97.81 74 ARG B CA 1
ATOM 2545 C C . ARG B 1 74 ? 11.203 22 21.688 1 97.81 74 ARG B C 1
ATOM 2547 O O . ARG B 1 74 ? 11.953 22.094 22.672 1 97.81 74 ARG B O 1
ATOM 2554 N N . ARG B 1 75 ? 11.195 21.016 20.859 1 97.38 75 ARG B N 1
ATOM 2555 C CA . ARG B 1 75 ? 12.07 19.875 21.094 1 97.38 75 ARG B CA 1
ATOM 2556 C C . ARG B 1 75 ? 13.438 20.078 20.453 1 97.38 75 ARG B C 1
ATOM 2558 O O . ARG B 1 75 ? 14.273 19.172 20.438 1 97.38 75 ARG B O 1
ATOM 2565 N N . GLY B 1 76 ? 13.617 21.172 19.828 1 98.25 76 GLY B N 1
ATOM 2566 C CA . GLY B 1 76 ? 14.945 21.531 19.359 1 98.25 76 GLY B CA 1
ATOM 2567 C C . GLY B 1 76 ? 15.078 21.453 17.844 1 98.25 76 GLY B C 1
ATOM 2568 O O . GLY B 1 76 ? 16.172 21.672 17.297 1 98.25 76 GLY B O 1
ATOM 2569 N N . ALA B 1 77 ? 14.023 21.203 17.156 1 98.81 77 ALA B N 1
ATOM 2570 C CA . ALA B 1 77 ? 14.062 21.172 15.695 1 98.81 77 ALA B CA 1
ATOM 2571 C C . ALA B 1 77 ? 14.07 22.594 15.117 1 98.81 77 ALA B C 1
ATOM 2573 O O . ALA B 1 77 ? 13.586 23.531 15.758 1 98.81 77 ALA B O 1
ATOM 2574 N N . ARG B 1 78 ? 14.711 22.766 13.969 1 98.88 78 ARG B N 1
ATOM 2575 C CA . ARG B 1 78 ? 14.523 23.938 13.133 1 98.88 78 ARG B CA 1
ATOM 2576 C C . ARG B 1 78 ? 13.398 23.719 12.133 1 98.88 78 ARG B C 1
ATOM 2578 O O . ARG B 1 78 ? 13.547 22.969 11.172 1 98.88 78 ARG B O 1
ATOM 2585 N N . VAL B 1 79 ? 12.266 24.391 12.391 1 98.88 79 VAL B N 1
ATOM 2586 C CA . VAL B 1 79 ? 11.039 24.031 11.68 1 98.88 79 VAL B CA 1
ATOM 2587 C C . VAL B 1 79 ? 10.688 25.125 10.672 1 98.88 79 VAL B C 1
ATOM 2589 O O . VAL B 1 79 ? 10.711 26.312 11.008 1 98.88 79 VAL B O 1
ATOM 2592 N N . THR B 1 80 ? 10.484 24.734 9.438 1 98.94 80 THR B N 1
ATOM 2593 C CA . THR B 1 80 ? 9.82 25.547 8.414 1 98.94 80 THR B CA 1
ATOM 2594 C C . THR B 1 80 ? 8.438 24.984 8.109 1 98.94 80 THR B C 1
ATOM 2596 O O . THR B 1 80 ? 8.289 23.812 7.777 1 98.94 80 THR B O 1
ATOM 2599 N N . GLY B 1 81 ? 7.422 25.797 8.312 1 98.88 81 GLY B N 1
ATOM 2600 C CA . GLY B 1 81 ? 6.074 25.422 7.91 1 98.88 81 GLY B CA 1
ATOM 2601 C C . GLY B 1 81 ? 5.672 26.016 6.57 1 98.88 81 GLY B C 1
ATOM 2602 O O . GLY B 1 81 ? 6 27.156 6.262 1 98.88 81 GLY B O 1
ATOM 2603 N N . VAL B 1 82 ? 5.008 25.188 5.773 1 98.88 82 VAL B N 1
ATOM 2604 C CA . VAL B 1 82 ? 4.496 25.688 4.504 1 98.88 82 VAL B CA 1
ATOM 2605 C C . VAL B 1 82 ? 2.982 25.5 4.438 1 98.88 82 VAL B C 1
ATOM 2607 O O . VAL B 1 82 ? 2.465 24.469 4.902 1 98.88 82 VAL B O 1
ATOM 2610 N N . ASP B 1 83 ? 2.318 26.453 3.992 1 98.69 83 ASP B N 1
ATOM 2611 C CA . ASP B 1 83 ? 0.882 26.422 3.73 1 98.69 83 ASP B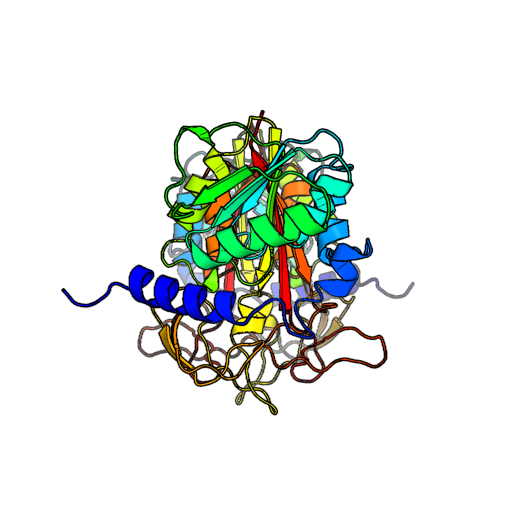 CA 1
ATOM 2612 C C . ASP B 1 83 ? 0.49 27.453 2.684 1 98.69 83 ASP B C 1
ATOM 2614 O O . ASP B 1 83 ? 1.136 28.5 2.562 1 98.69 83 ASP B O 1
ATOM 2618 N N . PHE B 1 84 ? -0.587 27.172 1.95 1 98.31 84 PHE B N 1
ATOM 2619 C CA . PHE B 1 84 ? -0.992 28.141 0.929 1 98.31 84 PHE B CA 1
ATOM 2620 C C . PHE B 1 84 ? -1.92 29.188 1.517 1 98.31 84 PHE B C 1
ATOM 2622 O O . PHE B 1 84 ? -2.201 30.203 0.873 1 98.31 84 PHE B O 1
ATOM 2629 N N . SER B 1 85 ? -2.438 28.984 2.691 1 98.12 85 SER B N 1
ATOM 2630 C CA . SER B 1 85 ? -3.373 29.906 3.336 1 98.12 85 SER B CA 1
ATOM 2631 C C . SER B 1 85 ? -2.635 30.984 4.121 1 98.12 85 SER B C 1
ATOM 2633 O O . SER B 1 85 ? -2.053 30.703 5.172 1 98.12 85 SER B O 1
ATOM 2635 N N . PRO B 1 86 ? -2.686 32.25 3.682 1 98.19 86 PRO B N 1
ATOM 2636 C CA . PRO B 1 86 ? -2.049 33.312 4.465 1 98.19 86 PRO B CA 1
ATOM 2637 C C . PRO B 1 86 ? -2.693 33.5 5.836 1 98.19 86 PRO B C 1
ATOM 2639 O O . PRO B 1 86 ? -2.01 33.875 6.797 1 98.19 86 PRO B O 1
ATOM 2642 N N . THR B 1 87 ? -3.977 33.25 5.898 1 97.06 87 THR B N 1
ATOM 2643 C CA . THR B 1 87 ? -4.672 33.344 7.176 1 97.06 87 THR B CA 1
ATOM 2644 C C . THR B 1 87 ? -4.133 32.312 8.164 1 97.06 87 THR B C 1
ATOM 2646 O O . THR B 1 87 ? -3.863 32.656 9.328 1 97.06 87 THR B O 1
ATOM 2649 N N . ALA B 1 88 ? -3.963 31.078 7.73 1 97.19 88 ALA B N 1
ATOM 2650 C CA . ALA B 1 88 ? -3.416 30.031 8.586 1 97.19 88 ALA B CA 1
ATOM 2651 C C . ALA B 1 88 ? -2.006 30.375 9.055 1 97.19 88 ALA B C 1
ATOM 2653 O O . ALA B 1 88 ? -1.682 30.234 10.234 1 97.19 88 ALA B O 1
ATOM 2654 N N . LEU B 1 89 ? -1.214 30.938 8.172 1 98.44 89 LEU B N 1
ATOM 2655 C CA . LEU B 1 89 ? 0.173 31.25 8.492 1 98.44 89 LEU B CA 1
ATOM 2656 C C . LEU B 1 89 ? 0.25 32.406 9.492 1 98.44 89 LEU B C 1
ATOM 2658 O O . LEU B 1 89 ? 1.131 32.406 10.352 1 98.44 89 LEU B O 1
ATOM 2662 N N . ALA B 1 90 ? -0.619 33.344 9.328 1 97.75 90 ALA B N 1
ATOM 2663 C CA . ALA B 1 90 ? -0.667 34.438 10.297 1 97.75 90 ALA B CA 1
ATOM 2664 C C . ALA B 1 90 ? -0.99 33.938 11.695 1 97.75 90 ALA B C 1
ATOM 2666 O O . ALA B 1 90 ? -0.354 34.312 12.672 1 97.75 90 ALA B O 1
ATOM 2667 N N . LYS B 1 91 ? -1.945 33.031 11.742 1 95.81 91 LYS B N 1
ATOM 2668 C CA . LYS B 1 91 ? -2.309 32.438 13.016 1 95.81 91 LYS B CA 1
ATOM 2669 C C . LYS B 1 91 ? -1.166 31.562 13.562 1 95.81 91 LYS B C 1
ATOM 2671 O O . LYS B 1 91 ? -0.926 31.547 14.773 1 95.81 91 LYS B O 1
ATOM 2676 N N . ALA B 1 92 ? -0.548 30.859 12.719 1 97.69 92 ALA B N 1
ATOM 2677 C CA . ALA B 1 92 ? 0.604 30.062 13.117 1 97.69 92 ALA B CA 1
ATOM 2678 C C . ALA B 1 92 ? 1.699 30.938 13.727 1 97.69 92 ALA B C 1
ATOM 2680 O O . ALA B 1 92 ? 2.291 30.578 14.75 1 97.69 92 ALA B O 1
ATOM 2681 N N . ARG B 1 93 ? 1.988 32.062 13.078 1 98 93 ARG B N 1
ATOM 2682 C CA . ARG B 1 93 ? 2.992 33 13.57 1 98 93 ARG B CA 1
ATOM 2683 C C . ARG B 1 93 ? 2.639 33.5 14.969 1 98 93 ARG B C 1
ATOM 2685 O O . ARG B 1 93 ? 3.492 33.531 15.859 1 98 93 ARG B O 1
ATOM 2692 N N . ASP B 1 94 ? 1.405 33.906 15.117 1 96.69 94 ASP B N 1
ATOM 2693 C CA . ASP B 1 94 ? 0.934 34.375 16.422 1 96.69 94 ASP B CA 1
ATOM 2694 C C . ASP B 1 94 ? 1.075 33.312 17.484 1 96.69 94 ASP B C 1
ATOM 2696 O O . ASP B 1 94 ? 1.571 33.562 18.578 1 96.69 94 ASP B O 1
ATOM 2700 N N . LEU B 1 95 ? 0.595 32.125 17.172 1 96.5 95 LEU B N 1
ATOM 2701 C CA . LEU B 1 95 ? 0.64 31.016 18.125 1 96.5 95 LEU B CA 1
ATOM 2702 C C . LEU B 1 95 ? 2.08 30.672 18.5 1 96.5 95 LEU B C 1
ATOM 2704 O O . LEU B 1 95 ? 2.381 30.406 19.656 1 96.5 95 LEU B O 1
ATOM 2708 N N . ALA B 1 96 ? 2.965 30.609 17.5 1 98.06 96 ALA B N 1
ATOM 2709 C CA . ALA B 1 96 ? 4.383 30.359 17.75 1 98.06 96 ALA B CA 1
ATOM 2710 C C . ALA B 1 96 ? 4.953 31.391 18.719 1 98.06 96 ALA B C 1
ATOM 2712 O O . ALA B 1 96 ? 5.723 31.047 19.625 1 98.06 96 ALA B O 1
ATOM 2713 N N . GLY B 1 97 ? 4.598 32.656 18.516 1 97.94 97 GLY B N 1
ATOM 2714 C CA . GLY B 1 97 ? 5.012 33.719 19.422 1 97.94 97 GLY B CA 1
ATOM 2715 C C . GLY B 1 97 ? 4.559 33.469 20.859 1 97.94 97 GLY B C 1
ATOM 2716 O O . GLY B 1 97 ? 5.344 33.625 21.797 1 97.94 97 GLY B O 1
ATOM 2717 N N . LEU B 1 98 ? 3.318 33.094 21 1 96.75 98 LEU B N 1
ATOM 2718 C CA . LEU B 1 98 ? 2.762 32.812 22.312 1 96.75 98 LEU B CA 1
ATOM 2719 C C . LEU B 1 98 ? 3.473 31.625 22.969 1 96.75 98 LEU B C 1
ATOM 2721 O O . LEU B 1 98 ? 3.619 31.578 24.188 1 96.75 98 LEU B O 1
ATOM 2725 N N . CYS B 1 99 ? 3.9 30.719 22.172 1 97.31 99 CYS B N 1
ATOM 2726 C CA . CYS B 1 99 ? 4.594 29.531 22.656 1 97.31 99 CYS B CA 1
ATOM 2727 C C . CYS B 1 99 ? 6.086 29.797 22.812 1 97.31 99 CYS B C 1
ATOM 2729 O O . CYS B 1 99 ? 6.832 28.938 23.266 1 97.31 99 CYS B O 1
ATOM 2731 N N . LYS B 1 100 ? 6.59 30.984 22.375 1 97.5 100 LYS B N 1
ATOM 2732 C CA . LYS B 1 100 ? 7.973 31.453 22.484 1 97.5 100 LYS B CA 1
ATOM 2733 C C . LYS B 1 100 ? 8.914 30.547 21.688 1 97.5 100 LYS B C 1
ATOM 2735 O O . LYS B 1 100 ? 9.969 30.141 22.188 1 97.5 100 LYS B O 1
ATOM 2740 N N . VAL B 1 101 ? 8.461 30.125 20.531 1 97.62 101 VAL B N 1
ATOM 2741 C CA . VAL B 1 101 ? 9.312 29.406 19.594 1 97.62 101 VAL B CA 1
ATOM 2742 C C . VAL B 1 101 ? 9.383 30.156 18.266 1 97.62 101 VAL B C 1
ATOM 2744 O O . VAL B 1 101 ? 8.555 31.031 18 1 97.62 101 VAL B O 1
ATOM 2747 N N . HIS B 1 102 ? 10.375 29.828 17.516 1 97.12 102 HIS B N 1
ATOM 2748 C CA . HIS B 1 102 ? 10.523 30.422 16.188 1 97.12 102 HIS B CA 1
ATOM 2749 C C . HIS B 1 102 ? 10.234 29.391 15.102 1 97.12 102 HIS B C 1
ATOM 2751 O O . HIS B 1 102 ? 10.727 28.266 15.164 1 97.12 102 HIS B O 1
ATOM 2757 N N . LEU B 1 103 ? 9.438 29.688 14.227 1 97.88 103 LEU B N 1
ATOM 2758 C CA . LEU B 1 103 ? 9.18 28.938 13 1 97.88 103 LEU B CA 1
ATOM 2759 C C . LEU B 1 103 ? 9.445 29.797 11.773 1 97.88 103 LEU B C 1
ATOM 2761 O O . LEU B 1 103 ? 9.117 30.984 11.766 1 97.88 103 LEU B O 1
ATOM 2765 N N . ASP B 1 104 ? 10.117 29.312 10.781 1 98.62 104 ASP B N 1
ATOM 2766 C CA . ASP B 1 104 ? 10.008 29.906 9.445 1 98.62 104 ASP B CA 1
ATOM 2767 C C . ASP B 1 104 ? 8.695 29.5 8.773 1 98.62 104 ASP B C 1
ATOM 2769 O O . ASP B 1 104 ? 8.312 28.328 8.805 1 98.62 104 ASP B O 1
ATOM 2773 N N . LEU B 1 105 ? 7.98 30.453 8.328 1 98.81 105 LEU B N 1
ATOM 2774 C CA . LEU B 1 105 ? 6.711 30.172 7.668 1 98.81 105 LEU B CA 1
ATOM 2775 C C . LEU B 1 105 ? 6.734 30.656 6.219 1 98.81 105 LEU B C 1
ATOM 2777 O O . LEU B 1 105 ? 7.094 31.797 5.941 1 98.81 105 LEU B O 1
ATOM 2781 N N . VAL B 1 106 ? 6.367 29.797 5.297 1 98.81 106 VAL B N 1
ATOM 2782 C CA . VAL B 1 106 ? 6.434 30.078 3.863 1 98.81 106 VAL B CA 1
ATOM 2783 C C . VAL B 1 106 ? 5.059 29.859 3.236 1 98.81 106 VAL B C 1
ATOM 2785 O O . VAL B 1 106 ? 4.461 28.797 3.377 1 98.81 106 VAL B O 1
ATOM 2788 N N . GLU B 1 107 ? 4.496 30.922 2.617 1 98.75 107 GLU B N 1
ATOM 2789 C CA . GLU B 1 107 ? 3.27 30.797 1.839 1 98.75 107 GLU B CA 1
ATOM 2790 C C . GLU B 1 107 ? 3.549 30.219 0.458 1 98.75 107 GLU B C 1
ATOM 2792 O O . GLU B 1 107 ? 4.234 30.828 -0.358 1 98.75 107 GLU B O 1
ATOM 2797 N N . ALA B 1 108 ? 3.053 29.016 0.182 1 98.56 108 ALA B N 1
ATOM 2798 C CA . ALA B 1 108 ? 3.326 28.375 -1.1 1 98.56 108 ALA B CA 1
ATOM 2799 C C . ALA B 1 108 ? 2.338 27.234 -1.367 1 98.56 108 ALA B C 1
ATOM 2801 O O . ALA B 1 108 ? 1.763 26.672 -0.434 1 98.56 108 ALA B O 1
ATOM 2802 N N . ASP B 1 109 ? 2.131 27.016 -2.682 1 98.12 109 ASP B N 1
ATOM 2803 C CA . ASP B 1 109 ? 1.454 25.797 -3.117 1 98.12 109 ASP B CA 1
ATOM 2804 C C . ASP B 1 109 ? 2.367 24.578 -2.979 1 98.12 109 ASP B C 1
ATOM 2806 O O . ASP B 1 109 ? 3.459 24.547 -3.551 1 98.12 109 ASP B O 1
ATOM 2810 N N . VAL B 1 110 ? 1.919 23.625 -2.248 1 98.5 110 VAL B N 1
ATOM 2811 C CA . VAL B 1 110 ? 2.768 22.5 -1.876 1 98.5 110 VAL B CA 1
ATOM 2812 C C . VAL B 1 110 ? 3.154 21.703 -3.125 1 98.5 110 VAL B C 1
ATOM 2814 O O . VAL B 1 110 ? 4.172 21.016 -3.139 1 98.5 110 VAL B O 1
ATOM 2817 N N . THR B 1 111 ? 2.359 21.75 -4.207 1 98.31 111 THR B N 1
ATOM 2818 C CA . THR B 1 111 ? 2.646 20.984 -5.414 1 98.31 111 THR B CA 1
ATOM 2819 C C . THR B 1 111 ? 3.764 21.641 -6.223 1 98.31 111 THR B C 1
ATOM 2821 O O . THR B 1 111 ? 4.238 21.078 -7.211 1 98.31 111 THR B O 1
ATOM 2824 N N . ASP B 1 112 ? 4.156 22.812 -5.777 1 97.44 112 ASP B N 1
ATOM 2825 C CA . ASP B 1 112 ? 5.215 23.578 -6.438 1 97.44 112 ASP B CA 1
ATOM 2826 C C . ASP B 1 112 ? 5.957 24.453 -5.438 1 97.44 112 ASP B C 1
ATOM 2828 O O . ASP B 1 112 ? 5.871 25.688 -5.508 1 97.44 112 ASP B O 1
ATOM 2832 N N . LEU B 1 113 ? 6.754 23.844 -4.609 1 98.62 113 LEU B N 1
ATOM 2833 C CA . LEU B 1 113 ? 7.441 24.547 -3.535 1 98.62 113 LEU B CA 1
ATOM 2834 C C . LEU B 1 113 ? 8.641 25.312 -4.074 1 98.62 113 LEU B C 1
ATOM 2836 O O . LEU B 1 113 ? 9.32 24.859 -4.996 1 98.62 113 LEU B O 1
ATOM 2840 N N . PRO B 1 114 ? 8.953 26.469 -3.521 1 98.25 114 PRO B N 1
ATOM 2841 C CA . PRO B 1 114 ? 10.023 27.312 -4.043 1 98.25 114 PRO B CA 1
ATOM 2842 C C . PRO B 1 114 ? 11.406 26.656 -3.918 1 98.25 114 PRO B C 1
ATOM 2844 O O . PRO B 1 114 ? 11.648 25.891 -2.982 1 98.25 114 PRO B O 1
ATOM 2847 N N . ALA B 1 115 ? 12.297 27.078 -4.734 1 97.75 115 ALA B N 1
ATOM 2848 C CA . ALA B 1 115 ? 13.625 26.5 -4.855 1 97.75 115 ALA B CA 1
ATOM 2849 C C . ALA B 1 115 ? 14.414 26.656 -3.557 1 97.75 115 ALA B C 1
ATOM 2851 O O . ALA B 1 115 ? 15.25 25.812 -3.227 1 97.75 115 ALA B O 1
ATOM 2852 N N . GLY B 1 116 ? 14.133 27.703 -2.883 1 98.06 116 GLY B N 1
ATOM 2853 C CA . GLY B 1 116 ? 14.844 27.953 -1.641 1 98.06 116 GLY B CA 1
ATOM 2854 C C . GLY B 1 116 ? 14.625 26.875 -0.597 1 98.06 116 GLY B C 1
ATOM 2855 O O . GLY B 1 116 ? 15.391 26.766 0.366 1 98.06 116 GLY B O 1
ATOM 2856 N N . LEU B 1 117 ? 13.656 26 -0.779 1 98.62 117 LEU B N 1
ATOM 2857 C CA . LEU B 1 117 ? 13.359 24.922 0.168 1 98.62 117 LEU B CA 1
ATOM 2858 C C . LEU B 1 117 ? 13.977 23.609 -0.286 1 98.62 117 LEU B C 1
ATOM 2860 O O . LEU B 1 117 ? 13.938 22.625 0.445 1 98.62 117 LEU B O 1
ATOM 2864 N N . HIS B 1 118 ? 14.539 23.531 -1.47 1 98.62 118 HIS B N 1
ATOM 2865 C CA . HIS B 1 118 ? 15 22.266 -2.041 1 98.62 118 HIS B CA 1
ATOM 2866 C C . HIS B 1 118 ? 16.234 21.75 -1.316 1 98.62 118 HIS B C 1
ATOM 2868 O O . HIS B 1 118 ? 17.109 22.547 -0.94 1 98.62 118 HIS B O 1
ATOM 2874 N N . ASN B 1 119 ? 16.297 20.469 -1.1 1 98.62 119 ASN B N 1
ATOM 2875 C CA . ASN B 1 119 ? 17.469 19.75 -0.598 1 98.62 119 ASN B CA 1
ATOM 2876 C C . ASN B 1 119 ? 17.906 20.266 0.764 1 98.62 119 ASN B C 1
ATOM 2878 O O . ASN B 1 119 ? 19.109 20.406 1.02 1 98.62 119 ASN B O 1
ATOM 2882 N N . ARG B 1 120 ? 16.953 20.531 1.635 1 98.44 120 ARG B N 1
ATOM 2883 C CA . ARG B 1 120 ? 17.297 21.234 2.859 1 98.44 120 ARG B CA 1
ATOM 2884 C C . ARG B 1 120 ? 16.938 20.422 4.094 1 98.44 120 ARG B C 1
ATOM 2886 O O . ARG B 1 120 ? 17.562 20.562 5.145 1 98.44 120 ARG B O 1
ATOM 2893 N N . PHE B 1 121 ? 16.047 19.594 4.008 1 98.94 121 PHE B N 1
ATOM 2894 C CA . PHE B 1 121 ? 15.383 19.141 5.23 1 98.94 121 PHE B CA 1
ATOM 2895 C C . PHE B 1 121 ? 15.742 17.703 5.531 1 98.94 121 PHE B C 1
ATOM 2897 O O . PHE B 1 121 ? 15.852 16.875 4.617 1 98.94 121 PHE B O 1
ATOM 2904 N N . ASP B 1 122 ? 15.891 17.391 6.828 1 98.94 122 ASP B N 1
ATOM 2905 C CA . ASP B 1 122 ? 16.047 16.031 7.328 1 98.94 122 ASP B CA 1
ATOM 2906 C C . ASP B 1 122 ? 14.719 15.281 7.309 1 98.94 122 ASP B C 1
ATOM 2908 O O . ASP B 1 122 ? 14.688 14.055 7.16 1 98.94 122 ASP B O 1
ATOM 2912 N N . LEU B 1 123 ? 13.695 16.016 7.516 1 98.94 123 LEU B N 1
ATOM 2913 C CA . LEU B 1 123 ? 12.352 15.445 7.645 1 98.94 123 LEU B CA 1
ATOM 2914 C C . LEU B 1 123 ? 11.328 16.328 6.945 1 98.94 123 LEU B C 1
ATOM 2916 O O . LEU B 1 123 ? 11.258 17.531 7.195 1 98.94 123 LEU B O 1
ATOM 2920 N N . ALA B 1 124 ? 10.633 15.789 6.012 1 99 124 ALA B N 1
ATOM 2921 C CA . ALA B 1 124 ? 9.359 16.344 5.562 1 99 124 ALA B CA 1
ATOM 2922 C C . ALA B 1 124 ? 8.188 15.688 6.285 1 99 124 ALA B C 1
ATOM 2924 O O . ALA B 1 124 ? 7.953 14.484 6.133 1 99 124 ALA B O 1
ATOM 2925 N N . TYR B 1 125 ? 7.516 16.453 7.059 1 98.94 125 TYR B N 1
ATOM 2926 C CA . TYR B 1 125 ? 6.48 16 7.977 1 98.94 125 TYR B CA 1
ATOM 2927 C C . TYR B 1 125 ? 5.102 16.453 7.504 1 98.94 125 TYR B C 1
ATOM 2929 O O . TYR B 1 125 ? 4.805 17.641 7.477 1 98.94 125 TYR B O 1
ATOM 2937 N N . ALA B 1 126 ? 4.23 15.477 7.125 1 98.75 126 ALA B N 1
ATOM 2938 C CA . ALA B 1 126 ? 2.883 15.734 6.629 1 98.75 126 ALA B CA 1
ATOM 2939 C C . ALA B 1 126 ? 1.866 14.812 7.289 1 98.75 126 ALA B C 1
ATOM 2941 O O . ALA B 1 126 ? 1.851 13.609 7.031 1 98.75 126 ALA B O 1
ATOM 2942 N N . THR B 1 127 ? 0.928 15.398 8.102 1 96.06 127 THR B N 1
ATOM 2943 C CA . THR B 1 127 ? 0.09 14.453 8.828 1 96.06 127 THR B CA 1
ATOM 2944 C C . THR B 1 127 ? -1.356 14.938 8.875 1 96.06 127 THR B C 1
ATOM 2946 O O . THR B 1 127 ? -1.614 16.109 9.133 1 96.06 127 THR B O 1
ATOM 2949 N N . ILE B 1 128 ? -2.301 14.039 8.516 1 92.06 128 ILE B N 1
ATOM 2950 C CA . ILE B 1 128 ? -3.744 14.039 8.734 1 92.06 128 ILE B CA 1
ATOM 2951 C C . ILE B 1 128 ? -4.391 15.141 7.887 1 92.06 128 ILE B C 1
ATOM 2953 O O . ILE B 1 128 ? -4.188 16.328 8.141 1 92.06 128 ILE B O 1
ATOM 2957 N N . GLY B 1 129 ? -5.141 14.727 7.031 1 93.12 129 GLY B N 1
ATOM 2958 C CA . GLY B 1 129 ? -5.863 15.656 6.176 1 93.12 129 GLY B CA 1
ATOM 2959 C C . GLY B 1 129 ? -4.965 16.375 5.184 1 93.12 129 GLY B C 1
ATOM 2960 O O . GLY B 1 129 ? -5.031 17.594 5.051 1 93.12 129 GLY B O 1
ATOM 2961 N N . ILE B 1 130 ? -4.156 15.633 4.516 1 96.62 130 ILE B N 1
ATOM 2962 C CA . ILE B 1 130 ? -3.125 16.203 3.652 1 96.62 130 ILE B CA 1
ATOM 2963 C C . ILE B 1 130 ? -3.521 16.016 2.189 1 96.62 130 ILE B C 1
ATOM 2965 O O . ILE B 1 130 ? -3.902 16.984 1.519 1 96.62 130 ILE B O 1
ATOM 2969 N N . LEU B 1 131 ? -3.674 14.766 1.746 1 98.12 131 LEU B N 1
ATOM 2970 C CA . LEU B 1 131 ? -3.676 14.484 0.314 1 98.12 131 LEU B CA 1
ATOM 2971 C C . LEU B 1 131 ? -5.082 14.602 -0.26 1 98.12 131 LEU B C 1
ATOM 2973 O O . LEU B 1 131 ? -5.258 14.688 -1.479 1 98.12 131 LEU B O 1
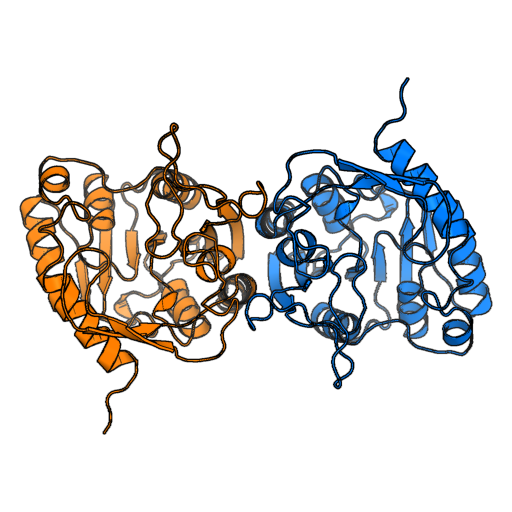ATOM 2977 N N . CYS B 1 132 ? -6.141 14.625 0.566 1 96.44 132 CYS B N 1
ATOM 2978 C CA . CYS B 1 132 ? -7.504 14.75 0.069 1 96.44 132 CYS B CA 1
ATOM 2979 C C . CYS B 1 132 ? -7.719 16.094 -0.61 1 96.44 132 CYS B C 1
ATOM 2981 O O . CYS B 1 132 ? -8.703 16.281 -1.332 1 96.44 132 CYS B O 1
ATOM 2983 N N . TRP B 1 133 ? -6.789 17.031 -0.485 1 96.94 133 TRP B N 1
ATOM 2984 C CA . TRP B 1 133 ? -6.91 18.375 -1.039 1 96.94 133 TRP B CA 1
ATOM 2985 C C . TRP B 1 133 ? -6.105 18.5 -2.328 1 96.94 133 TRP B C 1
ATOM 2987 O O . TRP B 1 133 ? -6.09 19.578 -2.949 1 96.94 133 TRP B O 1
ATOM 2997 N N . ILE B 1 134 ? -5.43 17.5 -2.705 1 98 134 ILE B N 1
ATOM 2998 C CA . ILE B 1 134 ? -4.441 17.547 -3.775 1 98 134 ILE B CA 1
ATOM 2999 C C . ILE B 1 134 ? -4.945 16.766 -4.98 1 98 134 ILE B C 1
ATOM 3001 O O . ILE B 1 134 ? -5.18 15.555 -4.891 1 98 134 ILE B O 1
ATOM 3005 N N . ALA B 1 135 ? -5.094 17.406 -6.059 1 97.56 135 ALA B N 1
ATOM 3006 C CA . ALA B 1 135 ? -5.555 16.734 -7.273 1 97.56 135 ALA B CA 1
ATOM 3007 C C . ALA B 1 135 ? -4.469 15.836 -7.859 1 97.56 135 ALA B C 1
ATOM 3009 O O . ALA B 1 135 ? -4.746 14.719 -8.297 1 97.56 135 ALA B O 1
ATOM 3010 N N . ASP B 1 136 ? -3.26 16.328 -7.887 1 98 136 ASP B N 1
ATOM 3011 C CA . ASP B 1 136 ? -2.129 15.633 -8.5 1 98 136 ASP B CA 1
ATOM 3012 C C . ASP B 1 136 ? -1.133 15.164 -7.438 1 98 136 ASP B C 1
ATOM 3014 O O . ASP B 1 136 ? -0.167 15.867 -7.133 1 98 136 ASP B O 1
ATOM 3018 N N . VAL B 1 137 ? -1.28 13.938 -6.965 1 98.25 137 VAL B N 1
ATOM 3019 C CA . VAL B 1 137 ? -0.451 13.406 -5.891 1 98.25 137 VAL B CA 1
ATOM 3020 C C . VAL B 1 137 ? 0.986 13.242 -6.379 1 98.25 137 VAL B C 1
ATOM 3022 O O . VAL B 1 137 ? 1.933 13.367 -5.598 1 98.25 137 VAL B O 1
ATOM 3025 N N . GLY B 1 138 ? 1.183 12.961 -7.664 1 98.75 138 GLY B N 1
ATOM 3026 C CA . GLY B 1 138 ? 2.527 12.906 -8.211 1 98.75 138 GLY B CA 1
ATOM 3027 C C . GLY B 1 138 ? 3.279 14.219 -8.07 1 98.75 138 GLY B C 1
ATOM 3028 O O . GLY B 1 138 ? 4.438 14.234 -7.656 1 98.75 138 GLY B O 1
ATOM 3029 N N . ALA B 1 139 ? 2.621 15.328 -8.414 1 98.75 139 ALA B N 1
ATOM 3030 C CA . ALA B 1 139 ? 3.23 16.656 -8.281 1 98.75 139 ALA B CA 1
ATOM 3031 C C . ALA B 1 139 ? 3.541 16.969 -6.816 1 98.75 139 ALA B C 1
ATOM 3033 O O . ALA B 1 139 ? 4.605 17.5 -6.5 1 98.75 139 ALA B O 1
ATOM 3034 N N . TRP B 1 140 ? 2.541 16.672 -5.949 1 98.81 140 TRP B N 1
ATOM 3035 C CA . TRP B 1 140 ? 2.752 16.859 -4.516 1 98.81 140 TRP B CA 1
ATOM 3036 C C . TRP B 1 140 ? 4 16.125 -4.051 1 98.81 140 TRP B C 1
ATOM 3038 O O . TRP B 1 140 ? 4.863 16.703 -3.391 1 98.81 140 TRP B O 1
ATOM 3048 N N . MET B 1 141 ? 4.098 14.852 -4.422 1 98.94 141 MET B N 1
ATOM 3049 C CA . MET B 1 141 ? 5.18 13.984 -3.959 1 98.94 141 MET B CA 1
ATOM 3050 C C . MET B 1 141 ? 6.527 14.469 -4.488 1 98.94 141 MET B C 1
ATOM 3052 O O . MET B 1 141 ? 7.504 14.539 -3.742 1 98.94 141 MET B O 1
ATOM 3056 N N . ARG B 1 142 ? 6.582 14.82 -5.762 1 98.81 142 ARG B N 1
ATOM 3057 C CA . ARG B 1 142 ? 7.82 15.312 -6.355 1 98.81 142 ARG B CA 1
ATOM 3058 C C . ARG B 1 142 ? 8.289 16.578 -5.656 1 98.81 142 ARG B C 1
ATOM 3060 O O . ARG B 1 142 ? 9.477 16.719 -5.348 1 98.81 142 ARG B O 1
ATOM 3067 N N . SER B 1 143 ? 7.332 17.453 -5.422 1 98.94 143 SER B N 1
ATOM 3068 C CA . SER B 1 143 ? 7.641 18.734 -4.781 1 98.94 143 SER B CA 1
ATOM 3069 C C . SER B 1 143 ? 8.188 18.531 -3.375 1 98.94 143 SER B C 1
ATOM 3071 O O . SER B 1 143 ? 9.242 19.062 -3.031 1 98.94 143 SER B O 1
ATOM 3073 N N . VAL B 1 144 ? 7.539 17.734 -2.562 1 98.94 144 VAL B N 1
ATOM 3074 C CA . VAL B 1 144 ? 7.93 17.5 -1.177 1 98.94 144 VAL B CA 1
ATOM 3075 C C . VAL B 1 144 ? 9.234 16.703 -1.135 1 98.94 144 VAL B C 1
ATOM 3077 O O . VAL B 1 144 ? 10.133 17.016 -0.351 1 98.94 144 VAL B O 1
ATOM 3080 N N . ALA B 1 145 ? 9.336 15.672 -1.952 1 98.94 145 ALA B N 1
ATOM 3081 C CA . ALA B 1 145 ? 10.562 14.891 -2.025 1 98.94 145 ALA B CA 1
ATOM 3082 C C . ALA B 1 145 ? 11.758 15.773 -2.357 1 98.94 145 ALA B C 1
ATOM 3084 O O . ALA B 1 145 ? 12.859 15.57 -1.829 1 98.94 145 ALA B O 1
ATOM 3085 N N . GLY B 1 146 ? 11.547 16.75 -3.221 1 98.81 146 GLY B N 1
ATOM 3086 C CA . GLY B 1 146 ? 12.609 17.641 -3.645 1 98.81 146 GLY B CA 1
ATOM 3087 C C . GLY B 1 146 ? 13.156 18.5 -2.516 1 98.81 146 GLY B C 1
ATOM 3088 O O . GLY B 1 146 ? 14.25 19.062 -2.631 1 98.81 146 GLY B O 1
ATOM 3089 N N . THR B 1 147 ? 12.414 18.625 -1.458 1 98.94 147 THR B N 1
ATOM 3090 C CA . THR B 1 147 ? 12.852 19.453 -0.342 1 98.94 147 THR B CA 1
ATOM 3091 C C . THR B 1 147 ? 13.812 18.672 0.56 1 98.94 147 THR B C 1
ATOM 3093 O O . THR B 1 147 ? 14.516 19.266 1.383 1 98.94 147 THR B O 1
ATOM 3096 N N . LEU B 1 148 ? 13.805 17.406 0.476 1 98.94 148 LEU B N 1
ATOM 3097 C CA . LEU B 1 148 ? 14.617 16.547 1.334 1 98.94 148 LEU B CA 1
ATOM 3098 C C . LEU B 1 148 ? 16.078 16.547 0.872 1 98.94 148 LEU B C 1
ATOM 3100 O O . LEU B 1 148 ? 16.344 16.469 -0.328 1 98.94 148 LEU B O 1
ATOM 3104 N N . ARG B 1 149 ? 16.984 16.734 1.758 1 98.81 149 ARG B N 1
ATOM 3105 C CA . ARG B 1 149 ? 18.391 16.469 1.443 1 98.81 149 ARG B CA 1
ATOM 3106 C C . ARG B 1 149 ? 18.641 14.977 1.271 1 98.81 149 ARG B C 1
ATOM 3108 O O . ARG B 1 149 ? 17.828 14.148 1.676 1 98.81 149 ARG B O 1
ATOM 3115 N N . PRO B 1 150 ? 19.828 14.633 0.625 1 98.38 150 PRO B N 1
ATOM 3116 C CA . PRO B 1 150 ? 20.156 13.203 0.611 1 98.38 150 PRO B CA 1
ATOM 3117 C C . PRO B 1 150 ? 20.141 12.586 2.006 1 98.38 150 PRO B C 1
ATOM 3119 O O . PRO B 1 150 ? 20.766 13.125 2.932 1 98.38 150 PRO B O 1
ATOM 3122 N N . GLY B 1 151 ? 19.453 11.539 2.145 1 98.31 151 GLY B N 1
ATOM 3123 C CA . GLY B 1 151 ? 19.328 10.898 3.445 1 98.31 151 GLY B CA 1
ATOM 3124 C C . GLY B 1 151 ? 18.125 11.375 4.238 1 98.31 151 GLY B C 1
ATOM 3125 O O . GLY B 1 151 ? 17.797 10.797 5.281 1 98.31 151 GLY B O 1
ATOM 3126 N N . GLY B 1 152 ? 17.453 12.422 3.736 1 98.88 152 GLY B N 1
ATOM 3127 C CA . GLY B 1 152 ? 16.25 12.914 4.391 1 98.88 152 GLY B CA 1
ATOM 3128 C C . GLY B 1 152 ? 15.078 11.969 4.246 1 98.88 152 GLY B C 1
ATOM 3129 O O . GLY B 1 152 ? 15.109 11.047 3.428 1 98.88 152 GLY B O 1
ATOM 3130 N N . THR B 1 153 ? 14.039 12.203 5.098 1 98.94 153 THR B N 1
ATOM 3131 C CA . THR B 1 153 ? 12.93 11.258 5.176 1 98.94 153 THR B CA 1
ATOM 3132 C C . THR B 1 153 ? 11.594 11.977 5.066 1 98.94 153 THR B C 1
ATOM 3134 O O . THR B 1 153 ? 11.406 13.047 5.652 1 98.94 153 THR B O 1
ATOM 3137 N N . LEU B 1 154 ? 10.711 11.445 4.266 1 98.94 154 LEU B N 1
ATOM 3138 C CA . LEU B 1 154 ? 9.305 11.828 4.281 1 98.94 154 LEU B CA 1
ATOM 3139 C C . LEU B 1 154 ? 8.523 10.992 5.285 1 98.94 154 LEU B C 1
ATOM 3141 O O . LEU B 1 154 ? 8.602 9.758 5.266 1 98.94 154 LEU B O 1
ATOM 3145 N N . LEU B 1 155 ? 7.875 11.594 6.227 1 98.94 155 LEU B N 1
ATOM 3146 C CA . LEU B 1 155 ? 6.84 10.992 7.059 1 98.94 155 LEU B CA 1
ATOM 3147 C C . LEU B 1 155 ? 5.457 11.508 6.668 1 98.94 155 LEU B C 1
ATOM 3149 O O . LEU B 1 155 ? 5.141 12.672 6.895 1 98.94 155 LEU B O 1
ATOM 3153 N N . LEU B 1 156 ? 4.68 10.656 6.055 1 98.94 156 LEU B N 1
ATOM 3154 C CA . LEU B 1 156 ? 3.305 10.969 5.684 1 98.94 156 LEU B CA 1
ATOM 3155 C C . LEU B 1 156 ? 2.32 10.109 6.473 1 98.94 156 LEU B C 1
ATOM 3157 O O . LEU B 1 156 ? 2.369 8.883 6.406 1 98.94 156 LEU B O 1
ATOM 3161 N N . ILE B 1 157 ? 1.521 10.695 7.293 1 98.38 157 ILE B N 1
ATOM 3162 C CA . ILE B 1 157 ? 0.402 10.062 7.98 1 98.38 157 ILE B CA 1
ATOM 3163 C C . ILE B 1 157 ? -0.911 10.68 7.512 1 98.38 157 ILE B C 1
ATOM 3165 O O . ILE B 1 157 ? -1.126 11.891 7.664 1 98.38 157 ILE B O 1
ATOM 3169 N N . ASP B 1 158 ? -1.76 9.922 6.973 1 97.56 158 ASP B N 1
ATOM 3170 C CA . ASP B 1 158 ? -2.984 10.477 6.406 1 97.56 158 ASP B CA 1
ATOM 3171 C C . ASP B 1 158 ? -4.117 9.453 6.434 1 97.56 158 ASP B C 1
ATOM 3173 O O . ASP B 1 158 ? -3.926 8.32 6.883 1 97.56 158 ASP B O 1
ATOM 3177 N N . GLY B 1 159 ? -5.309 9.945 6.102 1 96 159 GLY B N 1
ATOM 3178 C CA . GLY B 1 159 ? -6.457 9.055 6.035 1 96 159 GLY B CA 1
ATOM 3179 C C . GLY B 1 159 ? -6.285 7.926 5.039 1 96 159 GLY B C 1
ATOM 3180 O O . GLY B 1 159 ? -5.785 8.141 3.932 1 96 159 GLY B O 1
ATOM 3181 N N . HIS B 1 160 ? -6.621 6.754 5.477 1 97 160 HIS B N 1
ATOM 3182 C CA . HIS B 1 160 ? -6.594 5.605 4.574 1 97 160 HIS B CA 1
ATOM 3183 C C . HIS B 1 160 ? -7.758 5.648 3.59 1 97 160 HIS B C 1
ATOM 3185 O O . HIS B 1 160 ? -8.891 5.957 3.975 1 97 160 HIS B O 1
ATOM 3191 N N . PRO B 1 161 ? -7.492 5.297 2.264 1 97 161 PRO B N 1
ATOM 3192 C CA . PRO B 1 161 ? -8.594 5.363 1.303 1 97 161 PRO B CA 1
ATOM 3193 C C . PRO B 1 161 ? -9.75 4.434 1.668 1 97 161 PRO B C 1
ATOM 3195 O O . PRO B 1 161 ? -10.914 4.766 1.422 1 97 161 PRO B O 1
ATOM 3198 N N . PHE B 1 162 ? -9.469 3.271 2.256 1 96.69 162 PHE B N 1
ATOM 3199 C CA . PHE B 1 162 ? -10.523 2.373 2.705 1 96.69 162 PHE B CA 1
ATOM 3200 C C . PHE B 1 162 ? -11.414 3.057 3.738 1 96.69 162 PHE B C 1
ATOM 3202 O O . PHE B 1 162 ? -12.633 3.1 3.582 1 96.69 162 PHE B O 1
ATOM 3209 N N . GLY B 1 163 ? -10.891 3.598 4.777 1 93.56 163 GLY B N 1
ATOM 3210 C CA . GLY B 1 163 ? -11.656 4.332 5.77 1 93.56 163 GLY B CA 1
ATOM 3211 C C . GLY B 1 163 ? -12.383 5.535 5.191 1 93.56 163 GLY B C 1
ATOM 3212 O O . GLY B 1 163 ? -13.516 5.828 5.586 1 93.56 163 GLY B O 1
ATOM 3213 N N . GLY B 1 164 ? -11.781 6.176 4.258 1 93.06 164 GLY B N 1
ATOM 3214 C CA . GLY B 1 164 ? -12.336 7.367 3.637 1 93.06 164 GLY B CA 1
ATOM 3215 C C . GLY B 1 164 ? -13.586 7.09 2.822 1 93.06 164 GLY B C 1
ATOM 3216 O O . GLY B 1 164 ? -14.367 8 2.547 1 93.06 164 GLY B O 1
ATOM 3217 N N . MET B 1 165 ? -13.734 5.832 2.424 1 94.81 165 MET B N 1
ATOM 3218 C CA . MET B 1 165 ? -14.914 5.465 1.644 1 94.81 165 MET B CA 1
ATOM 3219 C C . MET B 1 165 ? -16.156 5.477 2.514 1 94.81 165 MET B C 1
ATOM 3221 O O . MET B 1 165 ? -17.281 5.602 2.004 1 94.81 165 MET B O 1
ATOM 3225 N N . ILE B 1 166 ? -15.93 5.254 3.812 1 92.88 166 ILE B N 1
ATOM 3226 C CA . ILE B 1 166 ? -17.031 4.82 4.656 1 92.88 166 ILE B CA 1
ATOM 3227 C C . ILE B 1 166 ? -17.609 6.02 5.402 1 92.88 166 ILE B C 1
ATOM 3229 O O . ILE B 1 166 ? -16.875 6.793 6.016 1 92.88 166 ILE B O 1
ATOM 3233 N N . GLY B 1 167 ? -18.859 6.195 5.34 1 87.06 167 GLY B N 1
ATOM 3234 C CA . GLY B 1 167 ? -19.594 7.168 6.133 1 87.06 167 GLY B CA 1
ATOM 3235 C C . GLY B 1 167 ? -20.875 6.609 6.719 1 87.06 167 GLY B C 1
ATOM 3236 O O . GLY B 1 167 ? -21.359 5.555 6.289 1 87.06 167 GLY B O 1
ATOM 3237 N N . GLY B 1 168 ? -21.281 7.199 7.816 1 81.19 168 GLY B N 1
ATOM 3238 C CA . GLY B 1 168 ? -22.625 6.898 8.32 1 81.19 168 GLY B CA 1
ATOM 3239 C C . GLY B 1 168 ? -22.625 5.789 9.359 1 81.19 168 GLY B C 1
ATOM 3240 O O . GLY B 1 168 ? -21.594 5.184 9.633 1 81.19 168 GLY B O 1
ATOM 3241 N N . ASP B 1 169 ? -23.719 5.582 10.039 1 78.12 169 ASP B N 1
ATOM 3242 C CA . ASP B 1 169 ? -24.062 4.508 10.961 1 78.12 169 ASP B CA 1
ATOM 3243 C C . ASP B 1 169 ? -25.516 4.09 10.805 1 78.12 169 ASP B C 1
ATOM 3245 O O . ASP B 1 169 ? -26.422 4.797 11.242 1 78.12 169 ASP B O 1
ATOM 3249 N N . PRO B 1 170 ? -25.797 2.986 10.203 1 84.44 170 PRO B N 1
ATOM 3250 C CA . PRO B 1 170 ? -24.859 1.958 9.75 1 84.44 170 PRO B CA 1
ATOM 3251 C C . PRO B 1 170 ? -23.969 2.441 8.609 1 84.44 170 PRO B C 1
ATOM 3253 O O . PRO B 1 170 ? -24.281 3.441 7.957 1 84.44 170 PRO B O 1
ATOM 3256 N N . PRO B 1 171 ? -22.922 1.693 8.352 1 86.06 171 PRO B N 1
ATOM 3257 C CA . PRO B 1 171 ? -21.938 2.133 7.359 1 86.06 171 PRO B CA 1
ATOM 3258 C C . PRO B 1 171 ? -22.484 2.115 5.934 1 86.06 171 PRO B C 1
ATOM 3260 O O . PRO B 1 171 ? -23.219 1.193 5.562 1 86.06 171 PRO B O 1
ATOM 3263 N N . THR B 1 172 ? -22.203 3.205 5.207 1 91.38 172 THR B N 1
ATOM 3264 C CA . THR B 1 172 ? -22.391 3.311 3.766 1 91.38 172 THR B CA 1
ATOM 3265 C C . THR B 1 172 ? -21.094 3.758 3.088 1 91.38 172 THR B C 1
ATOM 3267 O O . THR B 1 172 ? -20.234 4.363 3.727 1 91.38 172 THR B O 1
ATOM 3270 N N . PHE B 1 173 ? -20.953 3.428 1.903 1 93.5 173 PHE B N 1
ATOM 3271 C CA . PHE B 1 173 ? -19.766 3.807 1.139 1 93.5 173 PHE B CA 1
ATOM 3272 C C . PHE B 1 173 ? -20.062 5.008 0.246 1 93.5 173 PHE B C 1
ATOM 3274 O O . PHE B 1 173 ? -20.797 4.887 -0.739 1 93.5 173 PHE B O 1
ATOM 3281 N N . GLN B 1 174 ? -19.391 6.152 0.597 1 91.94 174 GLN B N 1
ATOM 3282 C CA . GLN B 1 174 ? -19.859 7.43 0.063 1 91.94 174 GLN B CA 1
ATOM 3283 C C . GLN B 1 174 ? -18.781 8.094 -0.789 1 91.94 174 GLN B C 1
ATOM 3285 O O . GLN B 1 174 ? -19.031 9.102 -1.451 1 91.94 174 GLN B O 1
ATOM 3290 N N . PHE B 1 175 ? -17.641 7.598 -0.819 1 94.5 175 PHE B N 1
ATOM 3291 C CA . PHE B 1 175 ? -16.484 8.211 -1.481 1 94.5 175 PHE B CA 1
ATOM 3292 C C . PHE B 1 175 ? -15.656 7.164 -2.211 1 94.5 175 PHE B C 1
ATOM 3294 O O . PHE B 1 175 ? -15.602 6.008 -1.786 1 94.5 175 PHE B O 1
ATOM 3301 N N . PRO B 1 176 ? -15.047 7.488 -3.346 1 96.69 176 PRO B N 1
ATOM 3302 C CA . PRO B 1 176 ? -14.281 6.496 -4.109 1 96.69 176 PRO B CA 1
ATOM 3303 C C . PRO B 1 176 ? -12.992 6.082 -3.412 1 96.69 176 PRO B C 1
ATOM 3305 O O . PRO B 1 176 ? -12.453 6.844 -2.6 1 96.69 176 PRO B O 1
ATOM 3308 N N . TYR B 1 177 ? -12.547 4.906 -3.719 1 97.38 177 TYR B N 1
ATOM 3309 C CA . TYR B 1 177 ? -11.281 4.41 -3.184 1 97.38 177 TYR B CA 1
ATOM 3310 C C . TYR B 1 177 ? -10.094 5.074 -3.879 1 97.38 177 TYR B C 1
ATOM 3312 O O . TYR B 1 177 ? -9.078 5.359 -3.244 1 97.38 177 TYR B O 1
ATOM 3320 N N . ALA B 1 178 ? -10.18 5.234 -5.195 1 97.88 178 ALA B N 1
ATOM 3321 C CA . ALA B 1 178 ? -9.086 5.734 -6.023 1 97.88 178 ALA B CA 1
ATOM 3322 C C . ALA B 1 178 ? -9.484 7.02 -6.742 1 97.88 178 ALA B C 1
ATOM 3324 O O . ALA B 1 178 ? -10.672 7.371 -6.785 1 97.88 178 ALA B O 1
ATOM 3325 N N . ASN B 1 179 ? -8.5 7.684 -7.277 1 96 179 ASN B N 1
ATOM 3326 C CA . ASN B 1 179 ? -8.734 8.969 -7.922 1 96 179 ASN B CA 1
ATOM 3327 C C . ASN B 1 179 ? -9.688 8.844 -9.102 1 96 179 ASN B C 1
ATOM 3329 O O . ASN B 1 179 ? -9.422 8.086 -10.039 1 96 179 ASN B O 1
ATOM 3333 N N . ASP B 1 180 ? -10.781 9.547 -9 1 95.75 180 ASP B N 1
ATOM 3334 C CA . ASP B 1 180 ? -11.727 9.57 -10.109 1 95.75 180 ASP B CA 1
ATOM 3335 C C . ASP B 1 180 ? -12.117 11.008 -10.469 1 95.75 180 ASP B C 1
ATOM 3337 O O . ASP B 1 180 ? -13.133 11.234 -11.133 1 95.75 180 ASP B O 1
ATOM 3341 N N . GLY B 1 181 ? -11.281 11.961 -9.992 1 96.69 181 GLY B N 1
ATOM 3342 C CA . GLY B 1 181 ? -11.531 13.359 -10.273 1 96.69 181 GLY B CA 1
ATOM 3343 C C . GLY B 1 181 ? -12.039 14.133 -9.07 1 96.69 181 GLY B C 1
ATOM 3344 O O . GLY B 1 181 ? -12.031 13.617 -7.953 1 96.69 181 GLY B O 1
ATOM 3345 N N . PRO B 1 182 ? -12.406 15.477 -9.242 1 97.19 182 PRO B N 1
ATOM 3346 C CA . PRO B 1 182 ? -12.789 16.359 -8.141 1 97.19 182 PRO B CA 1
ATOM 3347 C C . PRO B 1 182 ? -14.18 16.047 -7.59 1 97.19 182 PRO B C 1
ATOM 3349 O O . PRO B 1 182 ? -15.102 15.75 -8.352 1 97.19 182 PRO B O 1
ATOM 3352 N N . HIS B 1 183 ? -14.312 16.094 -6.281 1 95.94 183 HIS B N 1
ATOM 3353 C CA . HIS B 1 183 ? -15.586 16.031 -5.574 1 95.94 183 HIS B CA 1
ATOM 3354 C C . HIS B 1 183 ? -15.891 17.359 -4.875 1 95.94 183 HIS B C 1
ATOM 3356 O O . HIS B 1 183 ? -15.211 17.719 -3.914 1 95.94 183 HIS B O 1
ATOM 3362 N N . HIS B 1 184 ? -16.922 17.984 -5.277 1 94.44 184 HIS B N 1
ATOM 3363 C CA . HIS B 1 184 ? -17.281 19.297 -4.746 1 94.44 184 HIS B CA 1
ATOM 3364 C C . HIS B 1 184 ? -18.266 19.172 -3.596 1 94.44 184 HIS B C 1
ATOM 3366 O O . HIS B 1 184 ? -19.266 18.438 -3.699 1 94.44 184 HIS B O 1
ATOM 3372 N N . TYR B 1 185 ? -17.922 19.781 -2.521 1 90.5 185 TYR B N 1
ATOM 3373 C CA . TYR B 1 185 ? -18.781 19.781 -1.341 1 90.5 185 TYR B CA 1
ATOM 3374 C C . TYR B 1 185 ? -19.172 21.188 -0.945 1 90.5 185 TYR B C 1
ATOM 3376 O O . TYR B 1 185 ? -18.375 22.125 -1.077 1 90.5 185 TYR B O 1
ATOM 3384 N N . GLU B 1 186 ? -20.453 21.188 -0.505 1 85.06 186 GLU B N 1
ATOM 3385 C CA . GLU B 1 186 ? -20.922 22.375 0.196 1 85.06 186 GLU B CA 1
ATOM 3386 C C . GLU B 1 186 ? -21.078 22.109 1.69 1 85.06 186 GLU B C 1
ATOM 3388 O O . GLU B 1 186 ? -21.688 21.125 2.09 1 85.06 186 GLU B O 1
ATOM 3393 N N . SER B 1 187 ? -20.172 22.672 2.379 1 68 187 SER B N 1
ATOM 3394 C CA . SER B 1 187 ? -20.219 22.359 3.803 1 68 187 SER B CA 1
ATOM 3395 C C . SER B 1 187 ? -20.781 23.531 4.609 1 68 187 SER B C 1
ATOM 3397 O O . SER B 1 187 ? -20.438 24.688 4.363 1 68 187 SER B O 1
ATOM 3399 N N . GLY B 1 188 ? -21.844 23.172 5.414 1 55.25 188 GLY B N 1
ATOM 3400 C CA . GLY B 1 188 ? -22.344 24.125 6.391 1 55.25 188 GLY B CA 1
ATOM 3401 C C . GLY B 1 188 ? -21.547 24.141 7.684 1 55.25 188 GLY B C 1
ATOM 3402 O O . GLY B 1 188 ? -21.859 24.906 8.602 1 55.25 188 GLY B O 1
ATOM 3403 N N . SER B 1 189 ? -20.609 23.172 7.914 1 51.47 189 SER B N 1
ATOM 3404 C CA . SER B 1 189 ? -19.781 23.109 9.109 1 51.47 189 SER B CA 1
ATOM 3405 C C . SER B 1 189 ? -18.375 22.625 8.781 1 51.47 189 SER B C 1
ATOM 3407 O O . SER B 1 189 ? -18.188 21.859 7.828 1 51.47 189 SER B O 1
ATOM 3409 N N . SER B 1 190 ? -17.438 23.281 9.414 1 48.59 190 SER B N 1
ATOM 3410 C CA . SER B 1 190 ? -16.125 22.641 9.375 1 48.59 190 SER B CA 1
ATOM 3411 C C . SER B 1 190 ? -16.047 21.5 10.383 1 48.59 190 SER B C 1
ATOM 3413 O O . SER B 1 190 ? -17 21.234 11.117 1 48.59 190 SER B O 1
ATOM 3415 N N . TYR B 1 191 ? -14.914 20.547 10.32 1 49.47 191 TYR B N 1
ATOM 3416 C CA . TYR B 1 191 ? -14.711 19.531 11.344 1 49.47 191 TYR B CA 1
ATOM 3417 C C . TYR B 1 191 ? -14.594 20.156 12.727 1 49.47 191 TYR B C 1
ATOM 3419 O O . TYR B 1 191 ? -14.75 19.484 13.742 1 49.47 191 TYR B O 1
ATOM 3427 N N . ALA B 1 192 ? -14.5 21.625 12.844 1 45.31 192 ALA B N 1
ATOM 3428 C CA . ALA B 1 192 ? -14.266 22.281 14.125 1 45.31 192 ALA B CA 1
ATOM 3429 C C . ALA B 1 192 ? -15.375 23.266 14.453 1 45.31 192 ALA B C 1
ATOM 3431 O O . ALA B 1 192 ? -15.727 23.453 15.617 1 45.31 192 ALA B O 1
ATOM 3432 N N . VAL B 1 193 ? -16 24 13.375 1 54.03 193 VAL B N 1
ATOM 3433 C CA . VAL B 1 193 ? -16.938 25.094 13.625 1 54.03 193 VAL B CA 1
ATOM 3434 C C . VAL B 1 193 ? -17.984 25.141 12.508 1 54.03 193 VAL B C 1
ATOM 3436 O O . VAL B 1 193 ? -17.719 24.703 11.383 1 54.03 193 VAL B O 1
ATOM 3439 N N . GLU B 1 194 ? -19.188 25.609 12.82 1 59.41 194 GLU B N 1
ATOM 3440 C CA . GLU B 1 194 ? -20.25 25.859 11.852 1 59.41 194 GLU B CA 1
ATOM 3441 C C . GLU B 1 194 ? -19.891 27.016 10.922 1 59.41 194 GLU B C 1
ATOM 3443 O O . GLU B 1 194 ? -19.688 28.141 11.383 1 59.41 194 GLU B O 1
ATOM 3448 N N . ILE B 1 195 ? -19.469 26.859 9.68 1 64.19 195 ILE B N 1
ATOM 3449 C CA . ILE B 1 195 ? -19.203 27.844 8.641 1 64.19 195 ILE B CA 1
ATOM 3450 C C . ILE B 1 195 ? -19.578 27.281 7.277 1 64.19 195 ILE B C 1
ATOM 3452 O O . ILE B 1 195 ? -19.172 26.172 6.926 1 64.19 195 ILE B O 1
ATOM 3456 N N . ASN B 1 196 ? -20.297 28 6.566 1 70.81 196 ASN B N 1
ATOM 3457 C CA . ASN B 1 196 ? -20.703 27.578 5.227 1 70.81 196 ASN B CA 1
ATOM 3458 C C . ASN B 1 196 ? -19.594 27.828 4.207 1 70.81 196 ASN B C 1
ATOM 3460 O O . ASN B 1 196 ? -19.219 28.969 3.957 1 70.81 196 ASN B O 1
ATOM 3464 N N . THR B 1 197 ? -18.891 26.812 3.846 1 82.94 197 THR B N 1
ATOM 3465 C CA . THR B 1 197 ? -17.875 26.922 2.801 1 82.94 197 THR B CA 1
ATOM 3466 C C . THR B 1 197 ? -18.047 25.812 1.765 1 82.94 197 THR B C 1
ATOM 3468 O O . THR B 1 197 ? -18.891 24.922 1.93 1 82.94 197 THR B O 1
ATOM 3471 N N . SER B 1 198 ? -17.469 26.125 0.626 1 90.5 198 SER B N 1
ATOM 3472 C CA . SER B 1 198 ? -17.328 25.094 -0.393 1 90.5 198 SER B CA 1
ATOM 3473 C C . SER B 1 198 ? -15.906 24.562 -0.461 1 90.5 198 SER B C 1
ATOM 3475 O O . SER B 1 198 ? -14.953 25.297 -0.2 1 90.5 198 SER B O 1
ATOM 3477 N N . ASN B 1 199 ? -15.781 23.281 -0.682 1 94.31 199 ASN B N 1
ATOM 3478 C CA . ASN B 1 199 ? -14.453 22.719 -0.875 1 94.31 199 ASN B CA 1
ATOM 3479 C C . ASN B 1 199 ? -14.461 21.609 -1.922 1 94.31 199 ASN B C 1
ATOM 3481 O O . ASN B 1 199 ? -15.531 21.172 -2.359 1 94.31 199 ASN B O 1
ATOM 3485 N N . VAL B 1 200 ? -13.32 21.328 -2.42 1 96.12 200 VAL B N 1
ATOM 3486 C CA . VAL B 1 200 ? -13.102 20.266 -3.398 1 96.12 200 VAL B CA 1
ATOM 3487 C C . VAL B 1 200 ? -12.109 19.25 -2.844 1 96.12 200 VAL B C 1
ATOM 3489 O O . VAL B 1 200 ? -11.062 19.609 -2.307 1 96.12 200 VAL B O 1
ATOM 3492 N N . GLN B 1 201 ? -12.5 17.969 -2.883 1 96.44 201 GLN B N 1
ATOM 3493 C CA . GLN B 1 201 ? -11.648 16.906 -2.371 1 96.44 201 GLN B CA 1
ATOM 3494 C C . GLN B 1 201 ? -11.383 15.852 -3.443 1 96.44 201 GLN B C 1
ATOM 3496 O O . GLN B 1 201 ? -12.078 15.797 -4.457 1 96.44 201 GLN B O 1
ATOM 3501 N N . TYR B 1 202 ? -10.352 15.062 -3.27 1 97.56 202 TYR B N 1
ATOM 3502 C CA . TYR B 1 202 ? -9.914 14.008 -4.172 1 97.56 202 TYR B CA 1
ATOM 3503 C C . TYR B 1 202 ? -9.625 12.719 -3.408 1 97.56 202 TYR B C 1
ATOM 3505 O O . TYR B 1 202 ? -9.156 12.758 -2.268 1 97.56 202 TYR B O 1
ATOM 3513 N N . ALA B 1 203 ? -9.914 11.609 -4.027 1 97.12 203 ALA B N 1
ATOM 3514 C CA . ALA B 1 203 ? -9.531 10.305 -3.498 1 97.12 203 ALA B CA 1
ATOM 3515 C C . ALA B 1 203 ? -8.172 9.875 -4.031 1 97.12 203 ALA B C 1
ATOM 3517 O O . ALA B 1 203 ? -7.832 10.156 -5.184 1 97.12 203 ALA B O 1
ATOM 3518 N N . HIS B 1 204 ? -7.402 9.219 -3.236 1 98.31 204 HIS B N 1
ATOM 3519 C CA . HIS B 1 204 ? -6.125 8.656 -3.656 1 98.31 204 HIS B CA 1
ATOM 3520 C C . HIS B 1 204 ? -5.926 7.258 -3.074 1 98.31 204 HIS B C 1
ATOM 3522 O O . HIS B 1 204 ? -5.855 7.094 -1.854 1 98.31 204 HIS B O 1
ATOM 3528 N N . ALA B 1 205 ? -5.742 6.262 -3.959 1 98.44 205 ALA B N 1
ATOM 3529 C CA . ALA B 1 205 ? -5.434 4.906 -3.516 1 98.44 205 ALA B CA 1
ATOM 3530 C C . ALA B 1 205 ? -4.035 4.832 -2.906 1 98.44 205 ALA B C 1
ATOM 3532 O O . ALA B 1 205 ? -3.162 5.637 -3.244 1 98.44 205 ALA B O 1
ATOM 3533 N N . LEU B 1 206 ? -3.797 3.861 -2.006 1 98.44 206 LEU B N 1
ATOM 3534 C CA . LEU B 1 206 ? -2.479 3.674 -1.413 1 98.44 206 LEU B CA 1
ATOM 3535 C C . LEU B 1 206 ? -1.424 3.447 -2.492 1 98.44 206 LEU B C 1
ATOM 3537 O O . LEU B 1 206 ? -0.3 3.941 -2.381 1 98.44 206 LEU B O 1
ATOM 3541 N N . GLY B 1 207 ? -1.84 2.639 -3.445 1 98.75 207 GLY B N 1
ATOM 3542 C CA . GLY B 1 207 ? -0.912 2.348 -4.527 1 98.75 207 GLY B CA 1
ATOM 3543 C C . GLY B 1 207 ? -0.461 3.588 -5.277 1 98.75 207 GLY B C 1
ATOM 3544 O O . GLY B 1 207 ? 0.701 3.689 -5.676 1 98.75 207 GLY B O 1
ATOM 3545 N N . GLU B 1 208 ? -1.378 4.547 -5.527 1 98.69 208 GLU B N 1
ATOM 3546 C CA . GLU B 1 208 ? -1.029 5.82 -6.152 1 98.69 208 GLU B CA 1
ATOM 3547 C C . GLU B 1 208 ? 0.009 6.574 -5.328 1 98.69 208 GLU B C 1
ATOM 3549 O O . GLU B 1 208 ? 0.96 7.133 -5.879 1 98.69 208 GLU B O 1
ATOM 3554 N N . ILE B 1 209 ? -0.195 6.523 -4.07 1 98.88 209 ILE B N 1
ATOM 3555 C CA . ILE B 1 209 ? 0.658 7.281 -3.16 1 98.88 209 ILE B CA 1
ATOM 3556 C C . ILE B 1 209 ? 2.037 6.629 -3.086 1 98.88 209 ILE B C 1
ATOM 3558 O O . ILE B 1 209 ? 3.059 7.309 -3.223 1 98.88 209 ILE B O 1
ATOM 3562 N N . VAL B 1 210 ? 2.094 5.344 -2.893 1 98.88 210 VAL B N 1
ATOM 3563 C CA . VAL B 1 210 ? 3.34 4.59 -2.799 1 98.88 210 VAL B CA 1
ATOM 3564 C C . VAL B 1 210 ? 4.117 4.711 -4.109 1 98.88 210 VAL B C 1
ATOM 3566 O O . VAL B 1 210 ? 5.328 4.945 -4.098 1 98.88 210 VAL B O 1
ATOM 3569 N N . THR B 1 211 ? 3.434 4.582 -5.223 1 98.88 211 THR B N 1
ATOM 3570 C CA . THR B 1 211 ? 4.078 4.68 -6.527 1 98.88 211 THR B CA 1
ATOM 3571 C C . THR B 1 211 ? 4.594 6.094 -6.777 1 98.88 211 THR B C 1
ATOM 3573 O O . THR B 1 211 ? 5.664 6.277 -7.355 1 98.88 211 THR B O 1
ATOM 3576 N N . ALA B 1 212 ? 3.826 7.074 -6.336 1 98.94 212 ALA B N 1
ATOM 3577 C CA . ALA B 1 212 ? 4.277 8.453 -6.465 1 98.94 212 ALA B CA 1
ATOM 3578 C C . ALA B 1 212 ? 5.582 8.68 -5.707 1 98.94 212 ALA B C 1
ATOM 3580 O O . ALA B 1 212 ? 6.469 9.398 -6.176 1 98.94 212 ALA B O 1
ATOM 3581 N N . ALA B 1 213 ? 5.656 8.141 -4.484 1 98.94 213 ALA B N 1
ATOM 3582 C CA . ALA B 1 213 ? 6.895 8.25 -3.717 1 98.94 213 ALA B CA 1
ATOM 3583 C C . ALA B 1 213 ? 8.07 7.629 -4.469 1 98.94 213 ALA B C 1
ATOM 3585 O O . ALA B 1 213 ? 9.141 8.227 -4.566 1 98.94 213 ALA B O 1
ATOM 3586 N N . ALA B 1 214 ? 7.859 6.445 -5.02 1 98.75 214 ALA B N 1
ATOM 3587 C CA . ALA B 1 214 ? 8.898 5.766 -5.789 1 98.75 214 ALA B CA 1
ATOM 3588 C C . ALA B 1 214 ? 9.305 6.586 -7.012 1 98.75 214 ALA B C 1
ATOM 3590 O O . ALA B 1 214 ? 10.492 6.781 -7.27 1 98.75 214 ALA B O 1
ATOM 3591 N N . ASP B 1 215 ? 8.312 7.086 -7.723 1 98.69 215 ASP B N 1
ATOM 3592 C CA . ASP B 1 215 ? 8.555 7.867 -8.938 1 98.69 215 ASP B CA 1
ATOM 3593 C C . ASP B 1 215 ? 9.32 9.148 -8.617 1 98.69 215 ASP B C 1
ATOM 3595 O O . ASP B 1 215 ? 10.07 9.656 -9.461 1 98.69 215 ASP B O 1
ATOM 3599 N N . ALA B 1 216 ? 9.094 9.633 -7.414 1 98.81 216 ALA B N 1
ATOM 3600 C CA . ALA B 1 216 ? 9.766 10.859 -6.996 1 98.81 216 ALA B CA 1
ATOM 3601 C C . ALA B 1 216 ? 11.188 10.57 -6.523 1 98.81 216 ALA B C 1
ATOM 3603 O O . ALA B 1 216 ? 11.898 11.477 -6.082 1 98.81 216 ALA B O 1
ATOM 3604 N N . GLY B 1 217 ? 11.578 9.352 -6.535 1 98.31 217 GLY B N 1
ATOM 3605 C CA . GLY B 1 217 ? 12.945 8.984 -6.199 1 98.31 217 GLY B CA 1
ATOM 3606 C C . GLY B 1 217 ? 13.117 8.586 -4.746 1 98.31 217 GLY B C 1
ATOM 3607 O O . GLY B 1 217 ? 14.234 8.383 -4.281 1 98.31 217 GLY B O 1
ATOM 3608 N N . LEU B 1 218 ? 12.055 8.477 -4.035 1 98.88 218 LEU B N 1
ATOM 3609 C CA . LEU B 1 218 ? 12.148 8.055 -2.643 1 98.88 218 LEU B CA 1
ATOM 3610 C C . LEU B 1 218 ? 12.141 6.531 -2.539 1 98.88 218 LEU B C 1
ATOM 3612 O O . LEU B 1 218 ? 11.594 5.848 -3.406 1 98.88 218 LEU B O 1
ATOM 3616 N N . ARG B 1 219 ? 12.781 6.027 -1.53 1 98.69 219 ARG B N 1
ATOM 3617 C CA . ARG B 1 219 ? 12.75 4.609 -1.182 1 98.69 219 ARG B CA 1
ATOM 3618 C C . ARG B 1 219 ? 11.789 4.355 -0.024 1 98.69 219 ARG B C 1
ATOM 3620 O O . ARG B 1 219 ? 12.016 4.832 1.091 1 98.69 219 ARG B O 1
ATOM 3627 N N . VAL B 1 220 ? 10.781 3.604 -0.32 1 98.81 220 VAL B N 1
ATOM 3628 C CA . VAL B 1 220 ? 9.82 3.271 0.73 1 98.81 220 VAL B CA 1
ATOM 3629 C C . VAL B 1 220 ? 10.5 2.408 1.792 1 98.81 220 VAL B C 1
ATOM 3631 O O . VAL B 1 220 ? 11.055 1.354 1.479 1 98.81 220 VAL B O 1
ATOM 3634 N N . ARG B 1 221 ? 10.5 2.895 2.979 1 98.75 221 ARG B N 1
ATOM 3635 C CA . ARG B 1 221 ? 11.047 2.168 4.121 1 98.75 221 ARG B CA 1
ATOM 3636 C C . ARG B 1 221 ? 9.961 1.351 4.82 1 98.75 221 ARG B C 1
ATOM 3638 O O . ARG B 1 221 ? 10.203 0.213 5.23 1 98.75 221 ARG B O 1
ATOM 3645 N N . LYS B 1 222 ? 8.82 1.998 4.922 1 98.62 222 LYS B N 1
ATOM 3646 C CA . LYS B 1 222 ? 7.754 1.385 5.711 1 98.62 222 LYS B CA 1
ATOM 3647 C C . LYS B 1 222 ? 6.391 1.942 5.316 1 98.62 222 LYS B C 1
ATOM 3649 O O . LYS B 1 222 ? 6.258 3.135 5.027 1 98.62 222 LYS B O 1
ATOM 3654 N N . LEU B 1 223 ? 5.41 1.088 5.266 1 98.88 223 LEU B N 1
ATOM 3655 C CA . LEU B 1 223 ? 3.992 1.414 5.145 1 98.88 223 LEU B CA 1
ATOM 3656 C C . LEU B 1 223 ? 3.18 0.717 6.23 1 98.88 223 LEU B C 1
ATOM 3658 O O . LEU B 1 223 ? 3.148 -0.514 6.297 1 98.88 223 LEU B O 1
ATOM 3662 N N . THR B 1 224 ? 2.621 1.48 7.098 1 98.56 224 THR B N 1
ATOM 3663 C CA . THR B 1 224 ? 1.793 0.944 8.172 1 98.56 224 THR B CA 1
ATOM 3664 C C . THR B 1 224 ? 0.338 1.371 8 1 98.56 224 THR B C 1
ATOM 3666 O O . THR B 1 224 ? 0.05 2.557 7.82 1 98.56 224 THR B O 1
ATOM 3669 N N . GLU B 1 225 ? -0.573 0.449 7.988 1 98.5 225 GLU B N 1
ATOM 3670 C CA . GLU B 1 225 ? -2.006 0.726 7.98 1 98.5 225 GLU B CA 1
ATOM 3671 C C . GLU B 1 225 ? -2.611 0.548 9.367 1 98.5 225 GLU B C 1
ATOM 3673 O O . GLU B 1 225 ? -2.523 -0.532 9.953 1 98.5 225 GLU B O 1
ATOM 3678 N N . HIS B 1 226 ? -3.178 1.585 9.867 1 97.31 226 HIS B N 1
ATOM 3679 C CA . HIS B 1 226 ? -3.66 1.596 11.242 1 97.31 226 HIS B CA 1
ATOM 3680 C C . HIS B 1 226 ? -5.137 1.222 11.312 1 97.31 226 HIS B C 1
ATOM 3682 O O . HIS B 1 226 ? -5.988 1.929 10.766 1 97.31 226 HIS B O 1
ATOM 3688 N N . LEU B 1 227 ? -5.418 0.16 12.086 1 96.06 227 LEU B N 1
ATOM 3689 C CA . LEU B 1 227 ? -6.785 -0.336 12.195 1 96.06 227 LEU B CA 1
ATOM 3690 C C . LEU B 1 227 ? -7.516 0.343 13.352 1 96.06 227 LEU B C 1
ATOM 3692 O O . LEU B 1 227 ? -8.711 0.108 13.562 1 96.06 227 LEU B O 1
ATOM 3696 N N . ASP B 1 228 ? -6.793 1.15 14.047 1 93.38 228 ASP B N 1
ATOM 3697 C CA . ASP B 1 228 ? -7.328 2.041 15.078 1 93.38 228 ASP B CA 1
ATOM 3698 C C . ASP B 1 228 ? -6.52 3.336 15.148 1 93.38 228 ASP B C 1
ATOM 3700 O O . ASP B 1 228 ? -5.426 3.426 14.594 1 93.38 228 ASP B O 1
ATOM 3704 N N . THR B 1 229 ? -7.152 4.332 15.656 1 92.31 229 THR B N 1
ATOM 3705 C CA . THR B 1 229 ? -6.477 5.625 15.734 1 92.31 229 THR B CA 1
ATOM 3706 C C . THR B 1 229 ? -6.871 6.363 17.016 1 92.31 229 THR B C 1
ATOM 3708 O O . THR B 1 229 ? -7.984 6.195 17.516 1 92.31 229 THR B O 1
ATOM 3711 N N . PRO B 1 230 ? -5.934 7.168 17.5 1 86.5 230 PRO B N 1
ATOM 3712 C CA . PRO B 1 230 ? -6.234 7.957 18.688 1 86.5 230 PRO B CA 1
ATOM 3713 C C . PRO B 1 230 ? -7.086 9.188 18.391 1 86.5 230 PRO B C 1
ATOM 3715 O O . PRO B 1 230 ? -7.582 9.844 19.312 1 86.5 230 PRO B O 1
ATOM 3718 N N . ILE B 1 231 ? -7.207 9.5 17.188 1 82.19 231 ILE B N 1
ATOM 3719 C CA . ILE B 1 231 ? -7.926 10.727 16.844 1 82.19 231 ILE B CA 1
ATOM 3720 C C . ILE B 1 231 ? -9.203 10.375 16.078 1 82.19 231 ILE B C 1
ATOM 3722 O O . ILE B 1 231 ? -9.258 9.359 15.375 1 82.19 231 ILE B O 1
ATOM 3726 N N . GLU B 1 232 ? -10.141 11.203 16.375 1 77.5 232 GLU B N 1
ATOM 3727 C CA . GLU B 1 232 ? -11.344 11.086 15.555 1 77.5 232 GLU B CA 1
ATOM 3728 C C . GLU B 1 232 ? -11.094 11.547 14.125 1 77.5 232 GLU B C 1
ATOM 3730 O O . GLU B 1 232 ? -10.688 12.688 13.898 1 77.5 232 GLU B O 1
ATOM 3735 N N . VAL B 1 233 ? -10.977 10.641 13.297 1 67.81 233 VAL B N 1
ATOM 3736 C CA . VAL B 1 233 ? -10.844 11.023 11.898 1 67.81 233 VAL B CA 1
ATOM 3737 C C . VAL B 1 233 ? -12.211 11.391 11.328 1 67.81 233 VAL B C 1
ATOM 3739 O O . VAL B 1 233 ? -13.039 10.508 11.086 1 67.81 233 VAL B O 1
ATOM 3742 N N . ALA B 1 234 ? -12.422 12.672 11.367 1 57.88 234 ALA B N 1
ATOM 3743 C CA . ALA B 1 234 ? -13.727 13.195 10.945 1 57.88 234 ALA B CA 1
ATOM 3744 C C . ALA B 1 234 ? -14.164 12.562 9.625 1 57.88 234 ALA B C 1
ATOM 3746 O O . ALA B 1 234 ? -13.344 12.336 8.734 1 57.88 234 ALA B O 1
ATOM 3747 N N . GLY B 1 235 ? -15.289 12.109 9.641 1 59.5 235 GLY B N 1
ATOM 3748 C CA . GLY B 1 235 ? -15.875 11.57 8.422 1 59.5 235 GLY B CA 1
ATOM 3749 C C . GLY B 1 235 ? -15.836 10.055 8.367 1 59.5 235 GLY B C 1
ATOM 3750 O O . GLY B 1 235 ? -16.594 9.438 7.617 1 59.5 235 GLY B O 1
ATOM 3751 N N . PHE B 1 236 ? -14.859 9.648 9.203 1 67.19 236 PHE B N 1
ATOM 3752 C CA . PHE B 1 236 ? -14.773 8.195 9.102 1 67.19 236 PHE B CA 1
ATOM 3753 C C . PHE B 1 236 ? -15.812 7.527 9.992 1 67.19 236 PHE B C 1
ATOM 3755 O O . PHE B 1 236 ? -16.109 6.34 9.836 1 67.19 236 PHE B O 1
ATOM 3762 N N . GLY B 1 237 ? -16.453 8.359 10.789 1 66.5 237 GLY B N 1
ATOM 3763 C CA . GLY B 1 237 ? -17.547 7.879 11.617 1 66.5 237 GLY B CA 1
ATOM 3764 C C . GLY B 1 237 ? -17.156 6.711 12.5 1 66.5 237 GLY B C 1
ATOM 3765 O O . GLY B 1 237 ? -17.953 5.797 12.719 1 66.5 237 GLY B O 1
ATOM 3766 N N . ALA B 1 238 ? -15.875 6.68 12.914 1 73.25 238 ALA B N 1
ATOM 3767 C CA . ALA B 1 238 ? -15.422 5.582 13.766 1 73.25 238 ALA B CA 1
ATOM 3768 C C . ALA B 1 238 ? -15.68 5.887 15.234 1 73.25 238 ALA B C 1
ATOM 3770 O O . ALA B 1 238 ? -15.219 6.898 15.758 1 73.25 238 ALA B O 1
ATOM 3771 N N . PRO B 1 239 ? -16.453 5.066 15.883 1 77.81 239 PRO B N 1
ATOM 3772 C CA . PRO B 1 239 ? -16.734 5.324 17.297 1 77.81 239 PRO B CA 1
ATOM 3773 C C . PRO B 1 239 ? -15.508 5.109 18.188 1 77.81 239 PRO B C 1
ATOM 3775 O O . PRO B 1 239 ? -14.648 4.285 17.875 1 77.81 239 PRO B O 1
ATOM 3778 N N . LYS B 1 240 ? -15.484 5.895 19.219 1 84.94 240 LYS B N 1
ATOM 3779 C CA . LYS B 1 240 ? -14.438 5.715 20.219 1 84.94 240 LYS B CA 1
ATOM 3780 C C . LYS B 1 240 ? -14.75 4.535 21.141 1 84.94 240 LYS B C 1
ATOM 3782 O O . LYS B 1 240 ? -15.852 4.445 21.688 1 84.94 240 LYS B O 1
ATOM 3787 N N . GLY B 1 241 ? -13.812 3.605 21.25 1 83.75 241 GLY B N 1
ATOM 3788 C CA . GLY B 1 241 ? -13.992 2.484 22.156 1 83.75 241 GLY B CA 1
ATOM 3789 C C . GLY B 1 241 ? -13.664 2.828 23.594 1 83.75 241 GLY B C 1
ATOM 3790 O O . GLY B 1 241 ? -13.219 3.939 23.891 1 83.75 241 GLY B O 1
ATOM 3791 N N . ASP B 1 242 ? -13.891 1.888 24.5 1 86 242 ASP B N 1
ATOM 3792 C CA . ASP B 1 242 ? -13.594 2.041 25.922 1 86 242 ASP B CA 1
ATOM 3793 C C . ASP B 1 242 ? -12.102 2.23 26.172 1 86 242 ASP B C 1
ATOM 3795 O O . ASP B 1 242 ? -11.695 2.828 27.156 1 86 242 ASP B O 1
ATOM 3799 N N . ASP B 1 243 ? -11.344 1.791 25.25 1 87 243 ASP B N 1
ATOM 3800 C CA . ASP B 1 243 ? -9.891 1.888 25.359 1 87 243 ASP B CA 1
ATOM 3801 C C . ASP B 1 243 ? -9.391 3.248 24.875 1 87 243 ASP B C 1
ATOM 3803 O O . ASP B 1 243 ? -8.188 3.521 24.891 1 87 243 ASP B O 1
ATOM 3807 N N . GLY B 1 244 ? -10.258 4.074 24.375 1 87.38 244 GLY B N 1
ATOM 3808 C CA . GLY B 1 244 ? -9.93 5.449 24.031 1 87.38 244 GLY B CA 1
ATOM 3809 C C . GLY B 1 244 ? -9.484 5.605 22.578 1 87.38 244 GLY B C 1
ATOM 3810 O O . GLY B 1 244 ? -9.125 6.707 22.156 1 87.38 244 GLY B O 1
ATOM 3811 N N . VAL B 1 245 ? -9.547 4.461 21.859 1 89.75 245 VAL B N 1
ATOM 3812 C CA . VAL B 1 245 ? -9.109 4.566 20.469 1 89.75 245 VAL B CA 1
ATOM 3813 C C . VAL B 1 245 ? -10.305 4.379 19.531 1 89.75 245 VAL B C 1
ATOM 3815 O O . VAL B 1 245 ? -11.297 3.75 19.906 1 89.75 245 VAL B O 1
ATOM 3818 N N . PHE B 1 246 ? -10.234 5.012 18.422 1 91.25 246 PHE B N 1
ATOM 3819 C CA . PHE B 1 246 ? -11.297 4.969 17.422 1 91.25 246 PHE B CA 1
ATOM 3820 C C . PHE B 1 246 ? -11.094 3.799 16.469 1 91.25 246 PHE B C 1
ATOM 3822 O O . PHE B 1 246 ? -9.969 3.529 16.047 1 91.25 246 PHE B O 1
ATOM 3829 N N . ARG B 1 247 ? -12.203 3.027 16.219 1 92.69 247 ARG B N 1
ATOM 3830 C CA . ARG B 1 247 ? -12.211 1.928 15.258 1 92.69 247 ARG B CA 1
ATOM 3831 C C . ARG B 1 247 ? -13.477 1.949 14.414 1 92.69 247 ARG B C 1
ATOM 3833 O O . ARG B 1 247 ? -14.547 2.328 14.898 1 92.69 247 ARG B O 1
ATOM 3840 N N . ARG B 1 248 ? -13.297 1.64 13.18 1 92.62 248 ARG B N 1
ATOM 3841 C CA . ARG B 1 248 ? -14.43 1.316 12.32 1 92.62 248 ARG B CA 1
ATOM 3842 C C . ARG B 1 248 ? -14.484 -0.179 12.023 1 92.62 248 ARG B C 1
ATOM 3844 O O . ARG B 1 248 ? -13.492 -0.764 11.578 1 92.62 248 ARG B O 1
ATOM 3851 N N . LEU B 1 249 ? -15.594 -0.807 12.359 1 92.25 249 LEU B N 1
ATOM 3852 C CA . LEU B 1 249 ? -15.773 -2.24 12.156 1 92.25 249 LEU B CA 1
ATOM 3853 C C . LEU B 1 249 ? -16.781 -2.51 11.039 1 92.25 249 LEU B C 1
ATOM 3855 O O . LEU B 1 249 ? -17.828 -1.853 10.969 1 92.25 249 LEU B O 1
ATOM 3859 N N . LEU B 1 250 ? -16.469 -3.318 10.117 1 93.69 250 LEU B N 1
ATOM 3860 C CA . LEU B 1 250 ? -17.406 -3.91 9.156 1 93.69 250 LEU B CA 1
ATOM 3861 C C . LEU B 1 250 ? -17.625 -5.391 9.461 1 93.69 250 LEU B C 1
ATOM 3863 O O . LEU B 1 250 ? -16.688 -6.195 9.336 1 93.69 250 LEU B O 1
ATOM 3867 N N . ASP B 1 251 ? -18.844 -5.801 9.906 1 93.25 251 ASP B N 1
ATOM 3868 C CA . ASP B 1 251 ? -19.188 -7.152 10.336 1 93.25 251 ASP B CA 1
ATOM 3869 C C . ASP B 1 251 ? -18.156 -7.688 11.336 1 93.25 251 ASP B C 1
ATOM 3871 O O . ASP B 1 251 ? -17.672 -8.812 11.18 1 93.25 251 ASP B O 1
ATOM 3875 N N . GLY B 1 252 ? -17.766 -6.789 12.219 1 92.5 252 GLY B N 1
ATOM 3876 C CA . GLY B 1 252 ? -16.906 -7.188 13.32 1 92.5 252 GLY B CA 1
ATOM 3877 C C . GLY B 1 252 ? -15.422 -7.105 12.977 1 92.5 252 GLY B C 1
ATOM 3878 O O . GLY B 1 252 ? -14.57 -7.277 13.852 1 92.5 252 GLY B O 1
ATOM 3879 N N . HIS B 1 253 ? -15.047 -6.812 11.75 1 95.25 253 HIS B N 1
ATOM 3880 C CA . HIS B 1 253 ? -13.648 -6.73 11.344 1 95.25 253 HIS B CA 1
ATOM 3881 C C . HIS B 1 253 ? -13.195 -5.277 11.242 1 95.25 253 HIS B C 1
ATOM 3883 O O . HIS B 1 253 ? -13.812 -4.477 10.539 1 95.25 253 HIS B O 1
ATOM 3889 N N . PRO B 1 254 ? -12.133 -4.945 11.945 1 95.06 254 PRO B N 1
ATOM 3890 C CA . PRO B 1 254 ? -11.617 -3.58 11.82 1 95.06 254 PRO B CA 1
ATOM 3891 C C . PRO B 1 254 ? -11.055 -3.285 10.43 1 95.06 254 PRO B C 1
ATOM 3893 O O . PRO B 1 254 ? -10.469 -4.172 9.797 1 95.06 254 PRO B O 1
ATOM 3896 N N . VAL B 1 255 ? -11.242 -2.09 9.953 1 95.38 255 VAL B N 1
ATOM 3897 C CA . VAL B 1 255 ? -10.688 -1.646 8.68 1 95.38 255 VAL B CA 1
ATOM 3898 C C . VAL B 1 255 ? -9.688 -0.517 8.922 1 95.38 255 VAL B C 1
ATOM 3900 O O . VAL B 1 255 ? -9.773 0.194 9.93 1 95.38 255 VAL B O 1
ATOM 3903 N N . PRO B 1 256 ? -8.727 -0.374 8.078 1 96.75 256 PRO B N 1
ATOM 3904 C CA . PRO B 1 256 ? -7.742 0.685 8.312 1 96.75 256 PRO B CA 1
ATOM 3905 C C . PRO B 1 256 ? -8.344 2.084 8.188 1 96.75 256 PRO B C 1
ATOM 3907 O O . PRO B 1 256 ? -9.141 2.34 7.281 1 96.75 256 PRO B O 1
ATOM 3910 N N . LEU B 1 257 ? -7.922 2.992 9.086 1 95.62 257 LEU B N 1
ATOM 3911 C CA . LEU B 1 257 ? -8.422 4.359 9.133 1 95.62 257 LEU B CA 1
ATOM 3912 C C . LEU B 1 257 ? -7.348 5.352 8.703 1 95.62 257 LEU B C 1
ATOM 3914 O O . LEU B 1 257 ? -7.641 6.332 8.016 1 95.62 257 LEU B O 1
ATOM 3918 N N . LEU B 1 258 ? -6.141 5.098 9.094 1 96.81 258 LEU B N 1
ATOM 3919 C CA . LEU B 1 258 ? -4.973 5.895 8.742 1 96.81 258 LEU B CA 1
ATOM 3920 C C . LEU B 1 258 ? -3.863 5.012 8.18 1 96.81 258 LEU B C 1
ATOM 3922 O O . LEU B 1 258 ? -3.898 3.789 8.336 1 96.81 258 LEU B O 1
ATOM 3926 N N . TYR B 1 259 ? -3.004 5.609 7.508 1 98.19 259 TYR B N 1
ATOM 3927 C CA . TYR B 1 259 ? -1.745 4.953 7.168 1 98.19 259 TYR B CA 1
ATOM 3928 C C . TYR B 1 259 ? -0.559 5.863 7.465 1 98.19 259 TYR B C 1
ATOM 3930 O O . TYR B 1 259 ? -0.71 7.086 7.543 1 98.19 259 TYR B O 1
ATOM 3938 N N . THR B 1 260 ? 0.545 5.281 7.758 1 98.75 260 THR B N 1
ATOM 3939 C CA . THR B 1 260 ? 1.844 5.938 7.855 1 98.75 260 THR B CA 1
ATOM 3940 C C . THR B 1 260 ? 2.775 5.461 6.746 1 98.75 260 THR B C 1
ATOM 3942 O O . THR B 1 260 ? 3.016 4.262 6.602 1 98.75 260 THR B O 1
ATOM 3945 N N . LEU B 1 261 ? 3.223 6.332 5.91 1 98.94 261 LEU B N 1
ATOM 3946 C CA . LEU B 1 261 ? 4.262 6.062 4.922 1 98.94 261 LEU B CA 1
ATOM 3947 C C . LEU B 1 261 ? 5.57 6.742 5.312 1 98.94 261 LEU B C 1
ATOM 3949 O O . LEU B 1 261 ? 5.602 7.953 5.543 1 98.94 261 LEU B O 1
ATOM 3953 N N . ILE B 1 262 ? 6.602 6.008 5.5 1 98.94 262 ILE B N 1
ATOM 3954 C CA . ILE B 1 262 ? 7.953 6.516 5.695 1 98.94 262 ILE B CA 1
ATOM 3955 C C . ILE B 1 262 ? 8.82 6.164 4.488 1 98.94 262 ILE B C 1
ATOM 3957 O O . ILE B 1 262 ? 8.953 4.992 4.137 1 98.94 262 ILE B O 1
ATOM 3961 N N . ALA B 1 263 ? 9.352 7.117 3.834 1 98.94 263 ALA B N 1
ATOM 3962 C CA . ALA B 1 263 ? 10.164 6.934 2.635 1 98.94 263 ALA B CA 1
ATOM 3963 C C . ALA B 1 263 ? 11.406 7.824 2.67 1 98.94 263 ALA B C 1
ATOM 3965 O O . ALA B 1 263 ? 11.336 8.977 3.1 1 98.94 263 ALA B O 1
ATOM 3966 N N . ASP B 1 264 ? 12.5 7.348 2.188 1 98.81 264 ASP B N 1
ATOM 3967 C CA . ASP B 1 264 ? 13.773 8.039 2.322 1 98.81 264 ASP B CA 1
ATOM 3968 C C . ASP B 1 264 ? 14.297 8.5 0.963 1 98.81 264 ASP B C 1
ATOM 3970 O O . ASP B 1 264 ? 14.156 7.793 -0.036 1 98.81 264 ASP B O 1
ATOM 3974 N N . ARG B 1 265 ? 14.789 9.633 0.981 1 98.62 265 ARG B N 1
ATOM 3975 C CA . ARG B 1 265 ? 15.633 10.039 -0.144 1 98.62 265 ARG B CA 1
ATOM 3976 C C . ARG B 1 265 ? 16.984 9.352 -0.087 1 98.62 265 ARG B C 1
ATOM 3978 O O . ARG B 1 265 ? 17.703 9.469 0.907 1 98.62 265 ARG B O 1
ATOM 3985 N N . PRO B 1 266 ? 17.297 8.641 -1.139 1 96.12 266 PRO B N 1
ATOM 3986 C CA . PRO B 1 266 ? 18.594 7.965 -1.108 1 96.12 266 PRO B CA 1
ATOM 3987 C C . PRO B 1 266 ? 19.766 8.93 -0.905 1 96.12 266 PRO B C 1
ATOM 3989 O O . PRO B 1 266 ? 19.688 10.094 -1.308 1 96.12 266 PRO B O 1
ATOM 3992 N N . GLU B 1 267 ? 20.844 8.445 -0.353 1 94.12 267 GLU B N 1
ATOM 3993 C CA . GLU B 1 267 ? 22.062 9.227 -0.135 1 94.12 267 GLU B CA 1
ATOM 3994 C C . GLU B 1 267 ? 22.797 9.484 -1.449 1 94.12 267 GLU B C 1
ATOM 3996 O O . GLU B 1 267 ? 22.734 8.672 -2.371 1 94.12 267 GLU B O 1
#

Solvent-accessible surface area (backbone atoms only — not comparable to full-atom values): 27159 Å² total; per-residue (Å²): 125,81,77,49,65,65,52,40,36,44,55,31,46,29,57,48,38,71,61,51,60,75,37,84,84,40,48,47,68,47,42,52,74,66,44,76,62,63,48,72,69,51,48,52,48,43,39,70,65,63,46,68,52,51,77,31,35,32,34,26,48,71,28,50,57,28,58,55,44,49,43,42,29,75,56,43,22,48,29,34,33,30,26,66,32,65,51,15,46,52,50,17,53,53,50,28,53,68,51,71,50,75,66,49,77,44,80,36,52,62,55,61,53,61,74,91,50,44,51,60,18,48,30,39,41,32,67,57,80,57,63,42,68,41,87,53,58,52,44,33,34,37,32,54,49,46,22,32,19,71,61,7,25,39,41,39,33,31,70,20,30,71,25,59,13,31,29,61,87,73,78,41,44,77,42,50,35,43,66,81,58,84,43,80,42,80,32,64,48,49,103,82,49,81,45,75,38,45,40,49,36,30,37,56,30,66,28,58,51,54,22,22,38,25,74,45,56,27,41,54,56,38,37,45,63,28,47,54,34,80,55,81,54,81,64,38,62,37,52,71,46,97,85,60,35,20,41,41,65,48,77,81,31,53,41,40,44,32,31,39,41,35,29,29,33,61,114,126,81,77,49,66,65,53,39,35,44,55,31,45,30,56,47,38,71,62,51,60,77,39,85,82,39,48,46,67,50,42,50,73,65,45,78,61,63,48,72,69,51,49,53,47,43,40,70,64,64,46,69,53,50,78,30,37,32,34,26,45,71,28,49,56,28,58,55,43,47,42,42,29,74,55,42,22,48,28,34,32,30,25,67,32,64,52,15,46,53,49,19,52,52,50,28,53,68,51,72,49,75,64,49,76,44,80,37,51,63,54,61,55,61,73,91,51,44,51,61,18,49,29,39,41,32,68,56,80,57,64,41,68,41,87,54,59,52,44,33,34,36,32,53,50,46,21,30,20,70,62,7,24,40,40,39,32,31,69,21,29,70,25,60,13,30,29,61,87,74,78,40,46,76,41,51,34,43,65,81,57,85,44,79,42,80,32,66,47,49,103,83,48,80,44,75,39,47,39,47,36,31,39,55,29,66,28,58,53,55,24,22,38,26,72,46,56,27,41,55,55,39,37,46,64,28,48,53,35,80,55,80,53,81,64,38,60,36,53,69,44,96,85,61,34,20,40,41,63,49,77,83,31,53,41,39,45,32,30,39,39,34,29,29,31,61,114